Protein AF-0000000084724630 (afdb_homodimer)

Sequence (460 aa):
MTDRTDAGADRYVVLGDVVDSREIADRDGFRETFTEARETVAARYESSFVAGPSVLKGIDELGAVLSSLDSLYDVAITLQNVLYPHAIRLAVASGEISVGETDAVAHMDGEAFHRATELLEAVERDGLRFGLDTDTHPLDTAVADEVNLLLSLRESWTDRQREVVTRYERAPTQRAVADDLGISQQAVSNTLQSASWPLIETIEGRLRETLSAGWPADAADSRDEEVQSAMTDRTDAGADRYVVLGDVVDSREIADRDGFRETFTEARETVAARYESSFVAGPSVLKGIDELGAVLSSLDSLYDVAITLQNVLYPHAIRLAVASGEISVGETDAVAHMDGEAFHRATELLEAVERDGLRFGLDTDTHPLDTAVADEVNLLLSLRESWTDRQREVVTRYERAPTQRAVADDLGISQQAVSNTLQSASWPLIETIEGRLRETLSAGWPADAADSRDEEVQSA

InterPro domains:
  IPR013324 RNA polymerase sigma factor, region 3/4-like [SSF88659] (148-203)
  IPR032580 SatD family [PF16264] (14-196)

Organism: NCBI:txid1227490

Structure (mmCIF, N/CA/C/O backbone):
data_AF-0000000084724630-model_v1
#
loop_
_entity.id
_entity.type
_entity.pdbx_description
1 polymer 'SatD family (SatD)'
#
loop_
_atom_site.group_PDB
_atom_site.id
_atom_site.type_symbol
_atom_site.label_atom_id
_atom_site.label_alt_id
_atom_site.label_comp_id
_atom_site.label_asym_id
_atom_site.label_entity_id
_atom_site.label_seq_id
_atom_site.pdbx_PDB_ins_code
_atom_site.Cartn_x
_atom_site.Cartn_y
_atom_site.Cartn_z
_atom_site.occupancy
_atom_site.B_iso_or_equiv
_atom_site.auth_seq_id
_atom_site.auth_comp_id
_atom_site.auth_asym_id
_atom_site.auth_atom_id
_atom_site.pdbx_PDB_model_num
ATOM 1 N N . MET A 1 1 ? -31.25 30.141 19.641 1 26.23 1 MET A N 1
ATOM 2 C CA . MET A 1 1 ? -30.125 29.797 18.781 1 26.23 1 MET A CA 1
ATOM 3 C C . MET A 1 1 ? -29.828 28.297 18.828 1 26.23 1 MET A C 1
ATOM 5 O O . MET A 1 1 ? -29.484 27.766 19.891 1 26.23 1 MET A O 1
ATOM 9 N N . THR A 1 2 ? -30.625 27.547 18.156 1 29.19 2 THR A N 1
ATOM 10 C CA . THR A 1 2 ? -30.719 26.094 18.094 1 29.19 2 THR A CA 1
ATOM 11 C C . THR A 1 2 ? -29.359 25.484 17.797 1 29.19 2 THR A C 1
ATOM 13 O O . THR A 1 2 ? -28.672 25.906 16.875 1 29.19 2 THR A O 1
ATOM 16 N N . ASP A 1 3 ? -28.578 25.281 18.812 1 31.25 3 ASP A N 1
ATOM 17 C CA . ASP A 1 3 ? -27.344 24.5 18.734 1 31.25 3 ASP A CA 1
ATOM 18 C C . ASP A 1 3 ? -27.484 23.359 17.734 1 31.25 3 ASP A C 1
ATOM 20 O O . ASP A 1 3 ? -28.266 22.438 17.938 1 31.25 3 ASP A O 1
ATOM 24 N N . ARG A 1 4 ? -27.734 23.641 16.453 1 34.38 4 ARG A N 1
ATOM 25 C CA . ARG A 1 4 ? -27.781 22.594 15.445 1 34.38 4 ARG A CA 1
ATOM 26 C C . ARG A 1 4 ? -26.703 21.547 15.695 1 34.38 4 ARG A C 1
ATOM 28 O O . ARG A 1 4 ? -25.5 21.844 15.586 1 34.38 4 ARG A O 1
ATOM 35 N N . THR A 1 5 ? -26.703 20.812 16.797 1 38.12 5 THR A N 1
ATOM 36 C CA . THR A 1 5 ? -26 19.531 16.797 1 38.12 5 THR A CA 1
ATOM 37 C C . THR A 1 5 ? -25.953 18.938 15.398 1 38.12 5 THR A C 1
ATOM 39 O O . THR A 1 5 ? -26.984 18.516 14.859 1 38.12 5 THR A O 1
ATOM 42 N N . ASP A 1 6 ? -25.531 19.547 14.555 1 40.44 6 ASP A N 1
ATOM 43 C CA . ASP A 1 6 ? -25.344 18.969 13.227 1 40.44 6 ASP A CA 1
ATOM 44 C C . ASP A 1 6 ? -24.938 17.5 13.32 1 40.44 6 ASP A C 1
ATOM 46 O O . ASP A 1 6 ? -23.75 17.172 13.18 1 40.44 6 ASP A O 1
ATOM 50 N N . ALA A 1 7 ? -25.406 16.766 14.242 1 44.69 7 ALA A N 1
ATOM 51 C CA . ALA A 1 7 ? -25.438 15.398 14.75 1 44.69 7 ALA A CA 1
ATOM 52 C C . ALA A 1 7 ? -25.438 14.391 13.609 1 44.69 7 ALA A C 1
ATOM 54 O O . ALA A 1 7 ? -25.109 13.219 13.812 1 44.69 7 ALA A O 1
ATOM 55 N N . GLY A 1 8 ? -25.891 14.797 12.445 1 53.12 8 GLY A N 1
ATOM 56 C CA . GLY A 1 8 ? -26.203 13.773 11.453 1 53.12 8 GLY A CA 1
ATOM 57 C C . GLY A 1 8 ? -25.062 13.531 10.477 1 53.12 8 GLY A C 1
ATOM 58 O O . GLY A 1 8 ? -25.078 12.531 9.75 1 53.12 8 GLY A O 1
ATOM 59 N N . ALA A 1 9 ? -24.203 14.633 10.227 1 59.62 9 ALA A N 1
ATOM 60 C CA . ALA A 1 9 ? -23.219 14.422 9.172 1 59.62 9 ALA A CA 1
ATOM 61 C C . ALA A 1 9 ? -21.953 13.773 9.719 1 59.62 9 ALA A C 1
ATOM 63 O O . ALA A 1 9 ? -21.562 14.031 10.867 1 59.62 9 ALA A O 1
ATOM 64 N N . ASP A 1 10 ? -21.438 12.852 9.047 1 76.25 10 ASP A N 1
ATOM 65 C CA . ASP A 1 10 ? -20.219 12.172 9.477 1 76.25 10 ASP A CA 1
ATOM 66 C C . ASP A 1 10 ? -19.047 13.148 9.609 1 76.25 10 ASP A C 1
ATOM 68 O O . ASP A 1 10 ? -18.891 14.039 8.773 1 76.25 10 ASP A O 1
ATOM 72 N N . ARG A 1 11 ? -18.484 13.367 10.781 1 89.81 11 ARG A N 1
ATOM 73 C CA . ARG A 1 11 ? -17.25 14.109 11.039 1 89.81 11 ARG A CA 1
ATOM 74 C C . ARG A 1 11 ? -16.078 13.164 11.258 1 89.81 11 ARG A C 1
ATOM 76 O O . ARG A 1 11 ? -16.25 12.047 11.758 1 89.81 11 ARG A O 1
ATOM 83 N N . TYR A 1 12 ? -14.922 13.664 10.82 1 94.81 12 TYR A N 1
ATOM 84 C CA . TYR A 1 12 ? -13.703 12.867 10.93 1 94.81 12 TYR A CA 1
ATOM 85 C C . TYR A 1 12 ? -12.641 13.609 11.734 1 94.81 12 TYR A C 1
ATOM 87 O O . TYR A 1 12 ? -12.125 14.641 11.297 1 94.81 12 TYR A O 1
ATOM 95 N N . VAL A 1 13 ? -12.344 13.086 12.852 1 96 13 VAL A N 1
ATOM 96 C CA . VAL A 1 13 ? -11.289 13.648 13.688 1 96 13 VAL A CA 1
ATOM 97 C C . VAL A 1 13 ? -9.93 13.172 13.203 1 96 13 VAL A C 1
ATOM 99 O O . VAL A 1 13 ? -9.742 11.984 12.93 1 96 13 VAL A O 1
ATOM 102 N N . VAL A 1 14 ? -9 14.07 13.031 1 97.81 14 VAL A N 1
ATOM 103 C CA . VAL A 1 14 ? -7.617 13.773 12.688 1 97.81 14 VAL A CA 1
ATOM 104 C C . VAL A 1 14 ? -6.703 14.148 13.852 1 97.81 14 VAL A C 1
ATOM 106 O O . VAL A 1 14 ? -6.633 15.32 14.234 1 97.81 14 VAL A O 1
ATOM 109 N N . LEU A 1 15 ? -6.027 13.203 14.383 1 97.75 15 LEU A N 1
ATOM 110 C CA . LEU A 1 15 ? -5.004 13.461 15.391 1 97.75 15 LEU A CA 1
ATOM 111 C C . LEU A 1 15 ? -3.615 13.133 14.844 1 97.75 15 LEU A C 1
ATOM 113 O O . LEU A 1 15 ? -3.445 12.141 14.133 1 97.75 15 LEU A O 1
ATOM 117 N N . GLY A 1 16 ? -2.672 13.93 15.156 1 98 16 GLY A N 1
ATOM 118 C CA . GLY A 1 16 ? -1.295 13.727 14.727 1 98 16 GLY A CA 1
ATOM 119 C C . GLY A 1 16 ? -0.294 13.883 15.859 1 98 16 GLY A C 1
ATOM 120 O O . GLY A 1 16 ? -0.501 14.68 16.781 1 98 16 GLY A O 1
ATOM 121 N N . ASP A 1 17 ? 0.75 13.188 15.766 1 97.56 17 ASP A N 1
ATOM 122 C CA . ASP A 1 17 ? 1.854 13.227 16.719 1 97.56 17 ASP A CA 1
ATOM 123 C C . ASP A 1 17 ? 3.197 13.062 16.016 1 97.56 17 ASP A C 1
ATOM 125 O O . ASP A 1 17 ? 3.438 12.047 15.352 1 97.56 17 ASP A O 1
ATOM 129 N N . VAL A 1 18 ? 4.055 14.086 16.172 1 97.38 18 VAL A N 1
ATOM 130 C 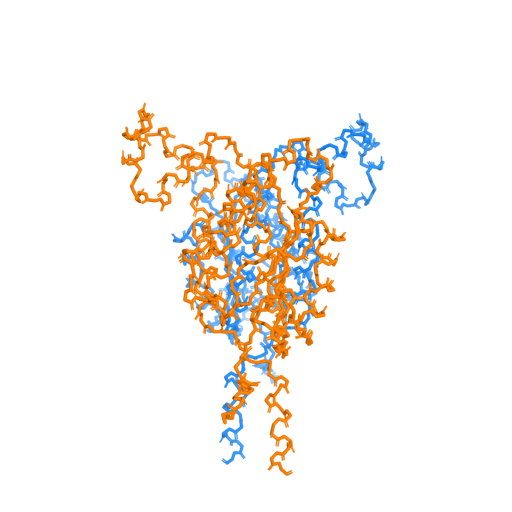CA . VAL A 1 18 ? 5.363 14.047 15.531 1 97.38 18 VAL A CA 1
ATOM 131 C C . VAL A 1 18 ? 6.23 12.969 16.188 1 97.38 18 VAL A C 1
ATOM 133 O O . VAL A 1 18 ? 6.27 12.859 17.406 1 97.38 18 VAL A O 1
ATOM 136 N N . VAL A 1 19 ? 6.871 12.156 15.367 1 96.62 19 VAL A N 1
ATOM 137 C CA . VAL A 1 19 ? 7.664 11.023 15.828 1 96.62 19 VAL A CA 1
ATOM 138 C C . VAL A 1 19 ? 8.961 11.531 16.469 1 96.62 19 VAL A C 1
ATOM 140 O O . VAL A 1 19 ? 9.648 12.383 15.891 1 96.62 19 VAL A O 1
ATOM 143 N N . ASP A 1 20 ? 9.344 11.07 17.641 1 93.25 20 ASP A N 1
ATOM 144 C CA . ASP A 1 20 ? 10.586 11.328 18.359 1 93.25 20 ASP A CA 1
ATOM 145 C C . ASP A 1 20 ? 10.82 12.828 18.547 1 93.25 20 ASP A C 1
ATOM 147 O O . ASP A 1 20 ? 11.938 13.312 18.359 1 93.25 20 ASP A O 1
ATOM 151 N N . SER A 1 21 ? 9.75 13.484 18.781 1 91.19 21 SER A N 1
ATOM 152 C CA . SER A 1 21 ? 9.828 14.938 18.891 1 91.19 21 SER A CA 1
ATOM 153 C C . SER A 1 21 ? 10.75 15.359 20.016 1 91.19 21 SER A C 1
ATOM 155 O O . SER A 1 21 ? 11.359 16.422 19.969 1 91.19 21 SER A O 1
ATOM 157 N N . ARG A 1 22 ? 10.922 14.594 21.094 1 87.94 22 ARG A N 1
ATOM 158 C CA . ARG A 1 22 ? 11.781 14.914 22.234 1 87.94 22 ARG A CA 1
ATOM 159 C C .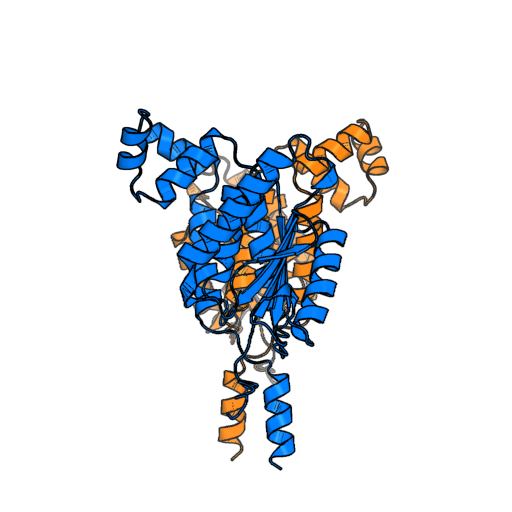 ARG A 1 22 ? 13.25 14.93 21.828 1 87.94 22 ARG A C 1
ATOM 161 O O . ARG A 1 22 ? 14.086 15.523 22.516 1 87.94 22 ARG A O 1
ATOM 168 N N . GLU A 1 23 ? 13.562 14.289 20.75 1 91.12 23 GLU A N 1
ATOM 169 C CA . GLU A 1 23 ? 14.945 14.18 20.297 1 91.12 23 GLU A CA 1
ATOM 170 C C . GLU A 1 23 ? 15.32 15.328 19.359 1 91.12 23 GLU A C 1
ATOM 172 O O . GLU A 1 23 ? 16.484 15.453 18.953 1 91.12 23 GLU A O 1
ATOM 177 N N . ILE A 1 24 ? 14.352 16.156 19.125 1 90.75 24 ILE A N 1
ATOM 178 C CA . ILE A 1 24 ? 14.609 17.281 18.219 1 90.75 24 ILE A CA 1
ATOM 179 C C . ILE A 1 24 ? 15.422 18.344 18.938 1 90.75 24 ILE A C 1
ATOM 181 O O . ILE A 1 24 ? 14.969 18.906 19.938 1 90.75 24 ILE A O 1
ATOM 185 N N . ALA A 1 25 ? 16.594 18.625 18.484 1 90.19 25 ALA A N 1
ATOM 186 C CA . ALA A 1 25 ? 17.531 19.531 19.125 1 90.19 25 ALA A CA 1
ATOM 187 C C . ALA A 1 25 ? 17.094 20.984 18.984 1 90.19 25 ALA A C 1
ATOM 189 O O . ALA A 1 25 ? 17 21.719 19.969 1 90.19 25 ALA A O 1
ATOM 190 N N . ASP A 1 26 ? 16.812 21.406 17.781 1 91.94 26 ASP A N 1
ATOM 191 C CA . ASP A 1 26 ? 16.375 22.781 17.5 1 91.94 26 ASP A CA 1
ATOM 192 C C . ASP A 1 26 ? 14.867 22.922 17.688 1 91.94 26 ASP A C 1
ATOM 194 O O . ASP A 1 26 ? 14.117 23.016 16.719 1 91.94 26 ASP A O 1
ATOM 198 N N . ARG A 1 27 ? 14.469 23.078 18.891 1 89.81 27 ARG A N 1
ATOM 199 C CA . ARG A 1 27 ? 13.055 23.109 19.266 1 89.81 27 ARG A CA 1
ATOM 200 C C . ARG A 1 27 ? 12.359 24.328 18.688 1 89.81 27 ARG A C 1
ATOM 202 O O . ARG A 1 27 ? 11.203 24.266 18.266 1 89.81 27 ARG A O 1
ATOM 209 N N . ASP A 1 28 ? 13.047 25.422 18.719 1 91.38 28 ASP A N 1
ATOM 210 C CA . ASP A 1 28 ? 12.461 26.641 18.188 1 91.38 28 ASP A CA 1
ATOM 211 C C . ASP A 1 28 ? 12.242 26.547 16.688 1 91.38 28 ASP A C 1
ATOM 213 O O . ASP A 1 28 ? 11.172 26.906 16.188 1 91.38 28 ASP A O 1
ATOM 217 N N . GLY A 1 29 ? 13.297 26.109 16.031 1 94.19 29 GLY A N 1
ATOM 218 C CA . GLY A 1 29 ? 13.148 25.891 14.602 1 94.19 29 GLY A CA 1
ATOM 219 C C . GLY A 1 29 ? 12.047 24.906 14.258 1 94.19 29 GLY A C 1
ATOM 220 O O . GLY A 1 29 ? 11.297 25.125 13.297 1 94.19 29 GLY A O 1
ATOM 221 N N . PHE A 1 30 ? 11.938 23.891 15.062 1 94.69 30 PHE A N 1
ATOM 222 C CA . PHE A 1 30 ? 10.898 22.891 14.82 1 94.69 30 PHE A CA 1
ATOM 223 C C . PHE A 1 30 ? 9.516 23.5 15.055 1 94.69 30 PHE A C 1
ATOM 225 O O . PHE A 1 30 ? 8.57 23.203 14.312 1 94.69 30 PHE A O 1
ATOM 232 N N . ARG A 1 31 ? 9.367 24.281 16.062 1 93.94 31 ARG A N 1
ATOM 233 C CA . ARG A 1 31 ? 8.094 24.938 16.328 1 93.94 31 ARG A CA 1
ATOM 234 C C . ARG A 1 31 ? 7.641 25.766 15.125 1 93.94 31 ARG A C 1
ATOM 236 O O . ARG A 1 31 ? 6.457 25.75 14.773 1 93.94 31 ARG A O 1
ATOM 243 N N . GLU A 1 32 ? 8.555 26.438 14.508 1 95.56 32 GLU A N 1
ATOM 244 C CA . GLU A 1 32 ? 8.234 27.219 13.32 1 95.56 32 GLU A CA 1
ATOM 245 C C . GLU A 1 32 ? 7.793 26.328 12.172 1 95.56 32 GLU A C 1
ATOM 247 O O . GLU A 1 32 ? 6.816 26.625 11.477 1 95.56 32 GLU A O 1
ATOM 252 N N . THR A 1 33 ? 8.516 25.234 11.992 1 95.88 33 THR A N 1
ATOM 253 C CA . THR A 1 33 ? 8.188 24.281 10.945 1 95.88 33 THR A CA 1
ATOM 254 C C . THR A 1 33 ? 6.812 23.656 11.188 1 95.88 33 THR A C 1
ATOM 256 O O . THR A 1 33 ? 6.027 23.484 10.258 1 95.88 33 THR A O 1
ATOM 259 N N . PHE A 1 34 ? 6.57 23.312 12.438 1 96.44 34 PHE A N 1
ATOM 260 C CA . PHE A 1 34 ? 5.293 22.719 12.812 1 96.44 34 PHE A CA 1
ATOM 261 C C . PHE A 1 34 ? 4.152 23.703 12.57 1 96.44 34 PHE A C 1
ATOM 263 O O . PHE A 1 34 ? 3.094 23.312 12.07 1 96.44 34 PHE A O 1
ATOM 270 N N . THR A 1 35 ? 4.363 24.953 12.852 1 95.69 35 THR A N 1
ATOM 271 C CA . THR A 1 35 ? 3.393 26 12.562 1 95.69 35 THR A CA 1
ATOM 272 C C . THR A 1 35 ? 3.16 26.125 11.062 1 95.69 35 THR A C 1
ATOM 274 O O . THR A 1 35 ? 2.016 26.203 10.609 1 95.69 35 THR A O 1
ATOM 277 N N . GLU A 1 36 ? 4.211 26.141 10.352 1 97.31 36 GLU A N 1
ATOM 278 C CA . GLU A 1 36 ? 4.117 26.234 8.898 1 97.31 36 GLU A CA 1
ATOM 279 C C . GLU A 1 36 ? 3.305 25.078 8.32 1 97.31 36 GLU A C 1
ATOM 281 O O . GLU A 1 36 ? 2.494 25.281 7.414 1 97.31 36 GLU A O 1
ATOM 286 N N . ALA A 1 37 ? 3.561 23.875 8.82 1 97.31 37 ALA A N 1
ATOM 287 C CA . ALA A 1 37 ? 2.836 22.688 8.359 1 97.31 37 ALA A CA 1
ATOM 288 C C . ALA A 1 37 ? 1.334 22.844 8.586 1 97.31 37 ALA A C 1
ATOM 290 O O . ALA A 1 37 ? 0.536 22.594 7.676 1 97.31 37 ALA A O 1
ATOM 291 N N . ARG A 1 38 ? 0.967 23.266 9.734 1 96.25 38 ARG A N 1
ATOM 292 C CA . ARG A 1 38 ? -0.441 23.453 10.07 1 96.25 38 ARG A CA 1
ATOM 293 C C . ARG A 1 38 ? -1.079 24.516 9.195 1 96.25 38 ARG A C 1
ATOM 295 O O . ARG A 1 38 ? -2.18 24.328 8.68 1 96.25 38 ARG A O 1
ATOM 302 N N . GLU A 1 39 ? -0.412 25.625 9.055 1 97 39 GLU A N 1
ATOM 303 C CA . GLU A 1 39 ? -0.94 26.75 8.281 1 97 39 GLU A CA 1
ATOM 304 C C . GLU A 1 39 ? -1.064 26.391 6.805 1 97 39 GLU A C 1
ATOM 306 O O . GLU A 1 39 ? -2.02 26.797 6.141 1 97 39 GLU A O 1
ATOM 311 N N . THR A 1 40 ? -0.098 25.672 6.289 1 97.62 40 THR A N 1
ATOM 312 C CA . THR A 1 40 ? -0.138 25.234 4.898 1 97.62 40 THR A CA 1
ATOM 313 C C . THR A 1 40 ? -1.344 24.328 4.645 1 97.62 40 THR A C 1
ATOM 315 O O . THR A 1 40 ? -2.088 24.547 3.684 1 97.62 40 THR A O 1
ATOM 318 N N . VAL A 1 41 ? -1.542 23.375 5.488 1 97.25 41 VAL A N 1
ATOM 319 C CA . VAL A 1 41 ? -2.668 22.453 5.375 1 97.25 41 VAL A CA 1
ATOM 320 C C . VAL A 1 41 ? -3.98 23.219 5.512 1 97.25 41 VAL A C 1
ATOM 322 O O . VAL A 1 41 ? -4.91 23.016 4.73 1 97.25 41 VAL A O 1
ATOM 325 N N . ALA A 1 42 ? -4.059 24.125 6.492 1 96.25 42 ALA A N 1
ATOM 326 C CA . ALA A 1 42 ? -5.262 24.922 6.727 1 96.25 42 ALA A CA 1
ATOM 327 C C . ALA A 1 42 ? -5.617 25.75 5.492 1 96.25 42 ALA A C 1
ATOM 329 O O . ALA A 1 42 ? -6.789 25.828 5.105 1 96.25 42 ALA A O 1
ATOM 330 N N . ALA A 1 43 ? -4.629 26.344 4.957 1 96.94 43 ALA A N 1
ATOM 331 C CA . ALA A 1 43 ? -4.848 27.234 3.814 1 96.94 43 ALA A CA 1
ATOM 332 C C . ALA A 1 43 ? -5.223 26.438 2.568 1 96.94 43 ALA A C 1
ATOM 334 O O . ALA A 1 43 ? -6.156 26.797 1.848 1 96.94 43 ALA A O 1
ATOM 335 N N . ARG A 1 44 ? -4.594 25.328 2.318 1 96.06 44 ARG A N 1
ATOM 336 C CA . ARG A 1 44 ? -4.75 24.578 1.082 1 96.06 44 ARG A CA 1
ATOM 337 C C . ARG A 1 44 ? -6.066 23.797 1.078 1 96.06 44 ARG A C 1
ATOM 339 O O . ARG A 1 44 ? -6.66 23.594 0.021 1 96.06 44 ARG A O 1
ATOM 346 N N . TYR A 1 45 ? -6.438 23.375 2.244 1 96.75 45 TYR A N 1
ATOM 347 C CA . TYR A 1 45 ? -7.609 22.516 2.309 1 96.75 45 TYR A CA 1
ATOM 348 C C . TYR A 1 45 ? -8.688 23.109 3.195 1 96.75 45 TYR A C 1
ATOM 350 O O . TYR A 1 45 ? -9.414 22.391 3.885 1 96.75 45 TYR A O 1
ATOM 358 N N . GLU A 1 46 ? -8.82 24.391 3.242 1 94.19 46 GLU A N 1
ATOM 359 C CA . GLU A 1 46 ? -9.688 25.156 4.125 1 94.19 46 GLU A CA 1
ATOM 360 C C . GLU A 1 46 ? -11.133 24.656 4.062 1 94.19 46 GLU A C 1
ATOM 362 O O . GLU A 1 46 ? -11.766 24.453 5.094 1 94.19 46 GLU A O 1
ATOM 367 N N . SER A 1 47 ? -11.641 24.359 2.922 1 93.81 47 SER A N 1
ATOM 368 C CA . SER A 1 47 ? -13.039 24 2.729 1 93.81 47 SER A CA 1
ATOM 369 C C . SER A 1 47 ? -13.328 22.594 3.25 1 93.81 47 SER A C 1
ATOM 371 O O . SER A 1 47 ? -14.492 22.219 3.426 1 93.81 47 SER A O 1
ATOM 373 N N . SER A 1 48 ? -12.305 21.859 3.471 1 93.88 48 SER A N 1
ATOM 374 C CA . SER A 1 48 ? -12.477 20.469 3.916 1 93.88 48 SER A CA 1
ATOM 375 C C . SER A 1 48 ? -12.57 20.391 5.438 1 93.88 48 SER A C 1
ATOM 377 O O . SER A 1 48 ? -12.969 19.359 5.984 1 93.88 48 SER A O 1
ATOM 379 N N . PHE A 1 49 ? -12.242 21.469 6.145 1 92.81 49 PHE A N 1
ATOM 380 C CA . PHE A 1 49 ? -12.133 21.406 7.598 1 92.81 49 PHE A CA 1
ATOM 381 C C . PHE A 1 49 ? -13.375 22 8.258 1 92.81 49 PHE A C 1
ATOM 383 O O . PHE A 1 49 ? -13.836 23.078 7.859 1 92.81 49 PHE A O 1
ATOM 390 N N . VAL A 1 50 ? -13.938 21.281 9.18 1 90.06 50 VAL A N 1
ATOM 391 C CA . VAL A 1 50 ? -14.875 21.844 10.141 1 90.06 50 VAL A CA 1
ATOM 392 C C . VAL A 1 50 ? -14.125 22.641 11.203 1 90.06 50 VAL A C 1
ATOM 394 O O . VAL A 1 50 ? -14.539 23.734 11.578 1 90.06 50 VAL A O 1
ATOM 397 N N . ALA A 1 51 ? -13.094 22.062 11.664 1 91.38 51 ALA A N 1
ATOM 398 C CA . ALA A 1 51 ? -12.102 22.703 12.523 1 91.38 51 ALA A CA 1
ATOM 399 C C . ALA A 1 51 ? -10.68 22.438 12.023 1 91.38 51 ALA A C 1
ATOM 401 O O . ALA A 1 51 ? -10.266 21.281 11.922 1 91.38 51 ALA A O 1
ATOM 402 N N . GLY A 1 52 ? -9.969 23.5 11.664 1 92.44 52 GLY A N 1
ATOM 403 C CA . GLY A 1 52 ? -8.648 23.359 11.086 1 92.44 52 GLY A CA 1
ATOM 404 C C . GLY A 1 52 ? -7.613 22.828 12.062 1 92.44 52 GLY A C 1
ATOM 405 O O . GLY A 1 52 ? -7.887 22.719 13.258 1 92.44 52 GLY A O 1
ATOM 406 N N . PRO A 1 53 ? -6.422 22.5 11.492 1 94.56 53 PRO A N 1
ATOM 407 C CA . PRO A 1 53 ? -5.371 21.938 12.344 1 94.56 53 PRO A CA 1
ATOM 408 C C . PRO A 1 53 ? -4.926 22.906 13.438 1 94.56 53 PRO A C 1
ATOM 410 O O . PRO A 1 53 ? -4.621 24.078 13.156 1 94.56 53 PRO A O 1
ATOM 413 N N . SER A 1 54 ? -4.906 22.469 14.594 1 92.25 54 SER A N 1
ATOM 414 C CA . SER A 1 54 ? -4.465 23.25 15.75 1 92.25 54 SER A CA 1
ATOM 415 C C . SER A 1 54 ? -3.59 22.406 16.672 1 92.25 54 SER A C 1
ATOM 417 O O . SER A 1 54 ? -3.65 21.172 16.656 1 92.25 54 SER A O 1
ATOM 419 N N . VAL A 1 55 ? -2.838 23.094 17.469 1 90.31 55 VAL A N 1
ATOM 420 C CA . VAL A 1 55 ? -1.983 22.422 18.438 1 90.31 55 VAL A CA 1
ATOM 421 C C . VAL A 1 55 ? -2.834 21.891 19.578 1 90.31 55 VAL A C 1
ATOM 423 O O . VAL A 1 55 ? -3.707 22.578 20.094 1 90.31 55 VAL A O 1
ATOM 426 N N . LEU A 1 56 ? -2.623 20.594 19.891 1 87.06 56 LEU A N 1
ATOM 427 C CA . LEU A 1 56 ? -3.316 20.016 21.031 1 87.06 56 LEU A CA 1
ATOM 428 C C . LEU A 1 56 ? -2.443 20.062 22.281 1 87.06 56 LEU A C 1
ATOM 430 O O . LEU A 1 56 ? -2.906 20.453 23.359 1 87.06 56 LEU A O 1
ATOM 434 N N . LYS A 1 57 ? -1.266 19.531 22.078 1 81.25 57 LYS A N 1
ATOM 435 C CA . LYS A 1 57 ? -0.313 19.5 23.188 1 81.25 57 LYS A CA 1
ATOM 436 C C . LYS A 1 57 ? 1.112 19.734 22.688 1 81.25 57 LYS A C 1
ATOM 438 O O . LYS A 1 57 ? 1.533 19.125 21.703 1 81.25 57 LYS A O 1
ATOM 443 N N . GLY A 1 58 ? 1.78 20.672 23.469 1 80.88 58 GLY A N 1
ATOM 444 C CA . GLY A 1 58 ? 3.176 20.906 23.125 1 80.88 58 GLY A CA 1
ATOM 445 C C . GLY A 1 58 ? 3.371 21.422 21.719 1 80.88 58 GLY A C 1
ATOM 446 O O . GLY A 1 58 ? 2.664 22.328 21.281 1 80.88 58 GLY A O 1
ATOM 447 N N . ILE A 1 59 ? 4.457 21.047 21.172 1 79.12 59 ILE A N 1
ATOM 448 C CA . ILE A 1 59 ? 4.781 21.516 19.828 1 79.12 59 ILE A CA 1
ATOM 449 C C . ILE A 1 59 ? 4.793 20.328 18.859 1 79.12 59 ILE A C 1
ATOM 451 O O . ILE A 1 59 ? 5.469 20.375 17.828 1 79.12 59 ILE A O 1
ATOM 455 N N . ASP A 1 60 ? 4.07 19.188 19.281 1 91.56 60 ASP A N 1
ATOM 456 C CA . ASP A 1 60 ? 4.25 18.031 18.422 1 91.56 60 ASP A CA 1
ATOM 457 C C . ASP A 1 60 ? 2.92 17.328 18.156 1 91.56 60 ASP A C 1
ATOM 459 O O . ASP A 1 60 ? 2.855 16.375 17.375 1 91.56 60 ASP A O 1
ATOM 463 N N . GLU A 1 61 ? 1.917 17.734 18.875 1 95.06 61 GLU A N 1
ATOM 464 C CA . GLU A 1 61 ? 0.615 17.109 18.672 1 95.06 61 GLU A CA 1
ATOM 465 C C . GLU A 1 61 ? -0.368 18.062 18.016 1 95.06 61 GLU A C 1
ATOM 467 O O . GLU A 1 61 ? -0.45 19.234 18.375 1 95.06 61 GLU A O 1
ATOM 472 N N . LEU A 1 62 ? -1.14 17.578 17.047 1 95.56 62 LEU A N 1
ATOM 473 C CA . LEU A 1 62 ? -2.139 18.422 16.406 1 95.56 62 LEU A CA 1
ATOM 474 C C . LEU A 1 62 ? -3.469 17.688 16.281 1 95.56 62 LEU A C 1
ATOM 476 O O . LEU A 1 62 ? -3.521 16.453 16.406 1 95.56 62 LEU A O 1
ATOM 480 N N . GLY A 1 63 ? -4.484 18.422 16.156 1 96 63 GLY A N 1
ATOM 481 C CA . GLY A 1 63 ? -5.832 17.922 15.914 1 96 63 GLY A CA 1
ATOM 482 C C . GLY A 1 63 ? -6.586 18.75 14.883 1 96 63 GLY A C 1
ATOM 483 O O . GLY A 1 63 ? -6.328 19.938 14.719 1 96 63 GLY A O 1
ATOM 484 N N . ALA A 1 64 ? -7.449 18.125 14.18 1 95.69 64 ALA A N 1
ATOM 485 C CA . ALA A 1 64 ? -8.344 18.766 13.211 1 95.69 64 ALA A CA 1
ATOM 486 C C . ALA A 1 64 ? -9.609 17.938 13.016 1 95.69 64 ALA A C 1
ATOM 488 O O . ALA A 1 64 ? -9.688 16.797 13.461 1 95.69 64 ALA A O 1
ATOM 489 N N . VAL A 1 65 ? -10.594 18.547 12.438 1 94.62 65 VAL A N 1
ATOM 490 C CA . VAL A 1 65 ? -11.836 17.859 12.094 1 94.62 65 VAL A CA 1
ATOM 491 C C . VAL A 1 65 ? -12.164 18.094 10.617 1 94.62 65 VAL A C 1
ATOM 493 O O . VAL A 1 65 ? -12.266 19.234 10.172 1 94.62 65 VAL A O 1
ATOM 496 N N . LEU A 1 66 ? -12.289 17 9.922 1 94.62 66 LEU A N 1
ATOM 497 C CA . LEU A 1 66 ? -12.664 17.062 8.516 1 94.62 66 LEU A CA 1
ATOM 498 C C . LEU A 1 66 ? -14.148 16.781 8.336 1 94.62 66 LEU A C 1
ATOM 500 O O . LEU A 1 66 ? -14.742 16.031 9.102 1 94.62 66 LEU A O 1
ATOM 504 N N . SER A 1 67 ? -14.75 17.328 7.254 1 91.75 67 SER A N 1
ATOM 505 C CA . SER A 1 67 ? -16.156 17.109 6.922 1 91.75 67 SER A CA 1
ATOM 506 C C . SER A 1 67 ? -16.312 15.922 5.969 1 91.75 67 SER A C 1
ATOM 508 O O . SER A 1 67 ? -17.422 15.414 5.781 1 91.75 67 SER A O 1
ATOM 510 N N . SER A 1 68 ? -15.234 15.523 5.363 1 92.31 68 SER A N 1
ATOM 511 C CA . SER A 1 68 ? -15.18 14.375 4.469 1 92.31 68 SER A CA 1
ATOM 512 C C . SER A 1 68 ? -13.766 13.812 4.375 1 92.31 68 SER A C 1
ATOM 514 O O . SER A 1 68 ? -12.82 14.406 4.895 1 92.31 68 SER A O 1
ATOM 516 N N . LEU A 1 69 ? -13.625 12.758 3.729 1 95.38 69 LEU A N 1
ATOM 517 C CA . LEU A 1 69 ? -12.32 12.125 3.598 1 95.38 69 LEU A CA 1
ATOM 518 C C . LEU A 1 69 ? -11.641 12.531 2.297 1 95.38 69 LEU A C 1
ATOM 520 O O . LEU A 1 69 ? -10.508 12.125 2.029 1 95.38 69 LEU A O 1
ATOM 524 N N . ASP A 1 70 ? -12.18 13.398 1.534 1 94.81 70 ASP A N 1
ATOM 525 C CA . ASP A 1 70 ? -11.734 13.719 0.181 1 94.81 70 ASP A CA 1
ATOM 526 C C . ASP A 1 70 ? -10.289 14.195 0.174 1 94.81 70 ASP A C 1
ATOM 528 O O . ASP A 1 70 ? -9.508 13.812 -0.701 1 94.81 70 ASP A O 1
ATOM 532 N N . SER A 1 71 ? -9.961 15 1.155 1 96.5 71 SER A N 1
ATOM 533 C CA . SER A 1 71 ? -8.648 15.633 1.155 1 96.5 71 SER A CA 1
ATOM 534 C C . SER A 1 71 ? -7.695 14.922 2.111 1 96.5 71 SER A C 1
ATOM 536 O O . SER A 1 71 ? -6.578 15.391 2.34 1 96.5 71 SER A O 1
ATOM 538 N N . LEU A 1 72 ? -8.094 13.852 2.668 1 97.44 72 LEU A N 1
ATOM 539 C CA . LEU A 1 72 ? -7.375 13.219 3.77 1 97.44 72 LEU A CA 1
ATOM 540 C C . LEU A 1 72 ? -5.953 12.859 3.359 1 97.44 72 LEU A C 1
ATOM 542 O O . LEU A 1 72 ? -4.996 13.195 4.062 1 97.44 72 LEU A O 1
ATOM 546 N N . TYR A 1 73 ? -5.812 12.18 2.236 1 98.38 73 TYR A N 1
ATOM 547 C CA . TYR A 1 73 ? -4.488 11.742 1.808 1 98.38 73 TYR A CA 1
ATOM 548 C C . TYR A 1 73 ? -3.596 12.938 1.492 1 98.38 73 TYR A C 1
ATOM 550 O O . TYR A 1 73 ? -2.408 12.938 1.823 1 98.38 73 TYR A O 1
ATOM 558 N N . ASP A 1 74 ? -4.168 13.945 0.851 1 97.56 74 ASP A N 1
ATOM 559 C CA . ASP A 1 74 ? -3.41 15.148 0.512 1 97.56 74 ASP A CA 1
ATOM 560 C C . ASP A 1 74 ? -2.947 15.883 1.771 1 97.56 74 ASP A C 1
ATOM 562 O O . ASP A 1 74 ? -1.839 16.422 1.811 1 97.56 74 ASP A O 1
ATOM 566 N N . VAL A 1 75 ? -3.789 15.914 2.771 1 98.19 75 VAL A N 1
ATOM 567 C CA . VAL A 1 75 ? -3.412 16.469 4.062 1 98.19 75 VAL A CA 1
ATOM 568 C C . VAL A 1 75 ? -2.217 15.711 4.633 1 98.19 75 VAL A C 1
ATOM 570 O O . VAL A 1 75 ? -1.233 16.312 5.066 1 98.19 75 VAL A O 1
ATOM 573 N N . ALA A 1 76 ? -2.244 14.391 4.586 1 98.56 76 ALA A N 1
ATOM 574 C CA . ALA A 1 76 ? -1.177 13.547 5.121 1 98.56 76 ALA A CA 1
ATOM 575 C C . ALA A 1 76 ? 0.142 13.812 4.398 1 98.56 76 ALA A C 1
ATOM 577 O O . ALA A 1 76 ? 1.182 13.984 5.039 1 98.56 76 ALA A O 1
ATOM 578 N N . ILE A 1 77 ? 0.117 13.867 3.047 1 97.56 77 ILE A N 1
ATOM 579 C CA . ILE A 1 77 ? 1.346 14.023 2.277 1 97.56 77 ILE A CA 1
ATOM 580 C C . ILE A 1 77 ? 1.899 15.43 2.465 1 97.56 77 ILE A C 1
ATOM 582 O O . ILE A 1 77 ? 3.117 15.633 2.488 1 97.56 77 ILE A O 1
ATOM 586 N N . THR A 1 78 ? 0.998 16.453 2.594 1 97.19 78 THR A N 1
ATOM 587 C CA . THR A 1 78 ? 1.456 17.812 2.844 1 97.19 78 THR A CA 1
ATOM 588 C C . THR A 1 78 ? 2.189 17.906 4.18 1 97.19 78 THR A C 1
ATOM 590 O O . THR A 1 78 ? 3.277 18.469 4.258 1 97.19 78 THR A O 1
ATOM 593 N N . LEU A 1 79 ? 1.597 17.297 5.223 1 98 79 LEU A N 1
ATOM 594 C CA . LEU A 1 79 ? 2.252 17.281 6.523 1 98 79 LEU A CA 1
ATOM 595 C C . LEU A 1 79 ? 3.6 16.562 6.445 1 98 79 LEU A C 1
ATOM 597 O O . LEU A 1 79 ? 4.602 17.062 6.965 1 98 79 LEU A O 1
ATOM 601 N N . GLN A 1 80 ? 3.637 15.43 5.781 1 97.12 80 GLN A N 1
ATOM 602 C CA . GLN A 1 80 ? 4.879 14.68 5.637 1 97.12 80 GLN A CA 1
ATOM 603 C C . GLN A 1 80 ? 5.945 15.516 4.934 1 97.12 80 GLN A C 1
ATOM 605 O O . GLN A 1 80 ? 7.102 15.539 5.363 1 97.12 80 GLN A O 1
ATOM 610 N N . ASN A 1 81 ? 5.527 16.203 3.877 1 95.88 81 ASN A N 1
ATOM 611 C CA . ASN A 1 81 ? 6.477 16.984 3.086 1 95.88 81 ASN A CA 1
ATOM 612 C C . ASN A 1 81 ? 7.051 18.156 3.883 1 95.88 81 ASN A C 1
ATOM 614 O O . ASN A 1 81 ? 8.266 18.375 3.891 1 95.88 81 ASN A O 1
ATOM 618 N N . VAL A 1 82 ? 6.227 18.906 4.535 1 96.25 82 VAL A N 1
ATOM 619 C CA . VAL A 1 82 ? 6.66 20.125 5.219 1 96.25 82 VAL A CA 1
ATOM 620 C C . VAL A 1 82 ? 7.473 19.75 6.457 1 96.25 82 VAL A C 1
ATOM 622 O O . VAL A 1 82 ? 8.461 20.422 6.777 1 96.25 82 VAL A O 1
ATOM 625 N N . LEU A 1 83 ? 7.176 18.656 7.137 1 96.44 83 LEU A N 1
ATOM 626 C CA . LEU A 1 83 ? 7.809 18.312 8.398 1 96.44 83 LEU A CA 1
ATOM 627 C C . LEU A 1 83 ? 9.102 17.531 8.156 1 96.44 83 LEU A C 1
ATOM 629 O O . LEU A 1 83 ? 9.898 17.344 9.086 1 96.44 83 LEU A O 1
ATOM 633 N N . TYR A 1 84 ? 9.242 17.109 6.93 1 94.56 84 TYR A N 1
ATOM 634 C CA . TYR A 1 84 ? 10.469 16.359 6.633 1 94.56 84 TYR A CA 1
ATOM 635 C C . TYR A 1 84 ? 11.695 17.125 7.102 1 94.56 84 TYR A C 1
ATOM 637 O O . TYR A 1 84 ? 11.812 18.344 6.863 1 94.56 84 TYR A O 1
ATOM 645 N N . PRO A 1 85 ? 12.711 16.453 7.777 1 94.12 85 PRO A N 1
ATOM 646 C CA . PRO A 1 85 ? 12.922 15.008 7.875 1 94.12 85 PRO A CA 1
ATOM 647 C C . PRO A 1 85 ? 12.203 14.383 9.07 1 94.12 85 PRO A C 1
ATOM 649 O O . PRO A 1 85 ? 12.297 13.172 9.289 1 94.12 85 PRO A O 1
ATOM 652 N N . HIS A 1 86 ? 11.461 15.18 9.789 1 95.31 86 HIS A N 1
ATOM 653 C CA . HIS A 1 86 ? 10.68 14.609 10.883 1 95.31 86 HIS A CA 1
ATOM 654 C C . HIS A 1 86 ? 9.414 13.938 10.359 1 95.31 86 HIS A C 1
ATOM 656 O O . HIS A 1 86 ? 8.836 14.375 9.367 1 95.31 86 HIS A O 1
ATOM 662 N N . ALA A 1 87 ? 9.039 12.867 11.039 1 96.5 87 ALA A N 1
ATOM 663 C CA . ALA A 1 87 ? 7.836 12.133 10.648 1 96.5 87 ALA A CA 1
ATOM 664 C C . ALA A 1 87 ? 6.676 12.445 11.586 1 96.5 87 ALA A C 1
ATOM 666 O O . ALA A 1 87 ? 6.887 12.891 12.719 1 96.5 87 ALA A O 1
ATOM 667 N N . ILE A 1 88 ? 5.5 12.234 11.109 1 98 88 ILE A N 1
ATOM 668 C CA . ILE A 1 88 ? 4.305 12.414 11.922 1 98 88 ILE A CA 1
ATOM 669 C C . ILE A 1 88 ? 3.406 11.188 11.805 1 98 88 ILE A C 1
ATOM 671 O O . ILE A 1 88 ? 3.293 10.594 10.734 1 98 88 ILE A O 1
ATOM 675 N N . ARG A 1 89 ? 2.832 10.711 12.891 1 98.75 89 ARG A N 1
ATOM 676 C CA . ARG A 1 89 ? 1.775 9.703 12.914 1 98.75 89 ARG A CA 1
ATOM 677 C C . ARG A 1 89 ? 0.397 10.359 12.883 1 98.75 89 ARG A C 1
ATOM 679 O O . ARG A 1 89 ? 0.174 11.383 13.531 1 98.75 89 ARG A O 1
ATOM 686 N N . LEU A 1 90 ? -0.505 9.812 12.102 1 98.88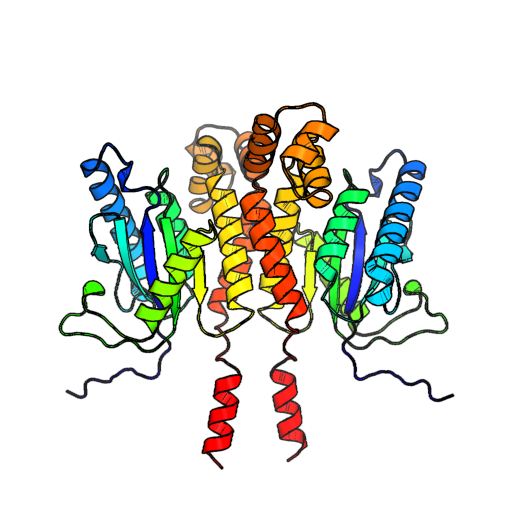 90 LEU A N 1
ATOM 687 C CA . LEU A 1 90 ? -1.864 10.328 12 1 98.88 90 LEU A CA 1
ATOM 688 C C . LEU A 1 90 ? -2.889 9.234 12.289 1 98.88 90 LEU A C 1
ATOM 690 O O . LEU A 1 90 ? -2.723 8.094 11.852 1 98.88 90 LEU A O 1
ATOM 694 N N . ALA A 1 91 ? -3.887 9.516 13.016 1 98.81 91 ALA A N 1
ATOM 695 C CA . ALA A 1 91 ? -5.059 8.68 13.242 1 98.81 91 ALA A CA 1
ATOM 696 C C . ALA A 1 91 ? -6.344 9.43 12.898 1 98.81 91 ALA A C 1
ATOM 698 O O . ALA A 1 91 ? -6.535 10.57 13.312 1 98.81 91 ALA A O 1
ATOM 699 N N . VAL A 1 92 ? -7.199 8.812 12.148 1 98.31 92 VAL A N 1
ATOM 700 C CA . VAL A 1 92 ? -8.453 9.422 11.719 1 98.31 92 VAL A CA 1
ATOM 701 C C . VAL A 1 92 ? -9.625 8.539 12.133 1 98.31 92 VAL A C 1
ATOM 703 O O . VAL A 1 92 ? -9.641 7.344 11.844 1 98.31 92 VAL A O 1
ATOM 706 N N . ALA A 1 93 ? -10.539 9.055 12.797 1 96.75 93 ALA A N 1
ATOM 707 C CA . ALA A 1 93 ? -11.727 8.328 13.234 1 96.75 93 ALA A CA 1
ATOM 708 C C . ALA A 1 93 ? -12.992 9.141 12.984 1 96.75 93 ALA A C 1
ATOM 710 O O . ALA A 1 93 ? -12.992 10.367 13.133 1 96.75 93 ALA A O 1
ATOM 711 N N . SER A 1 94 ? -14.047 8.461 12.602 1 94.25 94 SER A N 1
ATOM 712 C CA . SER A 1 94 ? -15.352 9.102 12.484 1 94.25 94 SER A CA 1
ATOM 713 C C . SER A 1 94 ? -16.172 8.945 13.766 1 94.25 94 SER A C 1
ATOM 715 O O . SER A 1 94 ? -15.875 8.078 14.594 1 94.25 94 SER A O 1
ATOM 717 N N . GLY A 1 95 ? -17.156 9.711 13.906 1 88.69 95 GLY A N 1
ATOM 718 C CA . GLY A 1 95 ? -18.062 9.617 15.039 1 88.69 95 GLY A CA 1
ATOM 719 C C . GLY A 1 95 ? -18.672 10.945 15.438 1 88.69 95 GLY A C 1
ATOM 720 O O . GLY A 1 95 ? -18.484 11.953 14.742 1 88.69 95 GLY A O 1
ATOM 721 N N . GLU A 1 96 ? -19.422 10.891 16.516 1 85.81 96 GLU A N 1
ATOM 722 C CA . GLU A 1 96 ? -20.047 12.094 17.062 1 85.81 96 GLU A CA 1
ATOM 723 C C . GLU A 1 96 ? -19 12.992 17.719 1 85.81 96 GLU A C 1
ATOM 725 O O . GLU A 1 96 ? -18.078 12.508 18.375 1 85.81 96 GLU A O 1
ATOM 730 N N . ILE A 1 97 ? -19.109 14.266 17.406 1 85.75 97 ILE A N 1
ATOM 731 C CA . ILE A 1 97 ? -18.234 15.25 18.016 1 85.75 97 ILE A CA 1
ATOM 732 C C . ILE A 1 97 ? -19.062 16.266 18.812 1 85.75 97 ILE A C 1
ATOM 734 O O . ILE A 1 97 ? -20.125 16.703 18.344 1 85.75 97 ILE A O 1
ATOM 738 N N . SER A 1 98 ? -18.703 16.484 19.984 1 79.5 98 SER A N 1
ATOM 739 C CA . SER A 1 98 ? -19.297 17.547 20.797 1 79.5 98 SER A CA 1
ATOM 740 C C . SER A 1 98 ? -18.406 18.797 20.797 1 79.5 98 SER A C 1
ATOM 742 O O . SER A 1 98 ? -17.188 18.703 20.969 1 79.5 98 SER A O 1
ATOM 744 N N . VAL A 1 99 ? -19 19.828 20.234 1 68.06 99 VAL A N 1
ATOM 745 C CA . VAL A 1 99 ? -18.25 21.078 20.141 1 68.06 99 VAL A CA 1
ATOM 746 C C . VAL A 1 99 ? -18.359 21.844 21.469 1 68.06 99 VAL A C 1
ATOM 748 O O . VAL A 1 99 ? -19.453 21.953 22.031 1 68.06 99 VAL A O 1
ATOM 751 N N . GLY A 1 100 ? -17.188 22 22.094 1 60.72 100 GLY A N 1
ATOM 752 C CA . GLY A 1 100 ? -17.188 22.781 23.312 1 60.72 100 GLY A CA 1
ATOM 753 C C . GLY A 1 100 ? -17.5 24.25 23.078 1 60.72 100 GLY A C 1
ATOM 754 O O . GLY A 1 100 ? -18.156 24.594 22.094 1 60.72 100 GLY A O 1
ATOM 755 N N . GLU A 1 101 ? -17.078 25.031 24.094 1 53.56 101 GLU A N 1
ATOM 756 C CA . GLU A 1 101 ? -17.344 26.469 24.172 1 53.56 101 GLU A CA 1
ATOM 757 C C . GLU A 1 101 ? -16.672 27.219 23.016 1 53.56 101 GLU A C 1
ATOM 759 O O . GLU A 1 101 ? -17.172 28.266 22.594 1 53.56 101 GLU A O 1
ATOM 764 N N . THR A 1 102 ? -15.484 26.688 22.641 1 54.53 102 THR A N 1
ATOM 765 C CA . THR A 1 102 ? -14.766 27.297 21.531 1 54.53 102 THR A CA 1
ATOM 766 C C . THR A 1 102 ? -14.688 26.344 20.344 1 54.53 102 THR A C 1
ATOM 768 O O . THR A 1 102 ? -14.914 25.141 20.484 1 54.53 102 THR A O 1
ATOM 771 N N . ASP A 1 103 ? -14.523 26.875 19.188 1 63.38 103 ASP A N 1
ATOM 772 C CA . ASP A 1 103 ? -14.438 26.094 17.953 1 63.38 103 ASP A CA 1
ATOM 773 C C . ASP A 1 103 ? -13.047 25.5 17.781 1 63.38 103 ASP A C 1
ATOM 775 O O . ASP A 1 103 ? -12.742 24.906 16.75 1 63.38 103 ASP A O 1
ATOM 779 N N . ALA A 1 104 ? -12.289 25.656 18.875 1 71.5 104 ALA A N 1
ATOM 780 C CA . ALA A 1 104 ? -10.938 25.109 18.812 1 71.5 104 ALA A CA 1
ATOM 781 C C . ALA A 1 104 ? -10.961 23.594 19.047 1 71.5 104 ALA A C 1
ATOM 783 O O . ALA A 1 104 ? -11.648 23.109 19.953 1 71.5 104 ALA A O 1
ATOM 784 N N . VAL A 1 105 ? -10.25 22.875 18.25 1 77.62 105 VAL A N 1
ATOM 785 C CA . VAL A 1 105 ? -10.203 21.422 18.312 1 77.62 105 VAL A CA 1
ATOM 786 C C . VAL A 1 105 ? -9.805 20.969 19.719 1 77.62 105 VAL A C 1
ATOM 788 O O . VAL A 1 105 ? -10.336 19.984 20.234 1 77.62 105 VAL A O 1
ATOM 791 N N . ALA A 1 106 ? -8.969 21.734 20.406 1 73.25 106 ALA A N 1
ATOM 792 C CA . ALA A 1 106 ? -8.461 21.391 21.734 1 73.25 106 ALA A CA 1
ATOM 793 C C . ALA A 1 106 ? -9.586 21.344 22.766 1 73.25 106 ALA A C 1
ATOM 795 O O . ALA A 1 106 ? -9.445 20.734 23.828 1 73.25 106 ALA A O 1
ATOM 796 N N . HIS A 1 107 ? -10.711 21.922 22.391 1 73.19 107 HIS A N 1
ATOM 797 C CA . HIS A 1 107 ? -11.82 22 23.344 1 73.19 107 HIS A CA 1
ATOM 798 C C . HIS A 1 107 ? -12.969 21.078 22.922 1 73.19 107 HIS A C 1
ATOM 800 O O . HIS A 1 107 ? -14.023 21.062 23.547 1 73.19 107 HIS A O 1
ATOM 806 N N . MET A 1 108 ? -12.695 20.359 21.906 1 74.62 108 MET A N 1
ATOM 807 C CA . MET A 1 108 ? -13.711 19.422 21.406 1 74.62 108 MET A CA 1
ATOM 808 C C . MET A 1 108 ? -13.547 18.062 22.062 1 74.62 108 MET A C 1
ATOM 810 O O . MET A 1 108 ? -12.469 17.719 22.547 1 74.62 108 MET A O 1
ATOM 814 N N . ASP A 1 109 ? -14.641 17.422 22.172 1 78.5 109 ASP A N 1
ATOM 815 C CA . ASP A 1 109 ? -14.672 16.078 22.734 1 78.5 109 ASP A CA 1
ATOM 816 C C . ASP A 1 109 ? -15.68 15.195 22 1 78.5 109 ASP A C 1
ATOM 818 O O . ASP A 1 109 ? -16.219 15.594 20.969 1 78.5 109 ASP A O 1
ATOM 822 N N . GLY A 1 110 ? -15.812 13.945 22.453 1 84.5 110 GLY A N 1
ATOM 823 C CA . GLY A 1 110 ? -16.766 13.016 21.859 1 84.5 110 GLY A CA 1
ATOM 824 C C . GLY A 1 110 ? -16.156 11.688 21.484 1 84.5 110 GLY A C 1
ATOM 825 O O . GLY A 1 110 ? -14.945 11.477 21.656 1 84.5 110 GLY A O 1
ATOM 826 N N . GLU A 1 111 ? -17.016 10.844 21.031 1 86 111 GLU A N 1
ATOM 827 C CA . GLU A 1 111 ? -16.656 9.469 20.688 1 86 111 GLU A CA 1
ATOM 828 C C . GLU A 1 111 ? -15.562 9.43 19.625 1 86 111 GLU A C 1
ATOM 830 O O . GLU A 1 111 ? -14.641 8.609 19.703 1 86 111 GLU A O 1
ATOM 835 N N . ALA A 1 112 ? -15.602 10.266 18.672 1 90.94 112 ALA A N 1
ATOM 836 C CA . ALA A 1 112 ? -14.641 10.297 17.578 1 90.94 112 ALA A CA 1
ATOM 837 C C . ALA A 1 112 ? -13.234 10.609 18.094 1 90.94 112 ALA A C 1
ATOM 839 O O . ALA A 1 112 ? -12.258 10.023 17.625 1 90.94 112 ALA A O 1
ATOM 840 N N . PHE A 1 113 ? -13.133 11.539 19.062 1 92.31 113 PHE A N 1
ATOM 841 C CA . PHE A 1 113 ? -11.836 11.898 19.625 1 92.31 113 PHE A CA 1
ATOM 842 C C . PHE A 1 113 ? -11.242 10.734 20.422 1 92.31 113 PHE A C 1
ATOM 844 O O . PHE A 1 113 ? -10.047 10.453 20.312 1 92.31 113 PHE A O 1
ATOM 851 N N . HIS A 1 114 ? -12.078 10.102 21.156 1 93.25 114 HIS A N 1
ATOM 852 C CA . HIS A 1 114 ? -11.617 8.953 21.922 1 93.25 114 HIS A CA 1
ATOM 853 C C . HIS A 1 114 ? -11.125 7.84 21.016 1 93.25 114 HIS A C 1
ATOM 855 O O . HIS A 1 114 ? -10.031 7.297 21.219 1 93.25 114 HIS A O 1
ATOM 861 N N . ARG A 1 115 ? -11.82 7.555 19.984 1 95.19 115 ARG A N 1
ATOM 862 C CA . ARG A 1 115 ? -11.445 6.527 19.016 1 95.19 115 ARG A CA 1
ATOM 863 C C . ARG A 1 115 ? -10.148 6.902 18.297 1 95.19 115 ARG A C 1
ATOM 865 O O . ARG A 1 115 ? -9.273 6.051 18.109 1 95.19 115 ARG A O 1
ATOM 872 N N . ALA A 1 116 ? -10.047 8.133 17.938 1 97.19 116 ALA A N 1
ATOM 873 C CA . ALA A 1 116 ? -8.836 8.602 17.266 1 97.19 116 ALA A CA 1
ATOM 874 C C . ALA A 1 116 ? -7.621 8.484 18.172 1 97.19 116 ALA A C 1
ATOM 876 O O . ALA A 1 116 ? -6.531 8.125 17.719 1 97.19 116 ALA A O 1
ATOM 877 N N . THR A 1 117 ? -7.797 8.828 19.469 1 96.56 117 THR A N 1
ATOM 878 C CA . THR A 1 117 ? -6.711 8.727 20.438 1 96.56 117 THR A CA 1
ATOM 879 C C . THR A 1 117 ? -6.246 7.277 20.578 1 96.56 117 THR A C 1
ATOM 881 O O . THR A 1 117 ? -5.047 6.992 20.516 1 96.56 117 THR A O 1
ATOM 884 N N . GLU A 1 118 ? -7.176 6.406 20.734 1 97.5 118 GLU A N 1
ATOM 885 C CA . GLU A 1 118 ? -6.855 4.988 20.828 1 97.5 118 GLU A CA 1
ATOM 886 C C . GLU A 1 118 ? -6.176 4.484 19.562 1 97.5 118 GLU A C 1
ATOM 888 O O . GLU A 1 118 ? -5.223 3.705 19.625 1 97.5 118 GLU A O 1
ATOM 893 N N . LEU A 1 119 ? -6.684 4.914 18.438 1 98.56 119 LEU A N 1
ATOM 894 C CA . LEU A 1 119 ? -6.125 4.523 17.156 1 98.56 119 LEU A CA 1
ATOM 895 C C . LEU A 1 119 ? -4.695 5.027 17 1 98.56 119 LEU A C 1
ATOM 897 O O . LEU A 1 119 ? -3.826 4.305 16.5 1 98.56 119 LEU A O 1
ATOM 901 N N . LEU A 1 120 ? -4.41 6.258 17.438 1 98.5 120 LEU A N 1
ATOM 902 C CA . LEU A 1 120 ? -3.068 6.82 17.344 1 98.5 120 LEU A CA 1
ATOM 903 C C . LEU A 1 120 ? -2.082 6.008 18.172 1 98.5 120 LEU A C 1
ATOM 905 O O . LEU A 1 120 ? -0.949 5.773 17.75 1 98.5 120 LEU A O 1
ATOM 909 N N . GLU A 1 121 ? -2.533 5.57 19.328 1 98.25 121 GLU A N 1
ATOM 910 C CA . GLU A 1 121 ? -1.701 4.711 20.156 1 98.25 121 GLU A CA 1
ATOM 911 C C . GLU A 1 121 ? -1.397 3.389 19.469 1 98.25 121 GLU A C 1
ATOM 913 O O . GLU A 1 121 ? -0.272 2.889 19.531 1 98.25 121 GLU A O 1
ATOM 918 N N . ALA A 1 122 ? -2.367 2.814 18.859 1 98.44 122 ALA A N 1
ATOM 919 C CA . ALA A 1 122 ? -2.176 1.565 18.125 1 98.44 122 ALA A CA 1
ATOM 920 C C . ALA A 1 122 ? -1.21 1.754 16.969 1 98.44 122 ALA A C 1
ATOM 922 O O . ALA A 1 122 ? -0.359 0.898 16.703 1 98.44 122 ALA A O 1
ATOM 923 N N . VAL A 1 123 ? -1.378 2.844 16.234 1 98.62 123 VAL A N 1
ATOM 924 C CA . VAL A 1 123 ? -0.493 3.182 15.125 1 98.62 123 VAL A CA 1
ATOM 925 C C . VAL A 1 123 ? 0.955 3.209 15.609 1 98.62 123 VAL A C 1
ATOM 927 O O . VAL A 1 123 ? 1.84 2.631 14.977 1 98.62 123 VAL A O 1
ATOM 930 N N . GLU A 1 124 ? 1.155 3.908 16.734 1 97.88 124 GLU A N 1
ATOM 931 C CA . GLU A 1 124 ? 2.49 3.986 17.312 1 97.88 124 GLU A CA 1
ATOM 932 C C . GLU A 1 124 ? 3.002 2.605 17.719 1 97.88 124 GLU A C 1
ATOM 934 O O . GLU A 1 124 ? 4.129 2.236 17.391 1 97.88 124 GLU A O 1
ATOM 939 N N . ARG A 1 125 ? 2.207 1.886 18.391 1 97.69 125 ARG A N 1
ATOM 940 C CA . ARG A 1 125 ? 2.576 0.56 18.875 1 97.69 125 ARG A CA 1
ATOM 941 C C . ARG A 1 125 ? 2.965 -0.36 17.719 1 97.69 125 ARG A C 1
ATOM 943 O O . ARG A 1 125 ? 3.91 -1.142 17.828 1 97.69 125 ARG A O 1
ATOM 950 N N . ASP A 1 126 ? 2.299 -0.248 16.641 1 97.5 126 ASP A N 1
ATOM 951 C CA . ASP A 1 126 ? 2.486 -1.162 15.516 1 97.5 126 ASP A CA 1
ATOM 952 C C . ASP A 1 126 ? 3.566 -0.651 14.57 1 97.5 126 ASP A C 1
ATOM 954 O O . ASP A 1 126 ? 3.846 -1.275 13.539 1 97.5 126 ASP A O 1
ATOM 958 N N . GLY A 1 127 ? 4.129 0.446 14.875 1 96.94 127 GLY A N 1
ATOM 959 C CA . GLY A 1 127 ? 5.203 0.996 14.062 1 96.94 127 GLY A CA 1
ATOM 960 C C . GLY A 1 127 ? 4.719 1.581 12.75 1 96.94 127 GLY A C 1
ATOM 961 O O . GLY A 1 127 ? 5.449 1.582 11.758 1 96.94 127 GLY A O 1
ATOM 962 N N . LEU A 1 128 ? 3.479 1.994 12.688 1 98.56 128 LEU A N 1
ATOM 963 C CA . LEU A 1 128 ? 2.875 2.553 11.484 1 98.56 128 LEU A CA 1
ATOM 964 C C . LEU A 1 128 ? 2.848 4.074 11.547 1 98.56 128 LEU A C 1
ATOM 966 O O . LEU A 1 128 ? 3.24 4.668 12.555 1 98.56 128 LEU A O 1
ATOM 970 N N . ARG A 1 129 ? 2.438 4.711 10.43 1 98.69 129 ARG A N 1
ATOM 971 C CA . ARG A 1 129 ? 2.355 6.164 10.359 1 98.69 129 ARG A CA 1
ATOM 972 C C . ARG A 1 129 ? 0.904 6.629 10.297 1 98.69 129 ARG A C 1
ATOM 974 O O . ARG A 1 129 ? 0.61 7.801 10.547 1 98.69 129 ARG A O 1
ATOM 981 N N . PHE A 1 130 ? 0.009 5.734 9.984 1 98.88 130 PHE A N 1
ATOM 982 C CA . PHE A 1 130 ? -1.35 6.172 9.688 1 98.88 130 PHE A CA 1
ATOM 983 C C . PHE A 1 130 ? -2.363 5.113 10.109 1 98.88 130 PHE A C 1
ATOM 985 O O . PHE A 1 130 ? -2.141 3.918 9.906 1 98.88 130 PHE A O 1
ATOM 992 N N . GLY A 1 131 ? -3.439 5.543 10.641 1 98.81 131 GLY A N 1
ATOM 993 C CA . GLY A 1 131 ? -4.59 4.707 10.938 1 98.81 131 GLY A CA 1
ATOM 994 C C . GLY A 1 131 ? -5.91 5.348 10.555 1 98.81 131 GLY A C 1
ATOM 995 O O . GLY A 1 131 ? -6.039 6.574 10.578 1 98.81 131 GLY A O 1
ATOM 996 N N . LEU A 1 132 ? -6.918 4.594 10.203 1 98.38 132 LEU A N 1
ATOM 997 C CA . LEU A 1 132 ? -8.258 5.023 9.836 1 98.38 132 LEU A CA 1
ATOM 998 C C . LEU A 1 132 ? -9.312 4.141 10.492 1 98.38 132 LEU A C 1
ATOM 1000 O O . LEU A 1 132 ? -9.242 2.912 10.406 1 98.38 132 LEU A O 1
ATOM 1004 N N . ASP A 1 133 ? -10.203 4.723 11.203 1 96.81 133 ASP A N 1
ATOM 1005 C CA . ASP A 1 133 ? -11.305 4 11.844 1 96.81 133 ASP A CA 1
ATOM 1006 C C . ASP A 1 133 ? -12.625 4.738 11.672 1 96.81 133 ASP A C 1
ATOM 1008 O O . ASP A 1 133 ? -12.984 5.586 1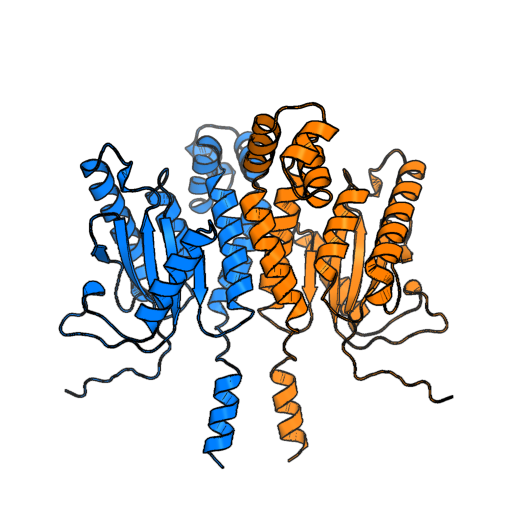2.492 1 96.81 133 ASP A O 1
ATOM 1012 N N . THR A 1 134 ? -13.406 4.395 10.633 1 94.12 134 THR A N 1
ATOM 1013 C CA . THR A 1 134 ? -14.719 4.973 10.375 1 94.12 134 THR A CA 1
ATOM 1014 C C . THR A 1 134 ? -15.812 3.926 10.562 1 94.12 134 THR A C 1
ATOM 1016 O O . THR A 1 134 ? -16.906 4.07 10.016 1 94.12 134 THR A O 1
ATOM 1019 N N . ASP A 1 135 ? -15.453 2.816 11.141 1 89.94 135 ASP A N 1
ATOM 1020 C CA . ASP A 1 135 ? -16.344 1.684 11.375 1 89.94 135 ASP A CA 1
ATOM 1021 C C . ASP A 1 135 ? -16.734 1.019 10.055 1 89.94 135 ASP A C 1
ATOM 1023 O O . ASP A 1 135 ? -17.844 0.486 9.93 1 89.94 135 ASP A O 1
ATOM 1027 N N . THR A 1 136 ? -15.961 1.166 9.031 1 89.81 136 THR A N 1
ATOM 1028 C CA . THR A 1 136 ? -16.156 0.51 7.742 1 89.81 136 THR A CA 1
ATOM 1029 C C . THR A 1 136 ? -15.062 -0.523 7.492 1 89.81 136 THR A C 1
ATOM 1031 O O . THR A 1 136 ? -14.25 -0.366 6.574 1 89.81 136 THR A O 1
ATOM 1034 N N . HIS A 1 137 ? -15.094 -1.572 8.266 1 89.19 137 HIS A N 1
ATOM 1035 C CA . HIS A 1 137 ? -14.125 -2.65 8.102 1 89.19 137 HIS A CA 1
ATOM 1036 C C . HIS A 1 137 ? -14.602 -3.67 7.07 1 89.19 137 HIS A C 1
ATOM 1038 O O . HIS A 1 137 ? -15.789 -4.008 7.031 1 89.19 137 HIS A O 1
ATOM 1044 N N . PRO A 1 138 ? -13.734 -4.141 6.23 1 93 138 PRO A N 1
ATOM 1045 C CA . PRO A 1 138 ? -12.273 -4.027 6.277 1 93 138 PRO A CA 1
ATOM 1046 C C . PRO A 1 138 ? -11.742 -2.898 5.395 1 93 138 PRO A C 1
ATOM 1048 O O . PRO A 1 138 ? -10.523 -2.783 5.199 1 93 138 PRO A O 1
ATOM 1051 N N . LEU A 1 139 ? -12.57 -2.084 4.898 1 93.94 139 LEU A N 1
ATOM 1052 C CA . LEU A 1 139 ? -12.156 -1.011 4.004 1 93.94 139 LEU A CA 1
ATOM 1053 C C . LEU A 1 139 ? -11.203 -0.051 4.711 1 93.94 139 LEU A C 1
ATOM 1055 O O . LEU A 1 139 ? -10.172 0.333 4.156 1 93.94 139 LEU A O 1
ATOM 1059 N N . ASP A 1 140 ? -11.469 0.292 5.945 1 96.19 140 ASP A N 1
ATOM 1060 C CA . ASP A 1 140 ? -10.602 1.171 6.727 1 96.19 140 ASP A CA 1
ATOM 1061 C C . ASP A 1 140 ? -9.18 0.618 6.797 1 96.19 140 ASP A C 1
ATOM 1063 O O . ASP A 1 140 ? -8.211 1.354 6.602 1 96.19 140 ASP A O 1
ATOM 1067 N N . THR A 1 141 ? -9.094 -0.658 7.055 1 96.69 141 THR A N 1
ATOM 1068 C CA . THR A 1 141 ? -7.797 -1.303 7.203 1 96.69 141 THR A CA 1
ATOM 1069 C C . THR A 1 141 ? -7.023 -1.277 5.891 1 96.69 141 THR A C 1
ATOM 1071 O O . THR A 1 141 ? -5.844 -0.925 5.863 1 96.69 141 THR A O 1
ATOM 1074 N N . ALA A 1 142 ? -7.711 -1.621 4.844 1 96.88 142 ALA A N 1
ATOM 1075 C CA . ALA A 1 142 ? -7.059 -1.668 3.537 1 96.88 142 ALA A CA 1
ATOM 1076 C C . ALA A 1 142 ? -6.551 -0.289 3.129 1 96.88 142 ALA A C 1
ATOM 1078 O O . ALA A 1 142 ? -5.418 -0.153 2.662 1 96.88 142 ALA A O 1
ATOM 1079 N N . VAL A 1 143 ? -7.316 0.703 3.336 1 97.88 143 VAL A N 1
ATOM 1080 C CA . VAL A 1 143 ? -6.945 2.068 2.977 1 97.88 143 VAL A CA 1
ATOM 1081 C C . VAL A 1 143 ? -5.797 2.539 3.865 1 97.88 143 VAL A C 1
ATOM 1083 O O . VAL A 1 143 ? -4.836 3.145 3.381 1 97.88 143 VAL A O 1
ATOM 1086 N N . ALA A 1 144 ? -5.895 2.258 5.137 1 98.69 144 ALA A N 1
ATOM 1087 C CA . ALA A 1 144 ? -4.816 2.641 6.043 1 98.69 144 ALA A CA 1
ATOM 1088 C C . ALA A 1 144 ? -3.498 1.981 5.641 1 98.69 144 ALA A C 1
ATOM 1090 O O . ALA A 1 144 ? -2.447 2.627 5.645 1 98.69 144 ALA A O 1
ATOM 1091 N N . ASP A 1 145 ? -3.562 0.723 5.34 1 98.75 145 ASP A N 1
ATOM 1092 C CA . ASP A 1 145 ? -2.363 -0.004 4.934 1 98.75 145 ASP A CA 1
ATOM 1093 C C . ASP A 1 145 ? -1.79 0.565 3.637 1 98.75 145 ASP A C 1
ATOM 1095 O O . ASP A 1 145 ? -0.574 0.714 3.502 1 98.75 145 ASP A O 1
ATOM 1099 N N . GLU A 1 146 ? -2.68 0.849 2.707 1 98.75 146 GLU A N 1
ATOM 1100 C CA . GLU A 1 146 ? -2.283 1.499 1.462 1 98.75 146 GLU A CA 1
ATOM 1101 C C . GLU A 1 146 ? -1.564 2.816 1.73 1 98.75 146 GLU A C 1
ATOM 1103 O O . GLU A 1 146 ? -0.496 3.072 1.171 1 98.75 146 GLU A O 1
ATOM 1108 N N . VAL A 1 147 ? -2.07 3.633 2.592 1 98.88 147 VAL A N 1
ATOM 1109 C CA . VAL A 1 147 ? -1.489 4.926 2.939 1 98.88 147 VAL A CA 1
ATOM 1110 C C . VAL A 1 147 ? -0.136 4.719 3.617 1 98.88 147 VAL A C 1
ATOM 1112 O O . VAL A 1 147 ? 0.834 5.41 3.305 1 98.88 147 VAL A O 1
ATOM 1115 N N . ASN A 1 148 ? -0.065 3.754 4.535 1 98.88 148 ASN A N 1
ATOM 1116 C CA . ASN A 1 148 ? 1.199 3.471 5.207 1 98.88 148 ASN A CA 1
ATOM 1117 C C . ASN A 1 148 ? 2.295 3.104 4.207 1 98.88 148 ASN A C 1
ATOM 1119 O O . ASN A 1 148 ? 3.432 3.561 4.332 1 98.88 148 ASN A O 1
ATOM 1123 N N . LEU A 1 149 ? 1.948 2.299 3.27 1 98.88 149 LEU A N 1
ATOM 1124 C CA . LEU A 1 149 ? 2.922 1.869 2.273 1 98.88 149 LEU A CA 1
ATOM 1125 C C . LEU A 1 149 ? 3.354 3.039 1.395 1 98.88 149 LEU A C 1
ATOM 1127 O O . LEU A 1 149 ? 4.539 3.186 1.089 1 98.88 149 LEU A O 1
ATOM 1131 N N . LEU A 1 150 ? 2.42 3.873 0.998 1 98.81 150 LEU A N 1
ATOM 1132 C CA . LEU A 1 150 ? 2.734 5.047 0.193 1 98.81 150 LEU A CA 1
ATOM 1133 C C . LEU A 1 150 ? 3.637 6.008 0.962 1 98.81 150 LEU A C 1
ATOM 1135 O O . LEU A 1 150 ? 4.629 6.5 0.421 1 98.81 150 LEU A O 1
ATOM 1139 N N . LEU A 1 151 ? 3.262 6.254 2.219 1 98.38 151 LEU A N 1
ATOM 1140 C CA . LEU A 1 151 ? 4.074 7.148 3.037 1 98.38 151 LEU A CA 1
ATOM 1141 C C . LEU A 1 151 ? 5.484 6.598 3.207 1 98.38 151 LEU A C 1
ATOM 1143 O O . LEU A 1 151 ? 6.457 7.359 3.205 1 98.38 151 LEU A O 1
ATOM 1147 N N . SER A 1 152 ? 5.578 5.305 3.35 1 97.94 152 SER A N 1
ATOM 1148 C CA . SER A 1 152 ? 6.887 4.68 3.518 1 97.94 152 SER A CA 1
ATOM 1149 C C . SER A 1 152 ? 7.742 4.848 2.266 1 97.94 152 SER A C 1
ATOM 1151 O O . SER A 1 152 ? 8.938 5.148 2.355 1 97.94 152 SER A O 1
ATOM 1153 N N . LEU A 1 153 ? 7.164 4.645 1.104 1 97.88 153 LEU A N 1
ATOM 1154 C CA . LEU A 1 153 ? 7.883 4.82 -0.151 1 97.88 153 LEU A CA 1
ATOM 1155 C C . LEU A 1 153 ? 8.359 6.262 -0.306 1 97.88 153 LEU A C 1
ATOM 1157 O O . LEU A 1 153 ? 9.508 6.504 -0.685 1 97.88 153 LEU A O 1
ATOM 1161 N N . ARG A 1 154 ? 7.535 7.199 0.045 1 97.56 154 ARG A N 1
ATOM 1162 C CA . ARG A 1 154 ? 7.906 8.609 -0.049 1 97.56 154 ARG A CA 1
ATOM 1163 C C . ARG A 1 154 ? 9.016 8.945 0.938 1 97.56 154 ARG A C 1
ATOM 1165 O O . ARG A 1 154 ? 9.898 9.758 0.635 1 97.56 154 ARG A O 1
ATOM 1172 N N . GLU A 1 155 ? 8.922 8.375 2.102 1 96.19 155 GLU A N 1
ATOM 1173 C CA . GLU A 1 155 ? 9.922 8.625 3.135 1 96.19 155 GLU A CA 1
ATOM 1174 C C . GLU A 1 155 ? 11.297 8.102 2.715 1 96.19 155 GLU A C 1
ATOM 1176 O O . GLU A 1 155 ? 12.32 8.586 3.191 1 96.19 155 GLU A O 1
ATOM 1181 N N . SER A 1 156 ? 11.344 7.148 1.84 1 95.88 156 SER A N 1
ATOM 1182 C CA . SER A 1 156 ? 12.578 6.477 1.458 1 95.88 156 SER A CA 1
ATOM 1183 C C . SER A 1 156 ? 13.328 7.262 0.384 1 95.88 156 SER A C 1
ATOM 1185 O O . SER A 1 156 ? 14.469 6.934 0.049 1 95.88 156 SER A O 1
ATOM 1187 N N . TRP A 1 157 ? 12.742 8.328 -0.108 1 97.31 157 TRP A N 1
ATOM 1188 C CA . TRP A 1 157 ? 13.359 9.094 -1.192 1 97.31 157 TRP A CA 1
ATOM 1189 C C . TRP A 1 157 ? 14.648 9.758 -0.729 1 97.31 157 TRP A C 1
ATOM 1191 O O . TRP A 1 157 ? 14.734 10.258 0.394 1 97.31 157 TRP A O 1
ATOM 1201 N N . THR A 1 158 ? 15.609 9.734 -1.646 1 96.94 158 THR A N 1
ATOM 1202 C CA . THR A 1 158 ? 16.75 10.617 -1.46 1 96.94 158 THR A CA 1
ATOM 1203 C C . THR A 1 158 ? 16.344 12.078 -1.604 1 96.94 158 THR A C 1
ATOM 1205 O O . THR A 1 158 ? 15.242 12.375 -2.09 1 96.94 158 THR A O 1
ATOM 1208 N N . ASP A 1 159 ? 17.266 12.969 -1.177 1 96.31 159 ASP A N 1
ATOM 1209 C CA . ASP A 1 159 ? 17 14.398 -1.324 1 96.31 159 ASP A CA 1
ATOM 1210 C C . ASP A 1 159 ? 16.75 14.766 -2.785 1 96.31 159 ASP A C 1
ATOM 1212 O O . ASP A 1 159 ? 15.859 15.562 -3.086 1 96.31 159 ASP A O 1
ATOM 1216 N N . ARG A 1 160 ? 17.516 14.148 -3.662 1 96.94 160 ARG A N 1
ATOM 1217 C CA . ARG A 1 160 ? 17.375 14.422 -5.09 1 96.94 160 ARG A CA 1
ATOM 1218 C C . ARG A 1 160 ? 16.031 13.922 -5.602 1 96.94 160 ARG A C 1
ATOM 1220 O O . ARG A 1 160 ? 15.344 14.625 -6.352 1 96.94 160 ARG A O 1
ATOM 1227 N N . GLN A 1 161 ? 15.648 12.742 -5.234 1 97.81 161 GLN A N 1
ATOM 1228 C CA . GLN A 1 161 ? 14.352 12.188 -5.629 1 97.81 161 GLN A CA 1
ATOM 1229 C C . GLN A 1 161 ? 13.203 13.062 -5.125 1 97.81 161 GLN A C 1
ATOM 1231 O O . GLN A 1 161 ? 12.281 13.375 -5.879 1 97.81 161 GLN A O 1
ATOM 1236 N N . ARG A 1 162 ? 13.281 13.461 -3.896 1 97.12 162 ARG A N 1
ATOM 1237 C CA . ARG A 1 162 ? 12.258 14.312 -3.293 1 97.12 162 ARG A CA 1
ATOM 1238 C C . ARG A 1 162 ? 12.133 15.633 -4.039 1 97.12 162 ARG A C 1
ATOM 1240 O O . ARG A 1 162 ? 11.023 16.094 -4.324 1 97.12 162 ARG A O 1
ATOM 1247 N N . GLU A 1 163 ? 13.281 16.203 -4.32 1 95.69 163 GLU A N 1
ATOM 1248 C CA . GLU A 1 163 ? 13.289 17.484 -5.039 1 95.69 163 GLU A CA 1
ATOM 1249 C C . GLU A 1 163 ? 12.633 17.344 -6.41 1 95.69 163 GLU A C 1
ATOM 1251 O O . GLU A 1 163 ? 11.766 18.141 -6.77 1 95.69 163 GLU A O 1
ATOM 1256 N N . VAL A 1 164 ? 12.953 16.328 -7.141 1 96.94 164 VAL A N 1
ATOM 1257 C CA . VAL A 1 164 ? 12.461 16.125 -8.492 1 96.94 164 VAL A CA 1
ATOM 1258 C C . VAL A 1 164 ? 10.969 15.812 -8.461 1 96.94 164 VAL A C 1
ATOM 1260 O O . VAL A 1 164 ? 10.18 16.391 -9.211 1 96.94 164 VAL A O 1
ATOM 1263 N N . VAL A 1 165 ? 10.555 14.93 -7.543 1 96.81 165 VAL A N 1
ATOM 1264 C CA . VAL A 1 165 ? 9.164 14.508 -7.473 1 96.81 165 VAL A CA 1
ATOM 1265 C C . VAL A 1 165 ? 8.289 15.688 -7.047 1 96.81 165 VAL A C 1
ATOM 1267 O O . VAL A 1 165 ? 7.223 15.922 -7.621 1 96.81 165 VAL A O 1
ATOM 1270 N N . THR A 1 166 ? 8.742 16.469 -6.066 1 93.56 166 THR A N 1
ATOM 1271 C CA . THR A 1 166 ? 7.965 17.594 -5.566 1 93.56 166 THR A CA 1
ATOM 1272 C C . THR A 1 166 ? 7.766 18.641 -6.656 1 93.56 166 THR A C 1
ATOM 1274 O O . THR A 1 166 ? 6.676 19.203 -6.793 1 93.56 166 THR A O 1
ATOM 1277 N N . ARG A 1 167 ? 8.773 18.906 -7.414 1 94.19 167 ARG A N 1
ATOM 1278 C CA . ARG A 1 167 ? 8.656 19.844 -8.523 1 94.19 167 ARG A CA 1
ATOM 1279 C C . ARG A 1 167 ? 7.75 19.297 -9.617 1 94.19 167 ARG A C 1
ATOM 1281 O O . ARG A 1 167 ? 6.949 20.031 -10.203 1 94.19 167 ARG A O 1
ATOM 1288 N N . TYR A 1 168 ? 7.914 18 -9.859 1 95.06 168 TYR A N 1
ATOM 1289 C CA . TYR A 1 168 ? 7.117 17.344 -10.898 1 95.06 168 TYR A CA 1
ATOM 1290 C C . TYR A 1 168 ? 5.637 17.359 -10.531 1 95.06 168 TYR A C 1
ATOM 1292 O O . TYR A 1 168 ? 4.777 17.516 -11.406 1 95.06 168 TYR A O 1
ATOM 1300 N N . GLU A 1 169 ? 5.344 17.219 -9.273 1 92.5 169 GLU A N 1
ATOM 1301 C CA . GLU A 1 169 ? 3.963 17.234 -8.805 1 92.5 169 GLU A CA 1
ATOM 1302 C C . GLU A 1 169 ? 3.303 18.594 -9.086 1 92.5 169 GLU A C 1
ATOM 1304 O O . GLU A 1 169 ? 2.086 18.656 -9.273 1 92.5 169 GLU A O 1
ATOM 1309 N N . ARG A 1 170 ? 4.031 19.719 -9.117 1 84.19 170 ARG A N 1
ATOM 1310 C CA . ARG A 1 170 ? 3.527 21.062 -9.344 1 84.19 170 ARG A CA 1
ATOM 1311 C C . ARG A 1 170 ? 3.498 21.391 -10.828 1 84.19 170 ARG A C 1
ATOM 1313 O O . ARG A 1 170 ? 2.709 22.234 -11.266 1 84.19 170 ARG A O 1
ATOM 1320 N N . ALA A 1 171 ? 4.5 21.031 -11.641 1 72.38 171 ALA A N 1
ATOM 1321 C CA . ALA A 1 171 ? 4.645 21.25 -13.078 1 72.38 171 ALA A CA 1
ATOM 1322 C C . ALA A 1 171 ? 4.562 19.938 -13.852 1 72.38 171 ALA A C 1
ATOM 1324 O O . ALA A 1 171 ? 5.531 19.188 -13.898 1 72.38 171 ALA A O 1
ATOM 1325 N N . PRO A 1 172 ? 3.547 19.734 -14.516 1 69.44 172 PRO A N 1
ATOM 1326 C CA . PRO A 1 172 ? 3.303 18.312 -14.727 1 69.44 172 PRO A CA 1
ATOM 1327 C C . PRO A 1 172 ? 4.055 17.75 -15.93 1 69.44 172 PRO A C 1
ATOM 1329 O O . PRO A 1 172 ? 3.707 16.688 -16.438 1 69.44 172 PRO A O 1
ATOM 1332 N N . THR A 1 173 ? 5.203 18.688 -16.406 1 92.25 173 THR A N 1
ATOM 1333 C CA . THR A 1 173 ? 5.934 17.953 -17.438 1 92.25 173 THR A CA 1
ATOM 1334 C C . THR A 1 173 ? 7.383 17.734 -17.016 1 92.25 173 THR A C 1
ATOM 1336 O O . THR A 1 173 ? 7.938 18.516 -16.25 1 92.25 173 THR A O 1
ATOM 1339 N N . GLN A 1 174 ? 7.926 16.703 -17.516 1 94.75 174 GLN A N 1
ATOM 1340 C CA . GLN A 1 174 ? 9.32 16.375 -17.234 1 94.75 174 GLN A CA 1
ATOM 1341 C C . GLN A 1 174 ? 10.258 17.453 -17.781 1 94.75 174 GLN A C 1
ATOM 1343 O O . GLN A 1 174 ? 11.266 17.781 -17.141 1 94.75 174 GLN A O 1
ATOM 1348 N N . ARG A 1 175 ? 9.906 18.031 -18.891 1 94.81 175 ARG A N 1
ATOM 1349 C CA . ARG A 1 175 ? 10.711 19.078 -19.516 1 94.81 175 ARG A CA 1
ATOM 1350 C C . ARG A 1 175 ? 10.75 20.328 -18.641 1 94.81 175 ARG A C 1
ATOM 1352 O O . ARG A 1 175 ? 11.812 20.938 -18.453 1 94.81 175 ARG A O 1
ATOM 1359 N N . ALA A 1 176 ? 9.672 20.703 -18.156 1 95 176 ALA A N 1
ATOM 1360 C CA . ALA A 1 176 ? 9.609 21.891 -17.281 1 95 176 ALA A CA 1
ATOM 1361 C C . ALA A 1 176 ? 10.461 21.688 -16.031 1 95 176 ALA A C 1
ATOM 1363 O O . ALA A 1 176 ? 11.156 22.609 -15.594 1 95 176 ALA A O 1
ATOM 1364 N N . VAL A 1 177 ? 10.391 20.5 -15.461 1 96.44 177 VAL A N 1
ATOM 1365 C CA . VAL A 1 177 ? 11.188 20.188 -14.281 1 96.44 177 VAL A CA 1
ATOM 1366 C C . VAL A 1 177 ? 12.672 20.234 -14.633 1 96.44 177 VAL A C 1
ATOM 1368 O O . VAL A 1 177 ? 13.484 20.766 -13.875 1 96.44 177 VAL A O 1
ATOM 1371 N N . ALA A 1 178 ? 13 19.672 -15.742 1 96.88 178 ALA A N 1
ATOM 1372 C CA . ALA A 1 178 ? 14.375 19.672 -16.219 1 96.88 178 ALA A CA 1
ATOM 1373 C C . ALA A 1 178 ? 14.914 21.094 -16.344 1 96.88 178 ALA A C 1
ATOM 1375 O O . ALA A 1 178 ? 16.016 21.391 -15.867 1 96.88 178 ALA A O 1
ATOM 1376 N N . ASP A 1 179 ? 14.18 21.953 -16.969 1 95.56 179 ASP A N 1
ATOM 1377 C CA . ASP A 1 179 ? 14.562 23.344 -17.156 1 95.56 179 ASP A CA 1
ATOM 1378 C C . ASP A 1 179 ? 14.742 24.047 -15.812 1 95.56 179 ASP A C 1
ATOM 1380 O O . ASP A 1 179 ? 15.719 24.766 -15.609 1 95.56 179 ASP A O 1
ATOM 1384 N N . ASP A 1 180 ? 13.852 23.828 -14.961 1 94.62 180 ASP A N 1
ATOM 1385 C CA . ASP A 1 180 ? 13.859 24.469 -13.648 1 94.62 180 ASP A CA 1
ATOM 1386 C C . ASP A 1 180 ? 15.094 24.062 -12.844 1 94.62 180 ASP A C 1
ATOM 1388 O O . ASP A 1 180 ? 15.68 24.875 -12.141 1 94.62 180 ASP A O 1
ATOM 1392 N N . LEU A 1 181 ? 15.508 22.797 -12.961 1 95.88 181 LEU A N 1
ATOM 1393 C CA . LEU A 1 181 ? 16.594 22.266 -12.141 1 95.88 181 LEU A CA 1
ATOM 1394 C C . LEU A 1 181 ? 17.922 22.312 -12.891 1 95.88 181 LEU A C 1
ATOM 1396 O O . LEU A 1 181 ? 18.969 22.047 -12.312 1 95.88 181 LEU A O 1
ATOM 1400 N N . GLY A 1 182 ? 17.844 22.625 -14.188 1 97.12 182 GLY A N 1
ATOM 1401 C CA . GLY A 1 182 ? 19.047 22.672 -14.992 1 97.12 182 GLY A CA 1
ATOM 1402 C C . GLY A 1 182 ? 19.656 21.312 -15.25 1 97.12 182 GLY A C 1
ATOM 1403 O O . GLY A 1 182 ? 20.875 21.156 -15.203 1 97.12 182 GLY A O 1
ATOM 1404 N N . ILE A 1 183 ? 18.859 20.312 -15.344 1 97.38 183 ILE A N 1
ATOM 1405 C CA . ILE A 1 183 ? 19.312 18.969 -15.656 1 97.38 183 ILE A CA 1
ATOM 1406 C C . ILE A 1 183 ? 18.578 18.469 -16.906 1 97.38 183 ILE A C 1
ATOM 1408 O O . ILE A 1 183 ? 17.703 19.141 -17.453 1 97.38 183 ILE A O 1
ATOM 1412 N N . SER A 1 184 ? 18.984 17.344 -17.438 1 97.62 184 SER A N 1
ATOM 1413 C CA . SER A 1 184 ? 18.375 16.781 -18.641 1 97.62 184 SER A CA 1
ATOM 1414 C C . SER A 1 184 ? 17.016 16.141 -18.328 1 97.62 184 SER A C 1
ATOM 1416 O O . SER A 1 184 ? 16.766 15.727 -17.203 1 97.62 184 SER A O 1
ATOM 1418 N N . GLN A 1 185 ? 16.234 16.172 -19.391 1 97.06 185 GLN A N 1
ATOM 1419 C CA . GLN A 1 185 ? 14.961 15.477 -19.25 1 97.06 185 GLN A CA 1
ATOM 1420 C C . GLN A 1 185 ? 15.172 14 -18.922 1 97.06 185 GLN A C 1
ATOM 1422 O O . GLN A 1 185 ? 14.391 13.406 -18.188 1 97.06 185 GLN A O 1
ATOM 1427 N N . GLN A 1 186 ? 16.219 13.461 -19.469 1 97.81 186 GLN A N 1
ATOM 1428 C CA . GLN A 1 186 ? 16.531 12.062 -19.188 1 97.81 186 GLN A CA 1
ATOM 1429 C C . GLN A 1 186 ? 16.859 11.859 -17.719 1 97.81 186 GLN A C 1
ATOM 1431 O O . GLN A 1 186 ? 16.453 10.859 -17.109 1 97.81 186 GLN A O 1
ATOM 1436 N N . ALA A 1 187 ? 17.562 12.773 -17.156 1 97.81 187 ALA A N 1
ATOM 1437 C CA . ALA A 1 187 ? 17.906 12.703 -15.742 1 97.81 187 ALA A CA 1
ATOM 1438 C C . ALA A 1 187 ? 16.656 12.789 -14.867 1 97.81 187 ALA A C 1
ATOM 1440 O O . ALA A 1 187 ? 16.547 12.086 -13.859 1 97.81 187 ALA A O 1
ATOM 1441 N N . VAL A 1 188 ? 15.719 13.664 -15.266 1 97.88 188 VAL A N 1
ATOM 1442 C CA . VAL A 1 188 ? 14.445 13.773 -14.57 1 97.88 188 VAL A CA 1
ATOM 1443 C C . VAL A 1 188 ? 13.695 12.445 -14.648 1 97.88 188 VAL A C 1
ATOM 1445 O O . VAL A 1 188 ? 13.234 11.922 -13.633 1 97.88 188 VAL A O 1
ATOM 1448 N N . SER A 1 189 ? 13.625 11.867 -15.82 1 97.38 189 SER A N 1
ATOM 1449 C CA . SER A 1 189 ? 12.93 10.609 -16.031 1 97.38 189 SER A CA 1
ATOM 1450 C C . SER A 1 189 ? 13.547 9.484 -15.203 1 97.38 189 SER A C 1
ATOM 1452 O O . SER A 1 189 ? 12.828 8.711 -14.57 1 97.38 189 SER A O 1
ATOM 1454 N N . ASN A 1 190 ? 14.859 9.445 -15.227 1 98 190 ASN A N 1
ATOM 1455 C CA . ASN A 1 190 ? 15.562 8.422 -14.461 1 98 190 ASN A CA 1
ATOM 1456 C C . ASN A 1 190 ? 15.289 8.555 -12.961 1 98 190 ASN A C 1
ATOM 1458 O O . ASN A 1 190 ? 15.117 7.551 -12.266 1 98 190 ASN A O 1
ATOM 1462 N N . THR A 1 191 ? 15.258 9.781 -12.508 1 98.06 191 THR A N 1
ATOM 1463 C CA . THR A 1 191 ? 15.023 10.031 -11.094 1 98.06 191 THR A CA 1
ATOM 1464 C C . THR A 1 191 ? 13.594 9.641 -10.703 1 98.06 191 THR A C 1
ATOM 1466 O O . THR A 1 191 ? 13.383 9.031 -9.656 1 98.06 191 THR A O 1
ATOM 1469 N N . LEU A 1 192 ? 12.656 9.969 -11.562 1 97.69 192 LEU A N 1
ATOM 1470 C CA . LEU A 1 192 ? 11.273 9.594 -11.297 1 97.69 192 LEU A CA 1
ATOM 1471 C C . LEU A 1 192 ? 11.117 8.078 -11.25 1 97.69 192 LEU A C 1
ATOM 1473 O O . LEU A 1 192 ? 10.422 7.547 -10.383 1 97.69 192 LEU A O 1
ATOM 1477 N N . GLN A 1 193 ? 11.805 7.41 -12.109 1 97.44 193 GLN A N 1
ATOM 1478 C CA . GLN A 1 193 ? 11.758 5.953 -12.148 1 97.44 193 GLN A CA 1
ATOM 1479 C C . GLN A 1 193 ? 12.375 5.352 -10.891 1 97.44 193 GLN A C 1
ATOM 1481 O O . GLN A 1 193 ? 11.789 4.449 -10.281 1 97.44 193 GLN A O 1
ATOM 1486 N N . SER A 1 194 ? 13.508 5.898 -10.5 1 97.25 194 SER A N 1
ATOM 1487 C CA . SER A 1 194 ? 14.203 5.359 -9.336 1 97.25 194 SER A CA 1
ATOM 1488 C C . SER A 1 194 ? 13.453 5.68 -8.047 1 97.25 194 SER A C 1
ATOM 1490 O O . SER A 1 194 ? 13.664 5.023 -7.02 1 97.25 194 SER A O 1
ATOM 1492 N N . ALA A 1 195 ? 12.539 6.668 -8.125 1 97.81 195 ALA A N 1
ATOM 1493 C CA . ALA A 1 195 ? 11.711 7.031 -6.984 1 97.81 195 ALA A CA 1
ATOM 1494 C C . ALA A 1 195 ? 10.414 6.227 -6.973 1 97.81 195 ALA A C 1
ATOM 1496 O O . ALA A 1 195 ? 9.547 6.441 -6.121 1 97.81 195 ALA A O 1
ATOM 1497 N N . SER A 1 196 ? 10.258 5.289 -7.887 1 97.81 196 SER A N 1
ATOM 1498 C CA . SER A 1 196 ? 9.031 4.512 -8.062 1 97.81 196 SER A CA 1
ATOM 1499 C C . SER A 1 196 ? 7.832 5.422 -8.289 1 97.81 196 SER A C 1
ATOM 1501 O O . SER A 1 196 ? 6.703 5.062 -7.945 1 97.81 196 SER A O 1
ATOM 1503 N N . TRP A 1 197 ? 8.039 6.582 -8.883 1 97.19 197 TRP A N 1
ATOM 1504 C CA . TRP A 1 197 ? 7.004 7.609 -8.992 1 97.19 197 TRP A CA 1
ATOM 1505 C C . TRP A 1 197 ? 5.855 7.129 -9.875 1 97.19 197 TRP A C 1
ATOM 1507 O O . TRP A 1 197 ? 4.684 7.359 -9.555 1 97.19 197 TRP A O 1
ATOM 1517 N N . PRO A 1 198 ? 6.137 6.406 -11.023 1 96.88 198 PRO A N 1
ATOM 1518 C CA . PRO A 1 198 ? 5 5.984 -11.836 1 96.88 198 PRO A CA 1
ATOM 1519 C C . PRO A 1 198 ? 3.996 5.133 -11.062 1 96.88 198 PRO A C 1
ATOM 1521 O O . PRO A 1 198 ? 2.785 5.332 -11.188 1 96.88 198 PRO A O 1
ATOM 1524 N N . LEU A 1 199 ? 4.5 4.203 -10.242 1 98.19 199 LEU A N 1
ATOM 1525 C CA . LEU A 1 199 ? 3.629 3.379 -9.406 1 98.19 199 LEU A CA 1
ATOM 1526 C C . LEU A 1 199 ? 2.922 4.227 -8.359 1 98.19 199 LEU A C 1
ATOM 1528 O O . LEU A 1 199 ? 1.702 4.133 -8.195 1 98.19 199 LEU A O 1
ATOM 1532 N N . ILE A 1 200 ? 3.709 5.062 -7.66 1 98.44 200 ILE A N 1
ATOM 1533 C CA . ILE A 1 200 ? 3.178 5.898 -6.59 1 98.44 200 ILE A CA 1
ATOM 1534 C C . ILE A 1 200 ? 2.078 6.805 -7.137 1 98.44 200 ILE A C 1
ATOM 1536 O O . ILE A 1 200 ? 0.992 6.891 -6.562 1 98.44 200 ILE A O 1
ATOM 1540 N N . GLU A 1 201 ? 2.357 7.434 -8.25 1 97.31 201 GLU A N 1
ATOM 1541 C CA . GLU A 1 201 ? 1.4 8.352 -8.859 1 97.31 201 GLU A CA 1
ATOM 1542 C C . GLU A 1 201 ? 0.102 7.633 -9.219 1 97.31 201 GLU A C 1
ATOM 1544 O O . GLU A 1 201 ? -0.989 8.141 -8.953 1 97.31 201 GLU A O 1
ATOM 1549 N N . THR A 1 202 ? 0.198 6.453 -9.82 1 98.25 202 THR A N 1
ATOM 1550 C CA . THR A 1 202 ? -0.97 5.664 -10.195 1 98.25 202 THR A CA 1
ATOM 1551 C C . THR A 1 202 ? -1.801 5.305 -8.969 1 98.25 202 THR A C 1
ATOM 1553 O O . THR A 1 202 ? -3.012 5.535 -8.945 1 98.25 202 THR A O 1
ATOM 1556 N N . ILE A 1 203 ? -1.186 4.789 -7.934 1 98.69 203 ILE A N 1
ATOM 1557 C CA . ILE A 1 203 ? -1.881 4.309 -6.742 1 98.69 203 ILE A CA 1
ATOM 1558 C C . ILE A 1 203 ? -2.455 5.496 -5.969 1 98.69 203 ILE A C 1
ATOM 1560 O O . ILE A 1 203 ? -3.564 5.418 -5.438 1 98.69 203 ILE A O 1
ATOM 1564 N N . GLU A 1 204 ? -1.709 6.629 -5.918 1 98.44 204 GLU A N 1
ATOM 1565 C CA . GLU A 1 204 ? -2.227 7.816 -5.246 1 98.44 204 GLU A CA 1
ATOM 1566 C C . GLU A 1 204 ? -3.48 8.344 -5.938 1 98.44 204 GLU A C 1
ATOM 1568 O O . GLU A 1 204 ? -4.418 8.789 -5.277 1 98.44 204 GLU A O 1
ATOM 1573 N N . GLY A 1 205 ? -3.475 8.352 -7.281 1 97.75 205 GLY A N 1
ATOM 1574 C CA . GLY A 1 205 ? -4.676 8.734 -8.008 1 97.75 205 GLY A CA 1
ATOM 1575 C C . GLY A 1 205 ? -5.875 7.871 -7.676 1 97.75 205 GLY A C 1
ATOM 1576 O O . GLY A 1 205 ? -6.969 8.383 -7.43 1 97.75 205 GLY A O 1
ATOM 1577 N N . ARG A 1 206 ? -5.691 6.57 -7.629 1 97.75 206 ARG A N 1
ATOM 1578 C CA . ARG A 1 206 ? -6.75 5.621 -7.297 1 97.75 206 ARG A CA 1
ATOM 1579 C C . ARG A 1 206 ? -7.223 5.805 -5.859 1 97.75 206 ARG A C 1
ATOM 1581 O O . ARG A 1 206 ? -8.422 5.715 -5.578 1 97.75 206 ARG A O 1
ATOM 1588 N N . LEU A 1 207 ? -6.312 6.039 -4.961 1 98.19 207 LEU A N 1
ATOM 1589 C CA . LEU A 1 207 ? -6.645 6.273 -3.562 1 98.19 207 LEU A CA 1
ATOM 1590 C C . LEU A 1 207 ? -7.52 7.516 -3.412 1 98.19 207 LEU A C 1
ATOM 1592 O O . LEU A 1 207 ? -8.508 7.496 -2.674 1 98.19 207 LEU A O 1
ATOM 1596 N N . ARG A 1 208 ? -7.137 8.594 -4.125 1 97.44 208 ARG A N 1
ATOM 1597 C CA . ARG A 1 208 ? -7.934 9.82 -4.078 1 97.44 208 ARG A CA 1
ATOM 1598 C C . ARG A 1 208 ? -9.352 9.57 -4.578 1 97.44 208 ARG A C 1
ATOM 1600 O O . ARG A 1 208 ? -10.312 10.094 -4.012 1 97.44 208 ARG A O 1
ATOM 1607 N N . GLU A 1 209 ? -9.461 8.773 -5.598 1 96.25 209 GLU A N 1
ATOM 1608 C CA . GLU A 1 209 ? -10.781 8.406 -6.098 1 96.25 209 GLU A CA 1
ATOM 1609 C C . GLU A 1 209 ? -11.562 7.609 -5.055 1 96.25 209 GLU A C 1
ATOM 1611 O O . GLU A 1 209 ? -12.758 7.848 -4.852 1 96.25 209 GLU A O 1
ATOM 1616 N N . THR A 1 210 ? -10.922 6.664 -4.426 1 95.75 210 THR A N 1
ATOM 1617 C CA . THR A 1 210 ? -11.539 5.855 -3.381 1 95.75 210 THR A CA 1
ATOM 1618 C C . THR A 1 210 ? -12.047 6.738 -2.246 1 95.75 210 THR A C 1
ATOM 1620 O O . THR A 1 210 ? -13.188 6.578 -1.796 1 95.75 210 THR A O 1
ATOM 1623 N N . LEU A 1 211 ? -11.266 7.695 -1.86 1 96.06 211 LEU A N 1
ATOM 1624 C CA . LEU A 1 211 ? -11.609 8.562 -0.739 1 96.06 211 LEU A CA 1
ATOM 1625 C C . LEU A 1 211 ? -12.719 9.539 -1.122 1 96.06 211 LEU A C 1
ATOM 1627 O O . LEU A 1 211 ? -13.492 9.969 -0.266 1 96.06 211 LEU A O 1
ATOM 1631 N N . SER A 1 212 ? -12.844 9.812 -2.412 1 91.88 212 SER A N 1
ATOM 1632 C CA . SER A 1 212 ? -13.836 10.773 -2.883 1 91.88 212 SER A CA 1
ATOM 1633 C C . SER A 1 212 ? -15.164 10.086 -3.182 1 91.88 212 SER A C 1
ATOM 1635 O O . SER A 1 212 ? -16.203 10.75 -3.312 1 91.88 212 SER A O 1
ATOM 1637 N N . ALA A 1 213 ? -15.156 8.719 -3.521 1 81.5 213 ALA A N 1
ATOM 1638 C CA . ALA A 1 213 ? -16.344 7.961 -3.92 1 81.5 213 ALA A CA 1
ATOM 1639 C C . ALA A 1 213 ? -17.344 7.867 -2.773 1 81.5 213 ALA A C 1
ATOM 1641 O O . ALA A 1 213 ? -18.516 7.531 -2.984 1 81.5 213 ALA A O 1
ATOM 1642 N N . GLY A 1 214 ? -17.078 8.414 -1.701 1 71.31 214 GLY A N 1
ATOM 1643 C CA . GLY A 1 214 ? -17.953 8.273 -0.553 1 71.31 214 GLY A CA 1
ATOM 1644 C C . GLY A 1 214 ? -17.719 6.992 0.223 1 71.31 214 GLY A C 1
ATOM 1645 O O . GLY A 1 214 ? -17.375 5.965 -0.358 1 71.31 214 GLY A O 1
ATOM 1646 N N . TRP A 1 215 ? -17.641 7.012 1.434 1 73.56 215 TRP A N 1
ATOM 1647 C CA . TRP A 1 215 ? -17.406 5.906 2.355 1 73.56 215 TRP A CA 1
ATOM 1648 C C . TRP A 1 215 ? -18.703 5.242 2.773 1 73.56 215 TRP A C 1
ATOM 1650 O O . TRP A 1 215 ? -19.688 5.922 3.094 1 73.56 215 TRP A O 1
ATOM 1660 N N . PRO A 1 216 ? -18.875 3.977 2.344 1 62.88 216 PRO A N 1
ATOM 1661 C CA . PRO A 1 216 ? -20.172 3.35 2.645 1 62.88 216 PRO A CA 1
ATOM 1662 C C . PRO A 1 216 ? -20.531 3.428 4.125 1 62.88 216 PRO A C 1
ATOM 1664 O O . PRO A 1 216 ? -19.656 3.422 4.984 1 62.88 216 PRO A O 1
ATOM 1667 N N . ALA A 1 217 ? -21.703 3.955 4.352 1 55.22 217 ALA A N 1
ATOM 1668 C CA . ALA A 1 217 ? -22.188 3.918 5.727 1 55.22 217 ALA A CA 1
ATOM 1669 C C . ALA A 1 217 ? -22.25 2.484 6.246 1 55.22 217 ALA A C 1
ATOM 1671 O O . ALA A 1 217 ? -22.422 1.544 5.465 1 55.22 217 ALA A O 1
ATOM 1672 N N . ASP A 1 218 ? -21.703 2.154 7.391 1 51.97 218 ASP A N 1
ATOM 1673 C CA . ASP A 1 218 ? -21.703 0.821 7.984 1 51.97 218 ASP A CA 1
ATOM 1674 C C . ASP A 1 218 ? -23 0.071 7.633 1 51.97 218 ASP A C 1
ATOM 1676 O O . ASP A 1 218 ? -24.094 0.611 7.777 1 51.97 218 ASP A O 1
ATOM 1680 N N . ALA A 1 219 ? -22.906 -0.953 6.898 1 44.09 219 ALA A N 1
ATOM 1681 C CA . ALA A 1 219 ? -24.062 -1.826 6.715 1 44.09 219 ALA A CA 1
ATOM 1682 C C . ALA A 1 219 ? -24.781 -2.072 8.039 1 44.09 219 ALA A C 1
ATOM 1684 O O . ALA A 1 219 ? -25.953 -2.461 8.055 1 44.09 219 ALA A O 1
ATOM 1685 N N . ALA A 1 220 ? -24.078 -2.217 9.125 1 40.25 220 ALA A N 1
ATOM 1686 C CA . ALA A 1 220 ? -24.75 -2.51 10.391 1 40.25 220 ALA A CA 1
ATOM 1687 C C . ALA A 1 220 ? -25.781 -1.435 10.727 1 40.25 220 ALA A C 1
ATOM 1689 O O . ALA A 1 220 ? -26.781 -1.711 11.398 1 40.25 220 ALA A O 1
ATOM 1690 N N . ASP A 1 221 ? -25.5 -0.303 10.391 1 39.12 221 ASP A N 1
ATOM 1691 C CA . ASP A 1 221 ? -26.453 0.763 10.68 1 39.12 221 ASP A CA 1
ATOM 1692 C C . ASP A 1 221 ? -27.703 0.63 9.805 1 39.12 221 ASP A C 1
ATOM 1694 O O . ASP A 1 221 ? -28.812 0.969 10.234 1 39.12 221 ASP A O 1
ATOM 1698 N N . SER A 1 222 ? -27.594 0.17 8.727 1 38.03 222 SER A N 1
ATOM 1699 C CA . SER A 1 222 ? -28.781 0.003 7.898 1 38.03 222 SER A CA 1
ATOM 1700 C C . SER A 1 222 ? -29.688 -1.104 8.438 1 38.03 222 SER A C 1
ATOM 1702 O O . SER A 1 222 ? -30.906 -1.044 8.289 1 38.03 222 SER A O 1
ATOM 1704 N N . ARG A 1 223 ? -29.125 -2.066 9.023 1 38.5 223 ARG A N 1
ATOM 1705 C CA . ARG A 1 223 ? -29.969 -3.105 9.602 1 38.5 223 ARG A CA 1
ATOM 1706 C C . ARG A 1 223 ? -30.719 -2.588 10.828 1 38.5 223 ARG A C 1
ATOM 1708 O O . ARG A 1 223 ? -31.844 -3.021 11.102 1 38.5 223 ARG A O 1
ATOM 1715 N N . ASP A 1 224 ? -30.016 -1.868 11.547 1 38.59 224 ASP A N 1
ATOM 1716 C CA . ASP A 1 224 ? -30.672 -1.343 12.742 1 38.59 224 ASP A CA 1
ATOM 1717 C C . ASP A 1 224 ? -31.812 -0.394 12.375 1 38.59 224 ASP A C 1
ATOM 1719 O O . ASP A 1 224 ? -32.812 -0.293 13.102 1 38.59 224 ASP A O 1
ATOM 1723 N N . GLU A 1 225 ? -31.656 0.29 11.359 1 41.88 225 GLU A N 1
ATOM 1724 C CA . GLU A 1 225 ? -32.75 1.175 10.977 1 41.88 225 GLU A CA 1
ATOM 1725 C C . GLU A 1 225 ? -33.938 0.38 10.469 1 41.88 225 GLU A C 1
ATOM 1727 O O . GLU A 1 225 ? -35.094 0.801 10.641 1 41.88 225 GLU A O 1
ATOM 1732 N N . GLU A 1 226 ? -33.688 -0.705 9.844 1 43.44 226 GLU A N 1
ATOM 1733 C CA . GLU A 1 226 ? -34.781 -1.52 9.336 1 43.44 226 GLU A CA 1
ATOM 1734 C C . GLU A 1 226 ? -35.531 -2.207 10.469 1 43.44 226 GLU A C 1
ATOM 1736 O O . GLU A 1 226 ? -36.75 -2.414 10.391 1 43.44 226 GLU A O 1
ATOM 1741 N N . VAL A 1 227 ? -34.781 -2.553 11.516 1 45.28 227 VAL A N 1
ATOM 1742 C CA . VAL A 1 227 ? -35.438 -3.211 12.641 1 45.28 227 VAL A CA 1
ATOM 1743 C C . VAL A 1 227 ? -36.219 -2.188 13.445 1 45.28 227 VAL A C 1
ATOM 1745 O O . VAL A 1 227 ? -37.156 -2.547 14.156 1 45.28 227 VAL A O 1
ATOM 1748 N N . GLN A 1 228 ? -35.781 -1.04 13.445 1 41.5 228 GLN A N 1
ATOM 1749 C CA . GLN A 1 228 ? -36.5 -0.059 14.258 1 41.5 228 GLN A CA 1
ATOM 1750 C C . GLN A 1 228 ? -37.75 0.439 13.547 1 41.5 228 GLN A C 1
ATOM 1752 O O . GLN A 1 228 ? -38.625 1.037 14.172 1 41.5 228 GLN A O 1
ATOM 1757 N N . SER A 1 229 ? -37.75 0.378 12.258 1 44.88 229 SER A N 1
ATOM 1758 C CA . SER A 1 229 ? -38.938 0.85 11.562 1 44.88 229 SER A CA 1
ATOM 1759 C C . SER A 1 229 ? -40 -0.238 11.492 1 44.88 229 SER A C 1
ATOM 1761 O O . SER A 1 229 ? -41.094 -0.009 10.969 1 44.88 229 SER A O 1
ATOM 1763 N N . ALA A 1 230 ? -39.688 -1.363 12.109 1 38.81 230 ALA A N 1
ATOM 1764 C CA . ALA A 1 230 ? -40.75 -2.359 12.203 1 38.81 230 ALA A CA 1
ATOM 1765 C C . ALA A 1 230 ? -41.406 -2.322 13.57 1 38.81 230 ALA A C 1
ATOM 1767 O O . ALA A 1 230 ? -40.75 -2.117 14.586 1 38.81 230 ALA A O 1
ATOM 1768 N N . MET B 1 1 ? -27.266 -37.875 -11.711 1 25.92 1 MET B N 1
ATOM 1769 C CA . MET B 1 1 ? -26.094 -37.219 -11.141 1 25.92 1 MET B CA 1
ATOM 1770 C C . MET B 1 1 ? -26.188 -35.719 -11.297 1 25.92 1 MET B C 1
ATOM 1772 O O . MET B 1 1 ? -26.219 -35.219 -12.422 1 25.92 1 MET B O 1
ATOM 1776 N N . THR B 1 2 ? -26.984 -35.125 -10.477 1 28.61 2 THR B N 1
ATOM 1777 C CA . THR B 1 2 ? -27.359 -33.719 -10.445 1 28.61 2 THR B CA 1
ATOM 1778 C C . THR B 1 2 ? -26.141 -32.812 -10.477 1 28.61 2 THR B C 1
ATOM 1780 O O . THR B 1 2 ? -25.203 -33 -9.695 1 28.61 2 THR B O 1
ATOM 1783 N N . ASP B 1 3 ? -25.641 -32.562 -11.633 1 30.7 3 ASP B N 1
ATOM 1784 C CA . ASP B 1 3 ? -24.609 -31.547 -11.852 1 30.7 3 ASP B CA 1
ATOM 1785 C C . ASP B 1 3 ? -24.797 -30.375 -10.906 1 30.7 3 ASP B C 1
ATOM 1787 O O . ASP B 1 3 ? -25.797 -29.656 -10.984 1 30.7 3 ASP B O 1
ATOM 1791 N N . ARG B 1 4 ? -24.703 -30.562 -9.594 1 33.56 4 ARG B N 1
ATOM 1792 C CA . ARG B 1 4 ? -24.734 -29.438 -8.656 1 33.56 4 ARG B CA 1
ATOM 1793 C C . ARG B 1 4 ? -24.016 -28.234 -9.227 1 33.56 4 ARG B C 1
ATOM 1795 O O . ARG B 1 4 ? -22.797 -28.266 -9.422 1 33.56 4 ARG B O 1
ATOM 1802 N N . THR B 1 5 ? -24.438 -27.625 -10.312 1 37.22 5 THR B N 1
ATOM 1803 C CA . THR B 1 5 ? -24.047 -26.234 -10.547 1 37.22 5 THR B CA 1
ATOM 1804 C C . THR B 1 5 ? -23.766 -25.531 -9.227 1 37.22 5 THR B C 1
ATOM 1806 O O . THR B 1 5 ? -24.672 -25.297 -8.438 1 37.22 5 THR B O 1
ATOM 1809 N N . ASP B 1 6 ? -23.031 -25.953 -8.492 1 39.97 6 ASP B N 1
ATOM 1810 C CA . ASP B 1 6 ? -22.641 -25.266 -7.262 1 39.97 6 ASP B CA 1
ATOM 1811 C C . ASP B 1 6 ? -22.625 -23.75 -7.461 1 39.97 6 ASP B C 1
ATOM 1813 O O . ASP B 1 6 ? -21.562 -23.156 -7.652 1 39.97 6 ASP B O 1
ATOM 1817 N N . ALA B 1 7 ? -23.453 -23.156 -8.211 1 44.72 7 ALA B N 1
ATOM 1818 C CA . ALA B 1 7 ? -23.922 -21.859 -8.695 1 44.72 7 ALA B CA 1
ATOM 1819 C C . ALA B 1 7 ? -23.875 -20.812 -7.59 1 44.72 7 ALA B C 1
ATOM 1821 O O . ALA B 1 7 ? -23.844 -19.609 -7.863 1 44.72 7 ALA B O 1
ATOM 1822 N N . GLY B 1 8 ? -23.953 -21.219 -6.348 1 52.59 8 GLY B N 1
ATOM 1823 C CA . GLY B 1 8 ? -24.234 -20.25 -5.297 1 52.59 8 GLY B CA 1
ATOM 1824 C C . GLY B 1 8 ? -22.984 -19.734 -4.621 1 52.59 8 GLY B C 1
ATOM 1825 O O . GLY B 1 8 ? -23.031 -18.734 -3.896 1 52.59 8 GLY B O 1
ATOM 1826 N N . ALA B 1 9 ? -21.844 -20.609 -4.633 1 59.5 9 ALA B N 1
ATOM 1827 C CA . ALA B 1 9 ? -20.703 -20.156 -3.842 1 59.5 9 ALA B CA 1
ATOM 1828 C C . ALA B 1 9 ? -19.797 -19.234 -4.668 1 59.5 9 ALA B C 1
ATOM 1830 O O . ALA B 1 9 ? -19.656 -19.422 -5.879 1 59.5 9 ALA B O 1
ATOM 1831 N N . ASP B 1 10 ? -19.344 -18.203 -4.121 1 76 10 ASP B N 1
ATOM 1832 C CA . ASP B 1 10 ? -18.469 -17.266 -4.809 1 76 10 ASP B CA 1
ATOM 1833 C C . ASP B 1 10 ? -17.172 -17.953 -5.25 1 76 10 ASP B C 1
ATOM 1835 O O . ASP B 1 10 ? -16.609 -18.75 -4.508 1 76 10 ASP B O 1
ATOM 1839 N N . ARG B 1 11 ? -16.891 -18.078 -6.539 1 89.62 11 ARG B N 1
ATOM 1840 C CA . ARG B 1 11 ? -15.617 -18.516 -7.113 1 89.62 11 ARG B CA 1
ATOM 1841 C C . ARG B 1 11 ? -14.789 -17.328 -7.582 1 89.62 11 ARG B C 1
ATOM 1843 O O . ARG B 1 11 ? -15.336 -16.312 -7.992 1 89.62 11 ARG B O 1
ATOM 1850 N N . TYR B 1 12 ? -13.469 -17.531 -7.461 1 94.75 12 TYR B N 1
ATOM 1851 C CA . TYR B 1 12 ? -12.531 -16.484 -7.84 1 94.75 12 TYR B CA 1
ATOM 1852 C C . TYR B 1 12 ? -11.555 -16.969 -8.906 1 94.75 12 TYR B C 1
ATOM 1854 O O . TYR B 1 12 ? -10.727 -17.844 -8.641 1 94.75 12 TYR B O 1
ATOM 1862 N N . VAL B 1 13 ? -11.68 -16.438 -10.055 1 95.94 13 VAL B N 1
ATOM 1863 C CA . VAL B 1 13 ? -10.766 -16.766 -11.141 1 95.94 13 VAL B CA 1
ATOM 1864 C C . VAL B 1 13 ? -9.477 -15.961 -10.984 1 95.94 13 VAL B C 1
ATOM 1866 O O . VAL B 1 13 ? -9.508 -14.758 -10.734 1 95.94 13 VAL B O 1
ATOM 1869 N N . VAL B 1 14 ? -8.344 -16.625 -11.078 1 97.81 14 VAL B N 1
ATOM 1870 C CA . VAL B 1 14 ? -7.027 -15.992 -11.07 1 97.81 14 VAL B CA 1
ATOM 1871 C C . VAL B 1 14 ? -6.363 -16.188 -12.43 1 97.81 14 VAL B C 1
ATOM 1873 O O . VAL B 1 14 ? -6.117 -17.312 -12.859 1 97.81 14 VAL B O 1
ATOM 1876 N N . LEU B 1 15 ? -6.086 -15.117 -13.094 1 97.81 15 LEU B N 1
ATOM 1877 C CA . LEU B 1 15 ? -5.309 -15.156 -14.328 1 97.81 15 LEU B CA 1
ATOM 1878 C C . LEU B 1 15 ? -3.949 -14.492 -14.133 1 97.81 15 LEU B C 1
ATOM 1880 O O . LEU B 1 15 ? -3.844 -13.469 -13.453 1 97.81 15 LEU B O 1
ATOM 1884 N N . GLY B 1 16 ? -2.943 -15.062 -14.688 1 98.06 16 GLY B N 1
ATOM 1885 C CA . GLY B 1 16 ? -1.592 -14.531 -14.609 1 98.06 16 GLY B CA 1
ATOM 1886 C C . GLY B 1 16 ? -0.895 -14.477 -15.953 1 98.06 16 GLY B C 1
ATOM 1887 O O . GLY B 1 16 ? -1.132 -15.328 -16.812 1 98.06 16 GLY B O 1
ATOM 1888 N N . ASP B 1 17 ? -0.061 -13.539 -16.094 1 97.62 17 ASP B N 1
ATOM 1889 C CA . ASP B 1 17 ? 0.753 -13.344 -17.297 1 97.62 17 ASP B CA 1
ATOM 1890 C C . ASP B 1 17 ? 2.15 -12.852 -16.922 1 97.62 17 ASP B C 1
ATOM 1892 O O . ASP B 1 17 ? 2.301 -11.789 -16.328 1 97.62 17 ASP B O 1
ATOM 1896 N N . VAL B 1 18 ? 3.152 -13.664 -17.328 1 97.44 18 VAL B N 1
ATOM 1897 C CA . VAL B 1 18 ? 4.527 -13.297 -17.031 1 97.44 18 VAL B CA 1
ATOM 1898 C C . VAL B 1 18 ? 4.934 -12.07 -17.844 1 97.44 18 VAL B C 1
ATOM 1900 O O . VAL B 1 18 ? 4.648 -11.992 -19.031 1 97.44 18 VAL B O 1
ATOM 1903 N N . VAL B 1 19 ? 5.551 -11.102 -17.172 1 96.62 19 VAL B N 1
ATOM 1904 C CA . VAL B 1 19 ? 5.922 -9.828 -17.781 1 96.62 19 VAL B CA 1
ATOM 1905 C C . VAL B 1 19 ? 7.098 -10.031 -18.734 1 96.62 19 VAL B C 1
ATOM 1907 O O . VAL B 1 19 ? 8.086 -10.68 -18.375 1 96.62 19 VAL B O 1
ATOM 1910 N N . ASP B 1 20 ? 7.051 -9.531 -19.953 1 93.38 20 ASP B N 1
ATOM 1911 C CA . ASP B 1 20 ? 8.109 -9.508 -20.969 1 93.38 20 ASP B CA 1
ATOM 1912 C C . ASP B 1 20 ? 8.633 -10.914 -21.234 1 93.38 20 ASP B C 1
ATOM 1914 O O . ASP B 1 20 ? 9.844 -11.117 -21.359 1 93.38 20 ASP B O 1
ATOM 1918 N N . SER B 1 21 ? 7.73 -11.805 -21.219 1 91.31 21 SER B N 1
ATOM 1919 C CA . SER B 1 21 ? 8.117 -13.203 -21.375 1 91.31 21 SER B CA 1
ATOM 1920 C C . SER B 1 21 ? 8.805 -13.43 -22.719 1 91.31 21 SER B C 1
ATOM 1922 O O . SER B 1 21 ? 9.641 -14.328 -22.844 1 91.31 21 SER B O 1
ATOM 1924 N N . ARG B 1 22 ? 8.523 -12.68 -23.781 1 87.88 22 ARG B N 1
ATOM 1925 C CA . ARG B 1 22 ? 9.125 -12.82 -25.109 1 87.88 22 ARG B CA 1
ATOM 1926 C C . ARG B 1 22 ? 10.609 -12.484 -25.078 1 87.88 22 ARG B C 1
ATOM 1928 O O . ARG B 1 22 ? 11.367 -12.875 -25.969 1 87.88 22 ARG B O 1
ATOM 1935 N N . GLU B 1 23 ? 11.023 -11.75 -24.078 1 91.12 23 GLU B N 1
ATOM 1936 C CA . GLU B 1 23 ? 12.406 -11.297 -23.969 1 91.12 23 GLU B CA 1
ATOM 1937 C C . GLU B 1 23 ? 13.258 -12.305 -23.188 1 91.12 23 GLU B C 1
ATOM 1939 O O . GLU B 1 23 ? 14.469 -12.133 -23.078 1 91.12 23 GLU B O 1
ATOM 1944 N N . ILE B 1 24 ? 12.602 -13.328 -22.75 1 90.75 24 ILE B N 1
ATOM 1945 C CA . ILE B 1 24 ? 13.328 -14.328 -21.969 1 90.75 24 ILE B CA 1
ATOM 1946 C C . ILE B 1 24 ? 14.172 -15.195 -22.906 1 90.75 24 ILE B C 1
ATOM 1948 O O . ILE B 1 24 ? 13.633 -15.867 -23.797 1 90.75 24 ILE B O 1
ATOM 1952 N N . ALA B 1 25 ? 15.453 -15.18 -22.75 1 90.25 25 ALA B N 1
ATOM 1953 C CA . ALA B 1 25 ? 16.391 -15.859 -23.641 1 90.25 25 ALA B CA 1
ATOM 1954 C C . ALA B 1 25 ? 16.359 -17.359 -23.422 1 90.25 25 ALA B C 1
ATOM 1956 O O . ALA B 1 25 ? 16.203 -18.125 -24.391 1 90.25 25 ALA B O 1
ATOM 1957 N N . ASP B 1 26 ? 16.484 -17.812 -22.219 1 91.94 26 ASP B N 1
ATOM 1958 C CA . ASP B 1 26 ? 16.469 -19.234 -21.875 1 91.94 26 ASP B CA 1
ATOM 1959 C C . ASP B 1 26 ? 15.031 -19.734 -21.703 1 91.94 26 ASP B C 1
ATOM 1961 O O . ASP B 1 26 ? 14.578 -19.984 -20.578 1 91.94 26 ASP B O 1
ATOM 1965 N N . ARG B 1 27 ? 14.406 -20.031 -22.781 1 89.88 27 ARG B N 1
ATOM 1966 C CA . ARG B 1 27 ? 12.992 -20.391 -22.781 1 89.88 27 ARG B CA 1
ATOM 1967 C C . ARG B 1 27 ? 12.766 -21.734 -22.094 1 89.88 27 ARG B C 1
ATOM 1969 O O . ARG B 1 27 ? 11.766 -21.922 -21.406 1 89.88 27 ARG B O 1
ATOM 1976 N N . ASP B 1 28 ? 13.648 -22.625 -22.328 1 91.5 28 ASP B N 1
ATOM 1977 C CA . ASP B 1 28 ? 13.516 -23.938 -21.719 1 91.5 28 ASP B CA 1
ATOM 1978 C C . ASP B 1 28 ? 13.648 -23.859 -20.203 1 91.5 28 ASP B C 1
ATOM 1980 O O . ASP B 1 28 ? 12.859 -24.453 -19.469 1 91.5 28 ASP B O 1
ATOM 1984 N N . GLY B 1 29 ? 14.711 -23.172 -19.812 1 94.25 29 GLY B N 1
ATOM 1985 C CA . GLY B 1 29 ? 14.867 -22.953 -18.375 1 94.25 29 GLY B CA 1
ATOM 1986 C C . GLY B 1 29 ? 13.68 -22.25 -17.75 1 94.25 29 GLY B C 1
ATOM 1987 O O . GLY B 1 29 ? 13.258 -22.609 -16.641 1 94.25 29 GLY B O 1
ATOM 1988 N N . PHE B 1 30 ? 13.141 -21.297 -18.484 1 94.75 30 PHE B N 1
ATOM 1989 C CA . PHE B 1 30 ? 11.992 -20.578 -17.953 1 94.75 30 PHE B CA 1
ATOM 1990 C C . PHE B 1 30 ? 10.773 -21.484 -17.859 1 94.75 30 PHE B C 1
ATOM 1992 O O . PHE B 1 30 ? 10 -21.406 -16.906 1 94.75 30 PHE B O 1
ATOM 1999 N N . ARG B 1 31 ? 10.578 -22.312 -18.812 1 94 31 ARG B N 1
ATOM 2000 C CA . ARG B 1 31 ? 9.469 -23.266 -18.781 1 94 31 ARG B CA 1
ATOM 2001 C C . ARG B 1 31 ? 9.523 -24.125 -17.531 1 94 31 ARG B C 1
ATOM 2003 O O . ARG B 1 31 ? 8.492 -24.391 -16.906 1 94 31 ARG B O 1
ATOM 2010 N N . GLU B 1 32 ? 10.695 -24.547 -17.172 1 95.56 32 GLU B N 1
ATOM 2011 C CA . GLU B 1 32 ? 10.867 -25.359 -15.969 1 95.56 32 GLU B CA 1
ATOM 2012 C C . GLU B 1 32 ? 10.523 -24.547 -14.719 1 95.56 32 GLU B C 1
ATOM 2014 O O . GLU B 1 32 ? 9.852 -25.047 -13.82 1 95.56 32 GLU B O 1
ATOM 2019 N N . THR B 1 33 ? 10.992 -23.328 -14.711 1 95.94 33 THR B N 1
ATOM 2020 C CA . THR B 1 33 ? 10.711 -22.438 -13.586 1 95.94 33 THR B CA 1
ATOM 2021 C C . THR B 1 33 ? 9.219 -22.172 -13.461 1 95.94 33 THR B C 1
ATOM 2023 O O . THR B 1 33 ? 8.664 -22.156 -12.359 1 95.94 33 THR B O 1
ATOM 2026 N N . PHE B 1 34 ? 8.609 -21.922 -14.594 1 96.56 34 PHE B N 1
ATOM 2027 C CA . PHE B 1 34 ? 7.176 -21.672 -14.633 1 96.56 34 PHE B CA 1
ATOM 2028 C C . PHE B 1 34 ? 6.395 -22.875 -14.141 1 96.56 34 PHE B C 1
ATOM 2030 O O . PHE B 1 34 ? 5.43 -22.75 -13.383 1 96.56 34 PHE B O 1
ATOM 2037 N N . THR B 1 35 ? 6.805 -24.047 -14.508 1 95.75 35 THR B N 1
ATOM 2038 C CA . THR B 1 35 ? 6.207 -25.281 -14.023 1 95.75 35 THR B CA 1
ATOM 2039 C C . THR B 1 35 ? 6.391 -25.422 -12.516 1 95.75 35 THR B C 1
ATOM 2041 O O . THR B 1 35 ? 5.441 -25.75 -11.797 1 95.75 35 THR B O 1
ATOM 2044 N N . GLU B 1 36 ? 7.559 -25.172 -12.078 1 97.38 36 GLU B N 1
ATOM 2045 C CA . GLU B 1 36 ? 7.852 -25.25 -10.648 1 97.38 36 GLU B CA 1
ATOM 2046 C C . GLU B 1 36 ? 6.957 -24.297 -9.859 1 97.38 36 GLU B C 1
ATOM 2048 O O . GLU B 1 36 ? 6.461 -24.641 -8.789 1 97.38 36 GLU B O 1
ATOM 2053 N N . ALA B 1 37 ? 6.781 -23.062 -10.375 1 97.38 37 ALA B N 1
ATOM 2054 C CA . ALA B 1 37 ? 5.938 -22.078 -9.711 1 97.38 37 ALA B CA 1
ATOM 2055 C C . ALA B 1 37 ? 4.508 -22.578 -9.562 1 97.38 37 ALA B C 1
ATOM 2057 O O . ALA B 1 37 ? 3.922 -22.516 -8.484 1 97.38 37 ALA B O 1
ATOM 2058 N N . ARG B 1 38 ? 3.986 -23.125 -10.602 1 96.31 38 ARG B N 1
ATOM 2059 C CA . ARG B 1 38 ? 2.623 -23.641 -10.586 1 96.31 38 ARG B CA 1
ATOM 2060 C C . ARG B 1 38 ? 2.49 -24.797 -9.617 1 96.31 38 ARG B C 1
ATOM 2062 O O . ARG B 1 38 ? 1.538 -24.859 -8.836 1 96.31 38 ARG B O 1
ATOM 2069 N N . GLU B 1 39 ? 3.408 -25.719 -9.672 1 97.06 39 GLU B N 1
ATOM 2070 C CA . GLU B 1 39 ? 3.365 -26.906 -8.828 1 97.06 39 GLU B CA 1
ATOM 2071 C C . GLU B 1 39 ? 3.525 -26.547 -7.355 1 97.06 39 GLU B C 1
ATOM 2073 O O . GLU B 1 39 ? 2.883 -27.141 -6.492 1 97.06 39 GLU B O 1
ATOM 2078 N N . THR B 1 40 ? 4.395 -25.594 -7.07 1 97.62 40 THR B N 1
ATOM 2079 C CA . THR B 1 40 ? 4.594 -25.141 -5.699 1 97.62 40 THR B CA 1
ATOM 2080 C C . THR B 1 40 ? 3.309 -24.547 -5.133 1 97.62 40 THR B C 1
ATOM 2082 O O . THR B 1 40 ? 2.891 -24.891 -4.027 1 97.62 40 THR B O 1
ATOM 2085 N N . VAL B 1 41 ? 2.689 -23.688 -5.879 1 97.31 41 VAL B N 1
ATOM 2086 C CA . VAL B 1 41 ? 1.44 -23.047 -5.469 1 97.31 41 VAL B CA 1
ATOM 2087 C C . VAL B 1 41 ? 0.353 -24.109 -5.301 1 97.31 41 VAL B C 1
ATOM 2089 O O . VAL B 1 41 ? -0.377 -24.109 -4.309 1 97.31 41 VAL B O 1
ATOM 2092 N N . ALA B 1 42 ? 0.26 -25.047 -6.25 1 96.31 42 ALA B N 1
ATOM 2093 C CA . ALA B 1 42 ? -0.74 -26.109 -6.203 1 96.31 42 ALA B CA 1
ATOM 2094 C C . ALA B 1 42 ? -0.581 -26.953 -4.945 1 96.31 42 ALA B C 1
ATOM 2096 O O . ALA B 1 42 ? -1.567 -27.297 -4.285 1 96.31 42 ALA B O 1
ATOM 2097 N N . ALA B 1 43 ? 0.618 -27.281 -4.684 1 96.94 43 ALA B N 1
ATOM 2098 C CA . ALA B 1 43 ? 0.899 -28.156 -3.551 1 96.94 43 ALA B CA 1
ATOM 2099 C C . ALA B 1 43 ? 0.666 -27.438 -2.227 1 96.94 43 ALA B C 1
ATOM 2101 O O . ALA B 1 43 ? 0.051 -27.984 -1.312 1 96.94 43 ALA B O 1
ATOM 2102 N N . ARG B 1 44 ? 1.072 -26.219 -2.111 1 96.12 44 ARG B N 1
ATOM 2103 C CA . ARG B 1 44 ? 1.05 -25.484 -0.853 1 96.12 44 ARG B CA 1
ATOM 2104 C C . ARG B 1 44 ? -0.366 -25.047 -0.504 1 96.12 44 ARG B C 1
ATOM 2106 O O . ARG B 1 44 ? -0.718 -24.938 0.673 1 96.12 44 ARG B O 1
ATOM 2113 N N . TYR B 1 45 ? -1.103 -24.75 -1.521 1 96.75 45 TYR B N 1
ATOM 2114 C CA . TYR B 1 45 ? -2.422 -24.188 -1.27 1 96.75 45 TYR B CA 1
ATOM 2115 C C . TYR B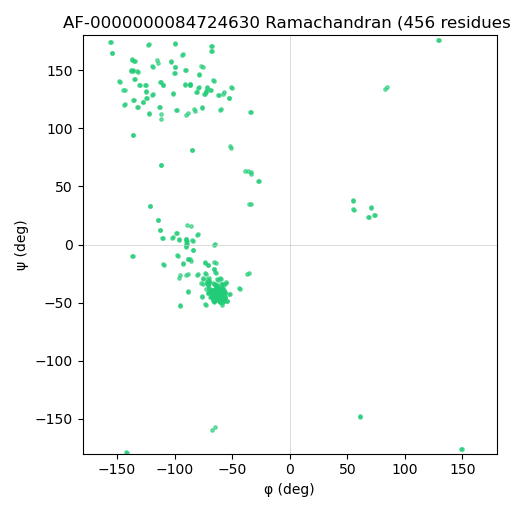 1 45 ? -3.516 -25.047 -1.88 1 96.75 45 TYR B C 1
ATOM 2117 O O . TYR B 1 45 ? -4.535 -24.531 -2.35 1 96.75 45 TYR B O 1
ATOM 2125 N N . GLU B 1 46 ? -3.365 -26.312 -1.937 1 94.19 46 GLU B N 1
ATOM 2126 C CA . GLU B 1 46 ? -4.219 -27.297 -2.602 1 94.19 46 GLU B CA 1
ATOM 2127 C C . GLU B 1 46 ? -5.676 -27.141 -2.168 1 94.19 46 GLU B C 1
ATOM 2129 O O . GLU B 1 46 ? -6.578 -27.125 -3.006 1 94.19 46 GLU B O 1
ATOM 2134 N N . SER B 1 47 ? -5.938 -26.938 -0.927 1 93.88 47 SER B N 1
ATOM 2135 C CA . SER B 1 47 ? -7.289 -26.906 -0.382 1 93.88 47 SER B CA 1
ATOM 2136 C C . SER B 1 47 ? -8.023 -25.625 -0.775 1 93.88 47 SER B C 1
ATOM 2138 O O . SER B 1 47 ? -9.242 -25.547 -0.648 1 93.88 47 SER B O 1
ATOM 2140 N N . SER B 1 48 ? -7.281 -24.688 -1.217 1 93.88 48 SER B N 1
ATOM 2141 C CA . SER B 1 48 ? -7.879 -23.391 -1.563 1 93.88 48 SER B CA 1
ATOM 2142 C C . SER B 1 48 ? -8.359 -23.375 -3.012 1 93.88 48 SER B C 1
ATOM 2144 O O . SER B 1 48 ? -9.117 -22.5 -3.412 1 93.88 48 SER B O 1
ATOM 2146 N N . PHE B 1 49 ? -7.973 -24.359 -3.816 1 92.69 49 PHE B N 1
ATOM 2147 C CA . PHE B 1 49 ? -8.25 -24.328 -5.246 1 92.69 49 PHE B CA 1
ATOM 2148 C C . PHE B 1 49 ? -9.43 -25.219 -5.598 1 92.69 49 PHE B C 1
ATOM 2150 O O . PHE B 1 49 ? -9.516 -26.359 -5.133 1 92.69 49 PHE B O 1
ATOM 2157 N N . VAL B 1 50 ? -10.359 -24.656 -6.332 1 89.94 50 VAL B N 1
ATOM 2158 C CA . VAL B 1 50 ? -11.352 -25.453 -7.051 1 89.94 50 VAL B CA 1
ATOM 2159 C C . VAL B 1 50 ? -10.719 -26.078 -8.289 1 89.94 50 VAL B C 1
ATOM 2161 O O . VAL B 1 50 ? -10.953 -27.25 -8.578 1 89.94 50 VAL B O 1
ATOM 2164 N N . ALA B 1 51 ? -9.992 -25.297 -8.969 1 91.38 51 ALA B N 1
ATOM 2165 C CA . ALA B 1 51 ? -9.125 -25.719 -10.07 1 91.38 51 ALA B CA 1
ATOM 2166 C C . ALA B 1 51 ? -7.734 -25.094 -9.93 1 91.38 51 ALA B C 1
ATOM 2168 O O . ALA B 1 51 ? -7.586 -23.875 -9.898 1 91.38 51 ALA B O 1
ATOM 2169 N N . GLY B 1 52 ? -6.727 -25.969 -9.789 1 92.5 52 GLY B N 1
ATOM 2170 C CA . GLY B 1 52 ? -5.367 -25.5 -9.547 1 92.5 52 GLY B CA 1
ATOM 2171 C C . GLY B 1 52 ? -4.762 -24.781 -10.734 1 92.5 52 GLY B C 1
ATOM 2172 O O . GLY B 1 52 ? -5.34 -24.766 -11.828 1 92.5 52 GLY B O 1
ATOM 2173 N N . PRO B 1 53 ? -3.576 -24.156 -10.477 1 94.69 53 PRO B N 1
ATOM 2174 C CA . PRO B 1 53 ? -2.928 -23.406 -11.547 1 94.69 53 PRO B CA 1
ATOM 2175 C C . PRO B 1 53 ? -2.559 -24.266 -12.75 1 94.69 53 PRO B C 1
ATOM 2177 O O . PRO B 1 53 ? -1.937 -25.328 -12.586 1 94.69 53 PRO B O 1
ATOM 2180 N N . SER B 1 54 ? -2.938 -23.859 -13.867 1 92.31 54 SER B N 1
ATOM 2181 C CA . SER B 1 54 ? -2.625 -24.547 -15.117 1 92.31 54 SER B CA 1
ATOM 2182 C C . SER B 1 54 ? -2.223 -23.562 -16.203 1 92.31 54 SER B C 1
ATOM 2184 O O . SER B 1 54 ? -2.561 -22.375 -16.125 1 92.31 54 SER B O 1
ATOM 2186 N N . VAL B 1 55 ? -1.535 -24.078 -17.172 1 90.44 55 VAL B N 1
ATOM 2187 C CA . VAL B 1 55 ? -1.127 -23.25 -18.297 1 90.44 55 VAL B CA 1
ATOM 2188 C C . VAL B 1 55 ? -2.334 -22.953 -19.188 1 90.44 55 VAL B C 1
ATOM 2190 O O . VAL B 1 55 ? -3.115 -23.859 -19.5 1 90.44 55 VAL B O 1
ATOM 2193 N N . LEU B 1 56 ? -2.521 -21.656 -19.5 1 87.19 56 LEU B N 1
ATOM 2194 C CA . LEU B 1 56 ? -3.59 -21.281 -20.422 1 87.19 56 LEU B CA 1
ATOM 2195 C C . LEU B 1 56 ? -3.059 -21.156 -21.844 1 87.19 56 LEU B C 1
ATOM 2197 O O . LEU B 1 56 ? -3.666 -21.672 -22.781 1 87.19 56 LEU B O 1
ATOM 2201 N N . LYS B 1 57 ? -2.014 -20.375 -21.906 1 81.25 57 LYS B N 1
ATOM 2202 C CA . LYS B 1 57 ? -1.392 -20.156 -23.219 1 81.25 57 LYS B CA 1
ATOM 2203 C C . LYS B 1 57 ? 0.123 -20.031 -23.078 1 81.25 57 LYS B C 1
ATOM 2205 O O . LYS B 1 57 ? 0.619 -19.312 -22.203 1 81.25 57 LYS B O 1
ATOM 2210 N N . GLY B 1 58 ? 0.796 -20.812 -24.031 1 81 58 GLY B N 1
ATOM 2211 C CA . GLY B 1 58 ? 2.246 -20.688 -24.047 1 81 58 GLY B CA 1
ATOM 2212 C C . GLY B 1 58 ? 2.896 -21.109 -22.734 1 81 58 GLY B C 1
ATOM 2213 O O . GLY B 1 58 ? 2.551 -22.141 -22.172 1 81 58 GLY B O 1
ATOM 2214 N N . ILE B 1 59 ? 3.955 -20.469 -22.469 1 79.31 59 ILE B N 1
ATOM 2215 C CA . ILE B 1 59 ? 4.699 -20.797 -21.266 1 79.31 59 ILE B CA 1
ATOM 2216 C C . ILE B 1 59 ? 4.668 -19.625 -20.297 1 79.31 59 ILE B C 1
ATOM 2218 O O . ILE B 1 59 ? 5.574 -19.453 -19.469 1 79.31 59 ILE B O 1
ATOM 2222 N N . ASP B 1 60 ? 3.613 -18.703 -20.484 1 91.81 60 ASP B N 1
ATOM 2223 C CA . ASP B 1 60 ? 3.715 -17.5 -19.656 1 91.81 60 ASP B CA 1
ATOM 2224 C C . ASP B 1 60 ? 2.359 -17.125 -19.062 1 91.81 60 ASP B C 1
ATOM 2226 O O . ASP B 1 60 ? 2.266 -16.203 -18.266 1 91.81 60 ASP B O 1
ATOM 2230 N N . GLU B 1 61 ? 1.339 -17.781 -19.531 1 95.12 61 GLU B N 1
ATOM 2231 C CA . GLU B 1 61 ? 0.012 -17.469 -19.016 1 95.12 61 GLU B CA 1
ATOM 2232 C C . GLU B 1 61 ? -0.523 -18.609 -18.156 1 95.12 61 GLU B C 1
ATOM 2234 O O . GLU B 1 61 ? -0.409 -19.781 -18.516 1 95.12 61 GLU B O 1
ATOM 2239 N N . LEU B 1 62 ? -1.143 -18.281 -17.016 1 95.69 62 LEU B N 1
ATOM 2240 C CA . LEU B 1 62 ? -1.725 -19.328 -16.156 1 95.69 62 LEU B CA 1
ATOM 2241 C C . LEU B 1 62 ? -3.117 -18.922 -15.695 1 95.69 62 LEU B C 1
ATOM 2243 O O . LEU B 1 62 ? -3.486 -17.75 -15.766 1 95.69 62 LEU B O 1
ATOM 2247 N N . GLY B 1 63 ? -3.859 -19.875 -15.344 1 96.06 63 GLY B N 1
ATOM 2248 C CA . GLY B 1 63 ? -5.18 -19.703 -14.758 1 96.06 63 GLY B CA 1
ATOM 2249 C C . GLY B 1 63 ? -5.445 -20.641 -13.602 1 96.06 63 GLY B C 1
ATOM 2250 O O . GLY B 1 63 ? -4.887 -21.75 -13.547 1 96.06 63 GLY B O 1
ATOM 2251 N N . ALA B 1 64 ? -6.234 -20.219 -12.688 1 95.69 64 ALA B N 1
ATOM 2252 C CA . ALA B 1 64 ? -6.691 -21.016 -11.555 1 95.69 64 ALA B CA 1
ATOM 2253 C C . ALA B 1 64 ? -8.031 -20.516 -11.023 1 95.69 64 ALA B C 1
ATOM 2255 O O . ALA B 1 64 ? -8.484 -19.438 -11.406 1 95.69 64 ALA B O 1
ATOM 2256 N N . VAL B 1 65 ? -8.656 -21.312 -10.242 1 94.56 65 VAL B N 1
ATOM 2257 C CA . VAL B 1 65 ? -9.898 -20.938 -9.578 1 94.56 65 VAL B CA 1
ATOM 2258 C C . VAL B 1 65 ? -9.789 -21.188 -8.078 1 94.56 65 VAL B C 1
ATOM 2260 O O . VAL B 1 65 ? -9.508 -22.312 -7.656 1 94.56 65 VAL B O 1
ATOM 2263 N N . LEU B 1 66 ? -10 -20.156 -7.328 1 94.62 66 LEU B N 1
ATOM 2264 C CA . LEU B 1 66 ? -9.992 -20.25 -5.871 1 94.62 66 LEU B CA 1
ATOM 2265 C C . LEU B 1 66 ? -11.414 -20.328 -5.324 1 94.62 66 LEU B C 1
ATOM 2267 O O . LEU B 1 66 ? -12.344 -19.75 -5.906 1 94.62 66 LEU B O 1
ATOM 2271 N N . SER B 1 67 ? -11.586 -20.953 -4.152 1 91.69 67 SER B N 1
ATOM 2272 C CA . SER B 1 67 ? -12.883 -21.047 -3.482 1 91.69 67 SER B CA 1
ATOM 2273 C C . SER B 1 67 ? -13.07 -19.906 -2.488 1 91.69 67 SER B C 1
ATOM 2275 O O . SER B 1 67 ? -14.188 -19.656 -2.023 1 91.69 67 SER B O 1
ATOM 2277 N N . SER B 1 68 ? -11.992 -19.266 -2.148 1 92.19 68 SER B N 1
ATOM 2278 C CA . SER B 1 68 ? -11.992 -18.109 -1.264 1 92.19 68 SER B CA 1
ATOM 2279 C C . SER B 1 68 ? -10.773 -17.219 -1.506 1 92.19 68 SER B C 1
ATOM 2281 O O . SER B 1 68 ? -9.867 -17.594 -2.258 1 92.19 68 SER B O 1
ATOM 2283 N N . LEU B 1 69 ? -10.727 -16.156 -0.884 1 95.38 69 LEU B N 1
ATOM 2284 C CA . LEU B 1 69 ? -9.609 -15.219 -1.059 1 95.38 69 LEU B CA 1
ATOM 2285 C C . LEU B 1 69 ? -8.555 -15.43 0.022 1 95.38 69 LEU B C 1
ATOM 2287 O O . LEU B 1 69 ? -7.52 -14.758 0.02 1 95.38 69 LEU B O 1
ATOM 2291 N N . ASP B 1 70 ? -8.672 -16.375 0.866 1 94.75 70 ASP B N 1
ATOM 2292 C CA . ASP B 1 70 ? -7.848 -16.547 2.061 1 94.75 70 ASP B CA 1
ATOM 2293 C C . ASP B 1 70 ? -6.371 -16.672 1.696 1 94.75 70 ASP B C 1
ATOM 2295 O O . ASP B 1 70 ? -5.512 -16.094 2.367 1 94.75 70 ASP B O 1
ATOM 2299 N N . SER B 1 71 ? -6.125 -17.391 0.635 1 96.5 71 SER B N 1
ATOM 2300 C CA . SER B 1 71 ? -4.742 -17.703 0.293 1 96.5 71 SER B CA 1
ATOM 2301 C C . SER B 1 71 ? -4.242 -16.812 -0.844 1 96.5 71 SER B C 1
ATOM 2303 O O . SER B 1 71 ? -3.141 -17.016 -1.358 1 96.5 71 SER B O 1
ATOM 2305 N N . LEU B 1 72 ? -5 -15.883 -1.252 1 97.44 72 LEU B N 1
ATOM 2306 C CA . LEU B 1 72 ? -4.746 -15.133 -2.477 1 97.44 72 LEU B CA 1
ATOM 2307 C C . LEU B 1 72 ? -3.387 -14.445 -2.416 1 97.44 72 LEU B C 1
ATOM 2309 O O . LEU B 1 72 ? -2.582 -14.562 -3.342 1 97.44 72 LEU B O 1
ATOM 2313 N N . TYR B 1 73 ? -3.141 -13.703 -1.343 1 98.38 73 TYR B N 1
ATOM 2314 C CA . TYR B 1 73 ? -1.89 -12.961 -1.241 1 98.38 73 TYR B CA 1
ATOM 2315 C C . TYR B 1 73 ? -0.695 -13.906 -1.191 1 98.38 73 TYR B C 1
ATOM 2317 O O . TYR B 1 73 ? 0.341 -13.641 -1.805 1 98.38 73 TYR B O 1
ATOM 2325 N N . ASP B 1 74 ? -0.836 -15.008 -0.453 1 97.56 74 ASP B N 1
ATOM 2326 C CA . ASP B 1 74 ? 0.241 -15.992 -0.351 1 97.56 74 ASP B CA 1
ATOM 2327 C C . ASP B 1 74 ? 0.533 -16.625 -1.708 1 97.56 74 ASP B C 1
ATOM 2329 O O . ASP B 1 74 ? 1.69 -16.891 -2.035 1 97.56 74 ASP B O 1
ATOM 2333 N N . VAL B 1 75 ? -0.498 -16.875 -2.475 1 98.19 75 VAL B N 1
ATOM 2334 C CA . VAL B 1 75 ? -0.331 -17.375 -3.836 1 98.19 75 VAL B CA 1
ATOM 2335 C C . VAL B 1 75 ? 0.476 -16.375 -4.656 1 98.19 75 VAL B C 1
ATOM 2337 O O . VAL B 1 75 ? 1.436 -16.75 -5.336 1 98.19 75 VAL B O 1
ATOM 2340 N N . ALA B 1 76 ? 0.156 -15.094 -4.566 1 98.56 76 ALA B N 1
ATOM 2341 C CA . ALA B 1 76 ? 0.832 -14.047 -5.32 1 98.56 76 ALA B CA 1
ATOM 2342 C C . ALA B 1 76 ? 2.311 -13.969 -4.953 1 98.56 76 ALA B C 1
ATOM 2344 O O . ALA B 1 76 ? 3.174 -13.922 -5.836 1 98.56 76 ALA B O 1
ATOM 2345 N N . ILE B 1 77 ? 2.631 -13.992 -3.633 1 97.62 77 ILE B N 1
ATOM 2346 C CA . ILE B 1 77 ? 4.012 -13.828 -3.193 1 97.62 77 ILE B CA 1
ATOM 2347 C C . ILE B 1 77 ? 4.816 -15.078 -3.549 1 97.62 77 ILE B C 1
ATOM 2349 O O . ILE B 1 77 ? 6 -14.992 -3.877 1 97.62 77 ILE B O 1
ATOM 2353 N N . THR B 1 78 ? 4.176 -16.281 -3.49 1 97.19 78 THR B N 1
ATOM 2354 C CA . THR B 1 78 ? 4.863 -17.5 -3.887 1 97.19 78 THR B CA 1
ATOM 2355 C C . THR B 1 78 ? 5.246 -17.453 -5.363 1 97.19 78 THR B C 1
ATOM 2357 O O . THR B 1 78 ? 6.387 -17.766 -5.723 1 97.19 78 THR B O 1
ATOM 2360 N N . LEU B 1 79 ? 4.289 -17.047 -6.215 1 98.06 79 LEU B N 1
ATOM 2361 C CA . LEU B 1 79 ? 4.582 -16.906 -7.641 1 98.06 79 LEU B CA 1
ATOM 2362 C C . LEU B 1 79 ? 5.707 -15.898 -7.867 1 98.06 79 LEU B C 1
ATOM 2364 O O . LEU B 1 79 ? 6.637 -16.172 -8.633 1 98.06 79 LEU B O 1
ATOM 2368 N N . GLN B 1 80 ? 5.645 -14.758 -7.195 1 97.19 80 GLN B N 1
ATOM 2369 C CA . GLN B 1 80 ? 6.676 -13.742 -7.336 1 97.19 80 GLN B CA 1
ATOM 2370 C C . GLN B 1 80 ? 8.047 -14.281 -6.941 1 97.19 80 GLN B C 1
ATOM 2372 O O . GLN B 1 80 ? 9.039 -14.047 -7.641 1 97.19 80 GLN B O 1
ATOM 2377 N N . ASN B 1 81 ? 8.07 -15.023 -5.836 1 95.88 81 ASN B N 1
ATOM 2378 C CA . ASN B 1 81 ? 9.336 -15.539 -5.328 1 95.88 81 ASN B CA 1
ATOM 2379 C C . ASN B 1 81 ? 9.953 -16.562 -6.277 1 95.88 81 ASN B C 1
ATOM 2381 O O . ASN B 1 81 ? 11.141 -16.484 -6.594 1 95.88 81 ASN B O 1
ATOM 2385 N N . VAL B 1 82 ? 9.195 -17.5 -6.727 1 96.25 82 VAL B N 1
ATOM 2386 C CA . VAL B 1 82 ? 9.719 -18.594 -7.531 1 96.25 82 VAL B CA 1
ATOM 2387 C C . VAL B 1 82 ? 10.094 -18.094 -8.922 1 96.25 82 VAL B C 1
ATOM 2389 O O . VAL B 1 82 ? 11.102 -18.516 -9.492 1 96.25 82 VAL B O 1
ATOM 2392 N N . LEU B 1 83 ? 9.391 -17.125 -9.477 1 96.5 83 LEU B N 1
ATOM 2393 C CA . LEU B 1 83 ? 9.594 -16.656 -10.844 1 96.5 83 LEU B CA 1
ATOM 2394 C C . LEU B 1 83 ? 10.688 -15.602 -10.906 1 96.5 83 LEU B C 1
ATOM 2396 O O . LEU B 1 83 ? 11.156 -15.25 -11.992 1 96.5 83 LEU B O 1
ATOM 2400 N N . TYR B 1 84 ? 11.031 -15.109 -9.734 1 94.56 84 TYR B N 1
ATOM 2401 C CA . TYR B 1 84 ? 12.078 -14.102 -9.719 1 94.56 84 TYR B CA 1
ATOM 2402 C C . TYR B 1 84 ? 13.297 -14.562 -10.508 1 94.56 84 TYR B C 1
ATOM 2404 O O . TYR B 1 84 ? 13.75 -15.703 -10.352 1 94.56 84 TYR B O 1
ATOM 2412 N N . PRO B 1 85 ? 13.914 -13.688 -11.391 1 94.12 85 PRO B N 1
ATOM 2413 C CA . PRO B 1 85 ? 13.75 -12.234 -11.492 1 94.12 85 PRO B CA 1
ATOM 2414 C C . PRO B 1 85 ? 12.633 -11.836 -12.445 1 94.12 85 PRO B C 1
ATOM 2416 O O . PRO B 1 85 ? 12.383 -10.641 -12.648 1 94.12 85 PRO B O 1
ATOM 2419 N N . HIS B 1 86 ? 11.945 -12.797 -12.992 1 95.38 86 HIS B N 1
ATOM 2420 C CA . HIS B 1 86 ? 10.812 -12.453 -13.836 1 95.38 86 HIS B CA 1
ATOM 2421 C C . HIS B 1 86 ? 9.594 -12.086 -13 1 95.38 86 HIS B C 1
ATOM 2423 O O . HIS B 1 86 ? 9.391 -12.625 -11.914 1 95.38 86 HIS B O 1
ATOM 2429 N N . ALA B 1 87 ? 8.828 -11.156 -13.539 1 96.5 87 ALA B N 1
ATOM 2430 C CA . ALA B 1 87 ? 7.617 -10.711 -12.844 1 96.5 87 ALA B CA 1
ATOM 2431 C C . ALA B 1 87 ? 6.371 -11.312 -13.484 1 96.5 87 ALA B C 1
ATOM 2433 O O . ALA B 1 87 ? 6.398 -11.727 -14.641 1 96.5 87 ALA B O 1
ATOM 2434 N N . ILE B 1 88 ? 5.328 -11.375 -12.727 1 98 88 ILE B N 1
ATOM 2435 C CA . ILE B 1 88 ? 4.043 -11.859 -13.227 1 98 88 ILE B CA 1
ATOM 2436 C C . ILE B 1 88 ? 2.941 -10.875 -12.852 1 98 88 ILE B C 1
ATOM 2438 O O . ILE B 1 88 ? 2.961 -10.289 -11.766 1 98 88 ILE B O 1
ATOM 2442 N N . ARG B 1 89 ? 2.025 -10.578 -13.75 1 98.75 89 ARG B N 1
ATOM 2443 C CA . ARG B 1 89 ? 0.79 -9.852 -13.477 1 98.75 89 ARG B CA 1
ATOM 2444 C C . ARG B 1 89 ? -0.346 -10.805 -13.125 1 98.75 89 ARG B C 1
ATOM 2446 O O . ARG B 1 89 ? -0.476 -11.875 -13.734 1 98.75 89 ARG B O 1
ATOM 2453 N N . LEU B 1 90 ? -1.133 -10.453 -12.133 1 98.88 90 LEU B N 1
ATOM 2454 C CA . LEU B 1 90 ? -2.266 -11.273 -11.719 1 98.88 90 LEU B CA 1
ATOM 2455 C C . LEU B 1 90 ? -3.555 -10.461 -11.711 1 98.88 90 LEU B C 1
ATOM 2457 O O . LEU B 1 90 ? -3.557 -9.305 -11.289 1 98.88 90 LEU B O 1
ATOM 2461 N N . ALA B 1 91 ? -4.598 -10.992 -12.188 1 98.81 91 ALA B N 1
ATOM 2462 C CA . ALA B 1 91 ? -5.953 -10.461 -12.094 1 98.81 91 ALA B CA 1
ATOM 2463 C C . ALA B 1 91 ? -6.906 -11.477 -11.469 1 98.81 91 ALA B C 1
ATOM 2465 O O . ALA B 1 91 ? -6.922 -12.641 -11.867 1 98.81 91 ALA B O 1
ATOM 2466 N N . VAL B 1 92 ? -7.68 -11.055 -10.516 1 98.31 92 VAL B N 1
ATOM 2467 C CA . VAL B 1 92 ? -8.609 -11.93 -9.805 1 98.31 92 VAL B CA 1
ATOM 2468 C C . VAL B 1 92 ? -10.023 -11.359 -9.891 1 98.31 92 VAL B C 1
ATOM 2470 O O . VAL B 1 92 ? -10.242 -10.188 -9.57 1 98.31 92 VAL B O 1
ATOM 2473 N N . ALA B 1 93 ? -10.914 -12.094 -10.32 1 96.75 93 ALA B N 1
ATOM 2474 C CA . ALA B 1 93 ? -12.305 -11.672 -10.43 1 96.75 93 ALA B CA 1
ATOM 2475 C C . ALA B 1 93 ? -13.25 -12.758 -9.906 1 96.75 93 ALA B C 1
ATOM 2477 O O . ALA B 1 93 ? -13 -13.945 -10.086 1 96.75 93 ALA B O 1
ATOM 2478 N N . SER B 1 94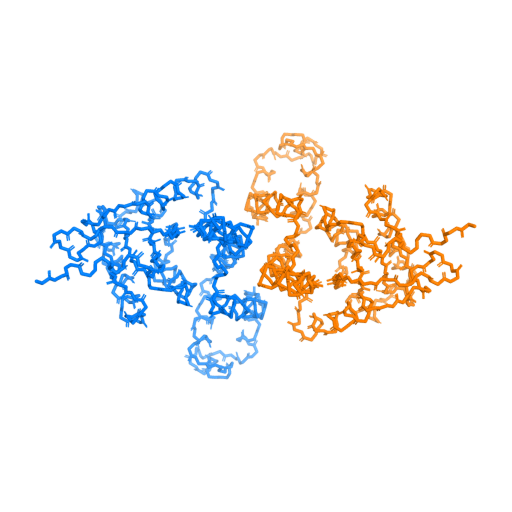 ? -14.305 -12.328 -9.242 1 94.19 94 SER B N 1
ATOM 2479 C CA . SER B 1 94 ? -15.352 -13.25 -8.828 1 94.19 94 SER B CA 1
ATOM 2480 C C . SER B 1 94 ? -16.469 -13.328 -9.867 1 94.19 94 SER B C 1
ATOM 2482 O O . SER B 1 94 ? -16.594 -12.438 -10.711 1 94.19 94 SER B O 1
ATOM 2484 N N . GLY B 1 95 ? -17.266 -14.297 -9.789 1 88.56 95 GLY B N 1
ATOM 2485 C CA . GLY B 1 95 ? -18.422 -14.453 -10.672 1 88.56 95 GLY B CA 1
ATOM 2486 C C . GLY B 1 95 ? -18.781 -15.898 -10.945 1 88.56 95 GLY B C 1
ATOM 2487 O O . GLY B 1 95 ? -18.203 -16.812 -10.352 1 88.56 95 GLY B O 1
ATOM 2488 N N . GLU B 1 96 ? -19.766 -16.047 -11.797 1 85.75 96 GLU B N 1
ATOM 2489 C CA . GLU B 1 96 ? -20.188 -17.391 -12.211 1 85.75 96 GLU B CA 1
ATOM 2490 C C . GLU B 1 96 ? -19.156 -18.031 -13.133 1 85.75 96 GLU B C 1
ATOM 2492 O O . GLU B 1 96 ? -18.562 -17.359 -13.969 1 85.75 96 GLU B O 1
ATOM 2497 N N . ILE B 1 97 ? -18.891 -19.281 -12.844 1 85.62 97 ILE B N 1
ATOM 2498 C CA . ILE B 1 97 ? -17.984 -20.062 -13.68 1 85.62 97 ILE B CA 1
ATOM 2499 C C . ILE B 1 97 ? -18.719 -21.266 -14.266 1 85.62 97 ILE B C 1
ATOM 2501 O O . ILE B 1 97 ? -19.516 -21.922 -13.578 1 85.62 97 ILE B O 1
ATOM 2505 N N . SER B 1 98 ? -18.625 -21.422 -15.508 1 79.38 98 SER B N 1
ATOM 2506 C CA . SER B 1 98 ? -19.125 -22.609 -16.172 1 79.38 98 SER B CA 1
ATOM 2507 C C . SER B 1 98 ? -18.016 -23.625 -16.438 1 79.38 98 SER B C 1
ATOM 2509 O O . SER B 1 98 ? -16.938 -23.25 -16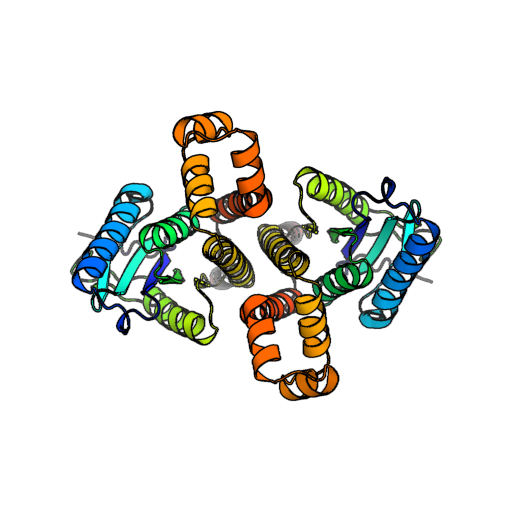.922 1 79.38 98 SER B O 1
ATOM 2511 N N . VAL B 1 99 ? -18.172 -24.75 -15.789 1 67.62 99 VAL B N 1
ATOM 2512 C CA . VAL B 1 99 ? -17.156 -25.781 -15.93 1 67.62 99 VAL B CA 1
ATOM 2513 C C . VAL B 1 99 ? -17.406 -26.578 -17.219 1 67.62 99 VAL B C 1
ATOM 2515 O O . VAL B 1 99 ? -18.547 -26.953 -17.5 1 67.62 99 VAL B O 1
ATOM 2518 N N . GLY B 1 100 ? -16.453 -26.453 -18.125 1 60.09 100 GLY B N 1
ATOM 2519 C CA . GLY B 1 100 ? -16.562 -27.234 -19.344 1 60.09 100 GLY B CA 1
ATOM 2520 C C . GLY B 1 100 ? -16.469 -28.734 -19.109 1 60.09 100 GLY B C 1
ATOM 2521 O O . GLY B 1 100 ? -16.781 -29.219 -18.016 1 60.09 100 GLY B O 1
ATOM 2522 N N . GLU B 1 101 ? -16.078 -29.391 -20.203 1 52.84 101 GLU B N 1
ATOM 2523 C CA . GLU B 1 101 ? -16.016 -30.859 -20.281 1 52.84 101 GLU B CA 1
ATOM 2524 C C . GLU B 1 101 ? -14.953 -31.406 -19.344 1 52.84 101 GLU B C 1
ATOM 2526 O O . GLU B 1 101 ? -15.062 -32.531 -18.875 1 52.84 101 GLU B O 1
ATOM 2531 N N . THR B 1 102 ? -13.859 -30.609 -19.203 1 54.28 102 THR B N 1
ATOM 2532 C CA . THR B 1 102 ? -12.781 -31.031 -18.312 1 54.28 102 THR B CA 1
ATOM 2533 C C . THR B 1 102 ? -12.641 -30.062 -17.141 1 54.28 102 THR B C 1
ATOM 2535 O O . THR B 1 102 ? -13.164 -28.938 -17.188 1 54.28 102 THR B O 1
ATOM 2538 N N . ASP B 1 103 ? -12.062 -30.516 -16.109 1 62.84 103 ASP B N 1
ATOM 2539 C CA . ASP B 1 103 ? -11.852 -29.719 -14.906 1 62.84 103 ASP B CA 1
ATOM 2540 C C . ASP B 1 103 ? -10.641 -28.797 -15.062 1 62.84 103 ASP B C 1
ATOM 2542 O O . ASP B 1 103 ? -10.242 -28.125 -14.117 1 62.84 103 ASP B O 1
ATOM 2546 N N . ALA B 1 104 ? -10.164 -28.812 -16.328 1 71.06 104 ALA B N 1
ATOM 2547 C CA . ALA B 1 104 ? -9.008 -27.953 -16.578 1 71.06 104 ALA B CA 1
ATOM 2548 C C . ALA B 1 104 ? -9.445 -26.5 -16.75 1 71.06 104 ALA B C 1
ATOM 2550 O O . ALA B 1 104 ? -10.422 -26.219 -17.438 1 71.06 104 ALA B O 1
ATOM 2551 N N . VAL B 1 105 ? -8.742 -25.609 -16.125 1 77.56 105 VAL B N 1
ATOM 2552 C CA . VAL B 1 105 ? -9.055 -24.188 -16.141 1 77.56 105 VAL B CA 1
ATOM 2553 C C . VAL B 1 105 ? -9.141 -23.688 -17.594 1 77.56 105 VAL B C 1
ATOM 2555 O O . VAL B 1 105 ? -10 -22.875 -17.922 1 77.56 105 VAL B O 1
ATOM 2558 N N . ALA B 1 106 ? -8.352 -24.266 -18.484 1 72.88 106 ALA B N 1
ATOM 2559 C CA . ALA B 1 106 ? -8.281 -23.844 -19.875 1 72.88 106 ALA B CA 1
ATOM 2560 C C . ALA B 1 106 ? -9.602 -24.094 -20.594 1 72.88 106 ALA B C 1
ATOM 2562 O O . ALA B 1 106 ? -9.875 -23.5 -21.641 1 72.88 106 ALA B O 1
ATOM 2563 N N . HIS B 1 107 ? -10.438 -24.906 -19.969 1 73.12 107 HIS B N 1
ATOM 2564 C CA . HIS B 1 107 ? -11.703 -25.266 -20.625 1 73.12 107 HIS B CA 1
ATOM 2565 C C . HIS B 1 107 ? -12.883 -24.625 -19.891 1 73.12 107 HIS B C 1
ATOM 2567 O O . HIS B 1 107 ? -14.039 -24.875 -20.25 1 73.12 107 HIS B O 1
ATOM 2573 N N . MET B 1 108 ? -12.547 -23.844 -18.953 1 74.62 108 MET B N 1
ATOM 2574 C CA . MET B 1 108 ? -13.594 -23.156 -18.203 1 74.62 108 MET B CA 1
ATOM 2575 C C . MET B 1 108 ? -13.93 -21.812 -18.828 1 74.62 108 MET B C 1
ATOM 2577 O O . MET B 1 108 ? -13.117 -21.25 -19.562 1 74.62 108 MET B O 1
ATOM 2581 N N . ASP B 1 109 ? -15.133 -21.453 -18.656 1 78.56 109 ASP B N 1
ATOM 2582 C CA . ASP B 1 109 ? -15.617 -20.172 -19.156 1 78.56 109 ASP B CA 1
ATOM 2583 C C . ASP B 1 109 ? -16.594 -19.531 -18.156 1 78.56 109 ASP B C 1
ATOM 2585 O O . ASP B 1 109 ? -16.75 -20.016 -17.031 1 78.56 109 ASP B O 1
ATOM 2589 N N . GLY B 1 110 ? -17.109 -18.359 -18.531 1 84.44 110 GLY B N 1
ATOM 2590 C CA . GLY B 1 110 ? -18.078 -17.672 -17.688 1 84.44 110 GLY B CA 1
ATOM 2591 C C . GLY B 1 110 ? -17.703 -16.219 -17.438 1 84.44 110 GLY B C 1
ATOM 2592 O O . GLY B 1 110 ? -16.672 -15.75 -17.891 1 84.44 110 GLY B O 1
ATOM 2593 N N . GLU B 1 111 ? -18.609 -15.586 -16.75 1 85.94 111 GLU B N 1
ATOM 2594 C CA . GLU B 1 111 ? -18.5 -14.156 -16.469 1 85.94 111 GLU B CA 1
ATOM 2595 C C . GLU B 1 111 ? -17.219 -13.828 -15.711 1 85.94 111 GLU B C 1
ATOM 2597 O O . GLU B 1 111 ? -16.562 -12.82 -15.992 1 85.94 111 GLU B O 1
ATOM 2602 N N . ALA B 1 112 ? -16.828 -14.625 -14.812 1 90.94 112 ALA B N 1
ATOM 2603 C CA . ALA B 1 112 ? -15.648 -14.398 -13.984 1 90.94 112 ALA B CA 1
ATOM 2604 C C . ALA B 1 112 ? -14.383 -14.391 -14.836 1 90.94 112 ALA B C 1
ATOM 2606 O O . ALA B 1 112 ? -13.484 -13.57 -14.609 1 90.94 112 ALA B O 1
ATOM 2607 N N . PHE B 1 113 ? -14.312 -15.289 -15.836 1 92.31 113 PHE B N 1
ATOM 2608 C CA . PHE B 1 113 ? -13.148 -15.359 -16.719 1 92.31 113 PHE B CA 1
ATOM 2609 C C . PHE B 1 113 ? -13.055 -14.109 -17.578 1 92.31 113 PHE B C 1
ATOM 2611 O O . PHE B 1 113 ? -11.969 -13.555 -17.766 1 92.31 113 PHE B O 1
ATOM 2618 N N . HIS B 1 114 ? -14.164 -13.711 -18.078 1 93.25 114 HIS B N 1
ATOM 2619 C CA . HIS B 1 114 ? -14.195 -12.508 -18.906 1 93.25 114 HIS B CA 1
ATOM 2620 C C . HIS B 1 114 ? -13.766 -11.289 -18.094 1 93.25 114 HIS B C 1
ATOM 2622 O O . HIS B 1 114 ? -12.914 -10.516 -18.547 1 93.25 114 HIS B O 1
ATOM 2628 N N . ARG B 1 115 ? -14.234 -11.148 -16.922 1 95.19 115 ARG B N 1
ATOM 2629 C CA . ARG B 1 115 ? -13.883 -10.031 -16.047 1 95.19 115 ARG B CA 1
ATOM 2630 C C . ARG B 1 115 ? -12.406 -10.07 -15.68 1 95.19 115 ARG B C 1
ATOM 2632 O O . ARG B 1 115 ? -11.734 -9.031 -15.68 1 95.19 115 ARG B O 1
ATOM 2639 N N . ALA B 1 116 ? -11.922 -11.234 -15.398 1 97.19 116 ALA B N 1
ATOM 2640 C CA . ALA B 1 116 ? -10.516 -11.383 -15.055 1 97.19 116 ALA B CA 1
ATOM 2641 C C . ALA B 1 116 ? -9.617 -11.008 -16.234 1 97.19 116 ALA B C 1
ATOM 2643 O O . ALA B 1 116 ? -8.562 -10.391 -16.047 1 97.19 116 ALA B O 1
ATOM 2644 N N . THR B 1 117 ? -10.023 -11.422 -17.453 1 96.56 117 THR B N 1
ATOM 2645 C CA . THR B 1 117 ? -9.266 -11.094 -18.656 1 96.56 117 THR B CA 1
ATOM 2646 C C . THR B 1 117 ? -9.203 -9.578 -18.859 1 96.56 117 THR B C 1
ATOM 2648 O O . THR B 1 117 ? -8.125 -9.023 -19.078 1 96.56 117 THR B O 1
ATOM 2651 N N . GLU B 1 118 ? -10.32 -8.953 -18.75 1 97.5 118 GLU B N 1
ATOM 2652 C CA . GLU B 1 118 ? -10.375 -7.5 -18.891 1 97.5 118 GLU B CA 1
ATOM 2653 C C . GLU B 1 118 ? -9.539 -6.816 -17.812 1 97.5 118 GLU B C 1
ATOM 2655 O O . GLU B 1 118 ? -8.836 -5.84 -18.078 1 97.5 118 GLU B O 1
ATOM 2660 N N . LEU B 1 119 ? -9.641 -7.328 -16.609 1 98.56 119 LEU B N 1
ATOM 2661 C CA . LEU B 1 119 ? -8.891 -6.777 -15.492 1 98.56 119 LEU B CA 1
ATOM 2662 C C . LEU B 1 119 ? -7.391 -6.93 -15.711 1 98.56 119 LEU B C 1
ATOM 2664 O O . LEU B 1 119 ? -6.621 -6.012 -15.422 1 98.56 119 LEU B O 1
ATOM 2668 N N . LEU B 1 120 ? -6.953 -8.07 -16.234 1 98.5 120 LEU B N 1
ATOM 2669 C CA . LEU B 1 120 ? -5.535 -8.305 -16.5 1 98.5 120 LEU B CA 1
ATOM 2670 C C . LEU B 1 120 ? -5 -7.305 -17.516 1 98.5 120 LEU B C 1
ATOM 2672 O O . LEU B 1 120 ? -3.883 -6.805 -17.375 1 98.5 120 LEU B O 1
ATOM 2676 N N . GLU B 1 121 ? -5.801 -7.02 -18.5 1 98.25 121 GLU B N 1
ATOM 2677 C CA . GLU B 1 121 ? -5.426 -6.016 -19.5 1 98.25 121 GLU B CA 1
ATOM 2678 C C . GLU B 1 121 ? -5.277 -4.637 -18.859 1 98.25 121 GLU B C 1
ATOM 2680 O O . GLU B 1 121 ? -4.352 -3.893 -19.188 1 98.25 121 GLU B O 1
ATOM 2685 N N . ALA B 1 122 ? -6.172 -4.281 -18.016 1 98.44 122 ALA B N 1
ATOM 2686 C CA . ALA B 1 122 ? -6.105 -3.002 -17.312 1 98.44 122 ALA B CA 1
ATOM 2687 C C . ALA B 1 122 ? -4.867 -2.926 -16.422 1 98.44 122 ALA B C 1
ATOM 2689 O O . ALA B 1 122 ? -4.203 -1.887 -16.359 1 98.44 122 ALA B O 1
ATOM 2690 N N . VAL B 1 123 ? -4.594 -4.012 -15.711 1 98.62 123 VAL B N 1
ATOM 2691 C CA . VAL B 1 123 ? -3.41 -4.102 -14.867 1 98.62 123 VAL B CA 1
ATOM 2692 C C . VAL B 1 123 ? -2.16 -3.803 -15.688 1 98.62 123 VAL B C 1
ATOM 2694 O O . VAL B 1 123 ? -1.311 -3.012 -15.273 1 98.62 123 VAL B O 1
ATOM 2697 N N . GLU B 1 124 ? -2.082 -4.465 -16.844 1 97.94 124 GLU B N 1
ATOM 2698 C CA . GLU B 1 124 ? -0.949 -4.246 -17.75 1 97.94 124 GLU B CA 1
ATOM 2699 C C . GLU B 1 124 ? -0.892 -2.797 -18.219 1 97.94 124 GLU B C 1
ATOM 2701 O O . GLU B 1 124 ? 0.163 -2.16 -18.156 1 97.94 124 GLU B O 1
ATOM 2706 N N . ARG B 1 125 ? -1.97 -2.303 -18.641 1 97.69 125 ARG B N 1
ATOM 2707 C CA . ARG B 1 125 ? -2.055 -0.943 -19.172 1 97.69 125 ARG B CA 1
ATOM 2708 C C . ARG B 1 125 ? -1.622 0.077 -18.109 1 97.69 125 ARG B C 1
ATOM 2710 O O . ARG B 1 125 ? -0.946 1.057 -18.438 1 97.69 125 ARG B O 1
ATOM 2717 N N . ASP B 1 126 ? -1.952 -0.156 -16.906 1 97.5 126 ASP B N 1
ATOM 2718 C CA . ASP B 1 126 ? -1.719 0.811 -15.836 1 97.5 126 ASP B CA 1
ATOM 2719 C C . ASP B 1 126 ? -0.351 0.598 -15.195 1 97.5 126 ASP B C 1
ATOM 2721 O O . ASP B 1 126 ? 0.012 1.301 -14.25 1 97.5 126 ASP B O 1
ATOM 2725 N N . GLY B 1 127 ? 0.365 -0.344 -15.672 1 97 127 GLY B N 1
ATOM 2726 C CA . GLY B 1 127 ? 1.701 -0.602 -15.164 1 97 127 GLY B CA 1
ATOM 2727 C C . GLY B 1 127 ? 1.697 -1.25 -13.789 1 97 127 GLY B C 1
ATOM 2728 O O . GLY B 1 127 ? 2.625 -1.051 -13 1 97 127 GLY B O 1
ATOM 2729 N N . LEU B 1 128 ? 0.639 -1.942 -13.438 1 98.56 128 LEU B N 1
ATOM 2730 C CA . LEU B 1 128 ? 0.496 -2.594 -12.141 1 98.56 128 LEU B CA 1
ATOM 2731 C C . LEU B 1 128 ? 0.807 -4.082 -12.25 1 98.56 128 LEU B C 1
ATOM 2733 O O . LEU B 1 128 ? 1.059 -4.594 -13.336 1 98.56 128 LEU B O 1
ATOM 2737 N N . ARG B 1 129 ? 0.855 -4.762 -11.086 1 98.69 129 ARG B N 1
ATOM 2738 C CA . ARG B 1 129 ? 1.132 -6.195 -11.047 1 98.69 129 ARG B CA 1
ATOM 2739 C C . ARG B 1 129 ? -0.112 -6.98 -10.656 1 98.69 129 ARG B C 1
ATOM 2741 O O . ARG B 1 129 ? -0.18 -8.195 -10.867 1 98.69 129 ARG B O 1
ATOM 2748 N N . PHE B 1 130 ? -1.086 -6.32 -10.086 1 98.88 130 PHE B N 1
ATOM 2749 C CA . PHE B 1 130 ? -2.189 -7.055 -9.484 1 98.88 130 PHE B CA 1
ATOM 2750 C C . PHE B 1 130 ? -3.492 -6.273 -9.602 1 98.88 130 PHE B C 1
ATOM 2752 O O . PHE B 1 130 ? -3.512 -5.055 -9.414 1 98.88 130 PHE B O 1
ATOM 2759 N N . GLY B 1 131 ? -4.531 -6.961 -9.875 1 98.88 131 GLY B N 1
ATOM 2760 C CA . GLY B 1 131 ? -5.883 -6.426 -9.859 1 98.88 131 GLY B CA 1
ATOM 2761 C C . GLY B 1 131 ? -6.879 -7.348 -9.188 1 98.88 131 GLY B C 1
ATOM 2762 O O . GLY B 1 131 ? -6.727 -8.57 -9.219 1 98.88 131 GLY B O 1
ATOM 2763 N N . LEU B 1 132 ? -7.914 -6.836 -8.562 1 98.38 132 LEU B N 1
ATOM 2764 C CA . LEU B 1 132 ? -8.984 -7.559 -7.883 1 98.38 132 LEU B CA 1
ATOM 2765 C C . LEU B 1 132 ? -10.344 -6.965 -8.234 1 98.38 132 LEU B C 1
ATOM 2767 O O . LEU B 1 132 ? -10.547 -5.754 -8.133 1 98.38 132 LEU B O 1
ATOM 2771 N N . ASP B 1 133 ? -11.227 -7.758 -8.727 1 96.81 133 ASP B N 1
ATOM 2772 C CA . ASP B 1 133 ? -12.578 -7.328 -9.055 1 96.81 133 ASP B CA 1
ATOM 2773 C C . ASP B 1 133 ? -13.609 -8.352 -8.578 1 96.81 133 ASP B C 1
ATOM 2775 O O . ASP B 1 133 ? -13.953 -9.281 -9.312 1 96.81 133 ASP B O 1
ATOM 2779 N N . THR B 1 134 ? -14.172 -8.172 -7.375 1 94.12 134 THR B N 1
ATOM 2780 C CA . THR B 1 134 ? -15.211 -9.031 -6.82 1 94.12 134 THR B CA 1
ATOM 2781 C C . THR B 1 134 ? -16.531 -8.273 -6.695 1 94.12 134 THR B C 1
ATOM 2783 O O . THR B 1 134 ? -17.406 -8.656 -5.91 1 94.12 134 THR B O 1
ATOM 2786 N N . ASP B 1 135 ? -16.594 -7.129 -7.316 1 89.94 135 ASP B N 1
ATOM 2787 C CA . ASP B 1 135 ? -17.75 -6.238 -7.289 1 89.94 135 ASP B CA 1
ATOM 2788 C C . ASP B 1 135 ? -17.953 -5.652 -5.898 1 89.94 135 ASP B C 1
ATOM 2790 O O . ASP B 1 135 ? -19.094 -5.391 -5.488 1 89.94 135 ASP B O 1
ATOM 2794 N N . THR B 1 136 ? -16.922 -5.582 -5.094 1 89.88 136 THR B N 1
ATOM 2795 C CA . THR B 1 136 ? -16.953 -4.949 -3.779 1 89.88 136 THR B CA 1
ATOM 2796 C C . THR B 1 136 ? -16.094 -3.682 -3.773 1 89.88 136 THR B C 1
ATOM 2798 O O . THR B 1 136 ? -15.086 -3.611 -3.076 1 89.88 136 THR B O 1
ATOM 2801 N N . HIS B 1 137 ? -16.562 -2.701 -4.496 1 89.06 137 HIS B N 1
ATOM 2802 C CA . HIS B 1 137 ? -15.867 -1.421 -4.543 1 89.06 137 HIS B CA 1
ATOM 2803 C C . HIS B 1 137 ? -16.312 -0.509 -3.404 1 89.06 137 HIS B C 1
ATOM 2805 O O . HIS B 1 137 ? -17.5 -0.45 -3.076 1 89.06 137 HIS B O 1
ATOM 2811 N N . PRO B 1 138 ? -15.391 0.168 -2.791 1 92.94 138 PRO B N 1
ATOM 2812 C CA . PRO B 1 138 ? -14 0.403 -3.189 1 92.94 138 PRO B CA 1
ATOM 2813 C C . PRO B 1 138 ? -13.023 -0.539 -2.494 1 92.94 138 PRO B C 1
ATOM 2815 O O . PRO B 1 138 ? -11.805 -0.358 -2.6 1 92.94 138 PRO B O 1
ATOM 2818 N N . LEU B 1 139 ? -13.492 -1.513 -1.837 1 93.94 139 LEU B N 1
ATOM 2819 C CA . LEU B 1 139 ? -12.633 -2.43 -1.101 1 93.94 139 LEU B CA 1
ATOM 2820 C C . LEU B 1 139 ? -11.68 -3.162 -2.047 1 93.94 139 LEU B C 1
ATOM 2822 O O . LEU B 1 139 ? -10.484 -3.273 -1.77 1 93.94 139 LEU B O 1
ATOM 2826 N N . ASP B 1 140 ? -12.148 -3.596 -3.193 1 96.12 140 ASP B N 1
ATOM 2827 C CA . ASP B 1 140 ? -11.32 -4.273 -4.184 1 96.12 140 ASP B CA 1
ATOM 2828 C C . ASP B 1 140 ? -10.125 -3.408 -4.586 1 96.12 140 ASP B C 1
ATOM 2830 O O . ASP B 1 140 ? -8.992 -3.893 -4.656 1 96.12 140 ASP B O 1
ATOM 2834 N N . THR B 1 141 ? -10.422 -2.154 -4.812 1 96.69 141 THR B N 1
ATOM 2835 C CA . THR B 1 141 ? -9.383 -1.229 -5.262 1 96.69 141 THR B CA 1
ATOM 2836 C C . THR B 1 141 ? -8.328 -1.032 -4.18 1 96.69 141 THR B C 1
ATOM 2838 O O . THR B 1 141 ? -7.129 -1.098 -4.457 1 96.69 141 THR B O 1
ATOM 2841 N N . ALA B 1 142 ? -8.797 -0.828 -2.99 1 96.94 142 ALA B N 1
ATOM 2842 C CA . ALA B 1 142 ? -7.871 -0.59 -1.885 1 96.94 142 ALA B CA 1
ATOM 2843 C C . ALA B 1 142 ? -6.969 -1.799 -1.653 1 96.94 142 ALA B C 1
ATOM 2845 O O . ALA B 1 142 ? -5.754 -1.652 -1.483 1 96.94 142 ALA B O 1
ATOM 2846 N N . VAL B 1 143 ? -7.512 -2.943 -1.691 1 97.88 143 VAL B N 1
ATOM 2847 C CA . VAL B 1 143 ? -6.754 -4.172 -1.475 1 97.88 143 VAL B CA 1
ATOM 2848 C C . VAL B 1 143 ? -5.781 -4.387 -2.631 1 97.88 143 VAL B C 1
ATOM 2850 O O . VAL B 1 143 ? -4.617 -4.738 -2.412 1 97.88 143 VAL B O 1
ATOM 2853 N N . ALA B 1 144 ? -6.254 -4.18 -3.832 1 98.69 144 ALA B N 1
ATOM 2854 C CA . ALA B 1 144 ? -5.371 -4.328 -4.988 1 98.69 144 ALA B CA 1
ATOM 2855 C C . ALA B 1 144 ? -4.188 -3.369 -4.902 1 98.69 144 ALA B C 1
ATOM 2857 O O . ALA B 1 144 ? -3.049 -3.75 -5.184 1 98.69 144 ALA B O 1
ATOM 2858 N N . ASP B 1 145 ? -4.473 -2.146 -4.551 1 98.75 145 ASP B N 1
ATOM 2859 C CA . ASP B 1 145 ? -3.414 -1.148 -4.43 1 98.75 145 ASP B CA 1
ATOM 2860 C C . ASP B 1 145 ? -2.422 -1.528 -3.334 1 98.75 145 ASP B C 1
ATOM 2862 O O . ASP B 1 145 ? -1.211 -1.385 -3.508 1 98.75 145 ASP B O 1
ATOM 2866 N N . GLU B 1 146 ? -2.963 -1.99 -2.227 1 98.75 146 GLU B N 1
ATOM 2867 C CA . GLU B 1 146 ? -2.133 -2.492 -1.136 1 98.75 146 GLU B CA 1
ATOM 2868 C C . GLU B 1 146 ? -1.214 -3.615 -1.612 1 98.75 146 GLU B C 1
ATOM 2870 O O . GLU B 1 146 ? -0.011 -3.598 -1.341 1 98.75 146 GLU B O 1
ATOM 2875 N N . VAL B 1 147 ? -1.707 -4.555 -2.346 1 98.88 147 VAL B N 1
ATOM 2876 C CA . VAL B 1 147 ? -0.944 -5.684 -2.865 1 98.88 147 VAL B CA 1
ATOM 2877 C C . VAL B 1 147 ? 0.114 -5.188 -3.848 1 98.88 147 VAL B C 1
ATOM 2879 O O . VAL B 1 147 ? 1.266 -5.625 -3.805 1 98.88 147 VAL B O 1
ATOM 2882 N N . ASN B 1 148 ? -0.265 -4.254 -4.73 1 98.88 148 ASN B N 1
ATOM 2883 C CA . ASN B 1 148 ? 0.693 -3.703 -5.684 1 98.88 148 ASN B CA 1
ATOM 2884 C C . ASN B 1 148 ? 1.883 -3.062 -4.973 1 98.88 148 ASN B C 1
ATOM 2886 O O . ASN B 1 148 ? 3.029 -3.246 -5.387 1 98.88 148 ASN B O 1
ATOM 2890 N N . LEU B 1 149 ? 1.596 -2.324 -3.949 1 98.88 149 LEU B N 1
ATOM 2891 C CA . LEU B 1 149 ? 2.656 -1.649 -3.211 1 98.88 149 LEU B CA 1
ATOM 2892 C C . LEU B 1 149 ? 3.553 -2.658 -2.5 1 98.88 149 LEU B C 1
ATOM 2894 O O . LEU B 1 149 ? 4.777 -2.516 -2.5 1 98.88 149 LEU B O 1
ATOM 2898 N N . LEU B 1 150 ? 2.967 -3.68 -1.92 1 98.81 150 LEU B N 1
ATOM 2899 C CA . LEU B 1 150 ? 3.736 -4.723 -1.251 1 98.81 150 LEU B CA 1
ATOM 2900 C C . LEU B 1 150 ? 4.617 -5.469 -2.246 1 98.81 150 LEU B C 1
ATOM 2902 O O . LEU B 1 150 ? 5.801 -5.699 -1.98 1 98.81 150 LEU B O 1
ATOM 2906 N N . LEU B 1 151 ? 4.016 -5.828 -3.375 1 98.44 151 LEU B N 1
ATOM 2907 C CA . LEU B 1 151 ? 4.785 -6.535 -4.391 1 98.44 151 LEU B CA 1
ATOM 2908 C C . LEU B 1 151 ? 5.945 -5.676 -4.891 1 98.44 151 LEU B C 1
ATOM 2910 O O . LEU B 1 151 ? 7.035 -6.188 -5.148 1 98.44 151 LEU B O 1
ATOM 2914 N N . SER B 1 152 ? 5.699 -4.398 -5.008 1 98 152 SER B N 1
ATOM 2915 C CA . SER B 1 152 ? 6.742 -3.492 -5.473 1 98 152 SER B CA 1
ATOM 2916 C C . SER B 1 152 ? 7.895 -3.416 -4.473 1 98 152 SER B C 1
ATOM 2918 O O . SER B 1 152 ? 9.062 -3.434 -4.863 1 98 152 SER B O 1
ATOM 2920 N N . LEU B 1 153 ? 7.586 -3.322 -3.201 1 97.88 153 LEU B N 1
ATOM 2921 C CA . LEU B 1 153 ? 8.617 -3.291 -2.166 1 97.88 153 LEU B CA 1
ATOM 2922 C C . LEU B 1 153 ? 9.438 -4.574 -2.178 1 97.88 153 LEU B C 1
ATOM 2924 O O . LEU B 1 153 ? 10.664 -4.531 -2.1 1 97.88 153 LEU B O 1
ATOM 2928 N N . ARG B 1 154 ? 8.789 -5.684 -2.346 1 97.56 154 ARG B N 1
ATOM 2929 C CA . ARG B 1 154 ? 9.492 -6.965 -2.391 1 97.56 154 ARG B CA 1
ATOM 2930 C C . ARG B 1 154 ? 10.375 -7.059 -3.629 1 97.56 154 ARG B C 1
ATOM 2932 O O . ARG B 1 154 ? 11.469 -7.629 -3.576 1 97.56 154 ARG B O 1
ATOM 2939 N N . GLU B 1 155 ? 9.867 -6.562 -4.715 1 96.19 155 GLU B N 1
ATOM 2940 C CA . GLU B 1 155 ? 10.617 -6.602 -5.969 1 96.19 155 GLU B CA 1
ATOM 2941 C C . GLU B 1 155 ? 11.883 -5.758 -5.883 1 96.19 155 GLU B C 1
ATOM 2943 O O . GLU B 1 155 ? 12.844 -5.996 -6.617 1 96.19 155 GLU B O 1
ATOM 2948 N N . SER B 1 156 ? 11.93 -4.797 -5.012 1 95.88 156 SER B N 1
ATOM 2949 C CA . SER B 1 156 ? 13.023 -3.842 -4.926 1 95.88 156 SER B CA 1
ATOM 2950 C C . SER B 1 156 ? 14.18 -4.398 -4.094 1 95.88 156 SER B C 1
ATOM 2952 O O . SER B 1 156 ? 15.25 -3.801 -4.039 1 95.88 156 SER B O 1
ATOM 2954 N N . TRP B 1 157 ? 14 -5.562 -3.514 1 97.31 157 TRP B N 1
ATOM 2955 C CA . TRP B 1 157 ? 15.023 -6.125 -2.639 1 97.31 157 TRP B CA 1
ATOM 2956 C C . TRP B 1 157 ? 16.281 -6.484 -3.426 1 97.31 157 TRP B C 1
ATOM 2958 O O . TRP B 1 157 ? 16.188 -6.984 -4.551 1 97.31 157 TRP B O 1
ATOM 2968 N N . THR B 1 158 ? 17.391 -6.223 -2.773 1 97 158 THR B N 1
ATOM 2969 C CA . THR B 1 158 ? 18.641 -6.824 -3.264 1 97 158 THR B CA 1
ATOM 2970 C C . THR B 1 158 ? 18.625 -8.336 -3.061 1 97 158 THR B C 1
ATOM 2972 O O . THR B 1 158 ? 17.766 -8.859 -2.334 1 97 158 THR B O 1
ATOM 2975 N N . ASP B 1 159 ? 19.594 -9 -3.725 1 96.31 159 ASP B N 1
ATOM 2976 C CA . ASP B 1 159 ? 19.719 -10.438 -3.557 1 96.31 159 ASP B CA 1
ATOM 2977 C C . ASP B 1 159 ? 19.922 -10.812 -2.088 1 96.31 159 ASP B C 1
ATOM 2979 O O . ASP B 1 159 ? 19.344 -11.781 -1.601 1 96.31 159 ASP B O 1
ATOM 2983 N N . ARG B 1 160 ? 20.719 -10.016 -1.415 1 96.88 160 ARG B N 1
ATOM 2984 C CA . ARG B 1 160 ? 21 -10.273 -0.003 1 96.88 160 ARG B CA 1
ATOM 2985 C C . ARG B 1 160 ? 19.734 -10.086 0.839 1 96.88 160 ARG B C 1
ATOM 2987 O O . ARG B 1 160 ? 19.453 -10.906 1.709 1 96.88 160 ARG B O 1
ATOM 2994 N N . GLN B 1 161 ? 19.016 -9.031 0.617 1 97.81 161 GLN B N 1
ATOM 2995 C CA . GLN B 1 161 ? 17.766 -8.789 1.33 1 97.81 161 GLN B CA 1
ATOM 2996 C C . GLN B 1 161 ? 16.766 -9.922 1.097 1 97.81 161 GLN B C 1
ATOM 2998 O O . GLN B 1 161 ? 16.156 -10.422 2.043 1 97.81 161 GLN B O 1
ATOM 3003 N N . ARG B 1 162 ? 16.625 -10.328 -0.12 1 97.12 162 ARG B N 1
ATOM 3004 C CA . ARG B 1 162 ? 15.719 -11.406 -0.479 1 97.12 162 ARG B CA 1
ATOM 3005 C C . ARG B 1 162 ? 16.094 -12.703 0.239 1 97.12 162 ARG B C 1
ATOM 3007 O O . ARG B 1 162 ? 15.227 -13.398 0.771 1 97.12 162 ARG B O 1
ATOM 3014 N N . GLU B 1 163 ? 17.375 -12.984 0.214 1 95.69 163 GLU B N 1
ATOM 3015 C CA . GLU B 1 163 ? 17.859 -14.188 0.872 1 95.69 163 GLU B CA 1
ATOM 3016 C C . GLU B 1 163 ? 17.547 -14.172 2.365 1 95.69 163 GLU B C 1
ATOM 3018 O O . GLU B 1 163 ? 17 -15.141 2.902 1 95.69 163 GLU B O 1
ATOM 3023 N N . VAL B 1 164 ? 17.797 -13.102 3.012 1 96.94 164 VAL B N 1
ATOM 3024 C CA . VAL B 1 164 ? 17.609 -12.977 4.453 1 96.94 164 VAL B CA 1
ATOM 3025 C C . VAL B 1 164 ? 16.125 -13.016 4.793 1 96.94 164 VAL B C 1
ATOM 3027 O O . VAL B 1 164 ? 15.711 -13.742 5.699 1 96.94 164 VAL B O 1
ATOM 3030 N N . VAL B 1 165 ? 15.312 -12.273 4.043 1 96.75 165 VAL B N 1
ATOM 3031 C CA . VAL B 1 165 ? 13.883 -12.203 4.332 1 96.75 165 VAL B CA 1
ATOM 3032 C C . VAL B 1 165 ? 13.234 -13.562 4.094 1 96.75 165 VAL B C 1
ATOM 3034 O O . VAL B 1 165 ? 12.43 -14.023 4.906 1 96.75 165 VAL B O 1
ATOM 3037 N N . THR B 1 166 ? 13.602 -14.25 3.008 1 93.56 166 THR B N 1
ATOM 3038 C CA . THR B 1 166 ? 13.016 -15.547 2.68 1 93.56 166 THR B CA 1
ATOM 3039 C C . THR B 1 166 ? 13.336 -16.578 3.758 1 93.56 166 THR B C 1
ATOM 3041 O O . THR B 1 166 ? 12.477 -17.375 4.145 1 93.56 166 THR B O 1
ATOM 3044 N N . ARG B 1 167 ? 14.531 -16.562 4.246 1 94.19 167 ARG B N 1
ATOM 3045 C CA . ARG B 1 167 ? 14.914 -17.469 5.32 1 94.19 167 ARG B CA 1
ATOM 3046 C C . ARG B 1 167 ? 14.203 -17.109 6.621 1 94.19 167 ARG B C 1
ATOM 3048 O O . ARG B 1 167 ? 13.766 -18 7.359 1 94.19 167 ARG B O 1
ATOM 3055 N N . TYR B 1 168 ? 14.117 -15.812 6.852 1 95 168 TYR B N 1
ATOM 3056 C CA . TYR B 1 168 ? 13.469 -15.344 8.07 1 95 168 TYR B CA 1
ATOM 3057 C C . TYR B 1 168 ? 11.992 -15.719 8.078 1 95 168 TYR B C 1
ATOM 3059 O O . TYR B 1 168 ? 11.43 -16.047 9.133 1 95 168 TYR B O 1
ATOM 3067 N N . GLU B 1 169 ? 11.367 -15.68 6.93 1 92.44 169 GLU B N 1
ATOM 3068 C CA . GLU B 1 169 ? 9.961 -16.047 6.809 1 92.44 169 GLU B CA 1
ATOM 3069 C C . GLU B 1 169 ? 9.734 -17.5 7.199 1 92.44 169 GLU B C 1
ATOM 3071 O O . GLU B 1 169 ? 8.648 -17.859 7.672 1 92.44 169 GLU B O 1
ATOM 3076 N N . ARG B 1 170 ? 10.695 -18.406 7.004 1 84.38 170 ARG B N 1
ATOM 3077 C CA . ARG B 1 170 ? 10.594 -19.828 7.301 1 84.38 170 ARG B CA 1
ATOM 3078 C C . ARG B 1 170 ? 11.008 -20.125 8.742 1 84.38 170 ARG B C 1
ATOM 3080 O O . ARG B 1 170 ? 10.562 -21.109 9.328 1 84.38 170 ARG B O 1
ATOM 3087 N N . ALA B 1 171 ? 12.047 -19.484 9.281 1 72.38 171 ALA B N 1
ATOM 3088 C CA . ALA B 1 171 ? 12.578 -19.609 10.641 1 72.38 171 ALA B CA 1
ATOM 3089 C C . ALA B 1 171 ? 12.344 -18.328 11.438 1 72.38 171 ALA B C 1
ATOM 3091 O O . ALA B 1 171 ? 13.016 -17.312 11.203 1 72.38 171 ALA B O 1
ATOM 3092 N N . PRO B 1 172 ? 11.555 -18.391 12.383 1 70.06 172 PRO B N 1
ATOM 3093 C CA . PRO B 1 172 ? 11.023 -17.062 12.695 1 70.06 172 PRO B CA 1
ATOM 3094 C C . PRO B 1 172 ? 11.898 -16.312 13.703 1 70.06 172 PRO B C 1
ATOM 3096 O O . PRO B 1 172 ? 11.438 -15.344 14.312 1 70.06 172 PRO B O 1
ATOM 3099 N N . THR B 1 173 ? 13.305 -16.906 13.836 1 92.31 173 THR B N 1
ATOM 3100 C CA . THR B 1 173 ? 14.078 -15.984 14.672 1 92.31 173 THR B CA 1
ATOM 3101 C C . THR B 1 173 ? 15.289 -15.445 13.914 1 92.31 173 THR B C 1
ATOM 3103 O O . THR B 1 173 ? 15.797 -16.109 13.008 1 92.31 173 THR B O 1
ATOM 3106 N N . GLN B 1 174 ? 15.68 -14.312 14.312 1 94.81 174 GLN B N 1
ATOM 3107 C CA . GLN B 1 174 ? 16.844 -13.688 13.703 1 94.81 174 GLN B CA 1
ATOM 3108 C C . GLN B 1 174 ? 18.109 -14.492 13.969 1 94.81 174 GLN B C 1
ATOM 3110 O O . GLN B 1 174 ? 18.984 -14.609 13.102 1 94.81 174 GLN B O 1
ATOM 3115 N N . ARG B 1 175 ? 18.203 -15.094 15.133 1 94.81 175 ARG B N 1
ATOM 3116 C CA . ARG B 1 175 ? 19.344 -15.906 15.508 1 94.81 175 ARG B CA 1
ATOM 3117 C C . ARG B 1 175 ? 19.469 -17.141 14.609 1 94.81 175 ARG B C 1
ATOM 3119 O O . ARG B 1 175 ? 20.562 -17.484 14.156 1 94.81 175 ARG B O 1
ATOM 3126 N N . ALA B 1 176 ? 18.422 -17.781 14.375 1 94.94 176 ALA B N 1
ATOM 3127 C CA . ALA B 1 176 ? 18.422 -18.969 13.516 1 94.94 176 ALA B CA 1
ATOM 3128 C C . ALA B 1 176 ? 18.875 -18.609 12.102 1 94.94 176 ALA B C 1
ATOM 3130 O O . ALA B 1 176 ? 19.641 -19.359 11.484 1 94.94 176 ALA B O 1
ATOM 3131 N N . VAL B 1 177 ? 18.391 -17.5 11.594 1 96.44 177 VAL B N 1
ATOM 3132 C CA . VAL B 1 177 ? 18.781 -17.047 10.266 1 96.44 177 VAL B CA 1
ATOM 3133 C C . VAL B 1 177 ? 20.266 -16.719 10.242 1 96.44 177 VAL B C 1
ATOM 3135 O O . VAL B 1 177 ? 20.969 -17.078 9.297 1 96.44 177 VAL B O 1
ATOM 3138 N N . ALA B 1 178 ? 20.719 -16.062 11.266 1 96.94 178 ALA B N 1
ATOM 3139 C CA . ALA B 1 178 ? 22.141 -15.727 11.398 1 96.94 178 ALA B CA 1
ATOM 3140 C C . ALA B 1 178 ? 23 -16.984 11.344 1 96.94 178 ALA B C 1
ATOM 3142 O O . ALA B 1 178 ? 23.984 -17.031 10.602 1 96.94 178 ALA B O 1
ATOM 3143 N N . ASP B 1 179 ? 22.656 -17.969 12.094 1 95.56 179 ASP B N 1
ATOM 3144 C CA . ASP B 1 179 ? 23.391 -19.219 12.141 1 95.56 179 ASP B CA 1
ATOM 3145 C C . ASP B 1 179 ? 23.391 -19.906 10.773 1 95.56 179 ASP B C 1
ATOM 3147 O O . ASP B 1 179 ? 24.438 -20.391 10.312 1 95.56 179 ASP B O 1
ATOM 3151 N N . ASP B 1 180 ? 22.297 -19.938 10.164 1 94.62 180 ASP B N 1
ATOM 3152 C CA . ASP B 1 180 ? 22.141 -20.594 8.867 1 94.62 180 ASP B CA 1
ATOM 3153 C C . ASP B 1 180 ? 23 -19.938 7.805 1 94.62 180 ASP B C 1
ATOM 3155 O O . ASP B 1 180 ? 23.578 -20.609 6.945 1 94.62 180 ASP B O 1
ATOM 3159 N N . LEU B 1 181 ? 23.141 -18.594 7.855 1 95.94 181 LEU B N 1
ATOM 3160 C CA . LEU B 1 181 ? 23.828 -17.844 6.812 1 95.94 181 LEU B CA 1
ATOM 3161 C C . LEU B 1 181 ? 25.266 -17.562 7.211 1 95.94 181 LEU B C 1
ATOM 3163 O O . LEU B 1 181 ? 26.047 -17.078 6.395 1 95.94 181 LEU B O 1
ATOM 3167 N N . GLY B 1 182 ? 25.594 -17.859 8.477 1 97.12 182 GLY B N 1
ATOM 3168 C CA . GLY B 1 182 ? 26.938 -17.609 8.953 1 97.12 182 GLY B CA 1
ATOM 3169 C C . GLY B 1 182 ? 27.266 -16.125 9.102 1 97.12 182 GLY B C 1
ATOM 3170 O O . GLY B 1 182 ? 28.359 -15.68 8.75 1 97.12 182 GLY B O 1
ATOM 3171 N N . ILE B 1 183 ? 26.297 -15.336 9.422 1 97.31 183 ILE B N 1
ATOM 3172 C CA . ILE B 1 183 ? 26.484 -13.914 9.664 1 97.31 183 ILE B CA 1
ATOM 3173 C C . ILE B 1 183 ? 26 -13.555 11.062 1 97.31 183 ILE B C 1
ATOM 3175 O O . ILE B 1 183 ? 25.484 -14.406 11.789 1 97.31 183 ILE B O 1
ATOM 3179 N N . SER B 1 184 ? 26.219 -12.359 11.508 1 97.62 184 SER B N 1
ATOM 3180 C CA . SER B 1 184 ? 25.797 -11.922 12.844 1 97.62 184 SER B CA 1
ATOM 3181 C C . SER B 1 184 ? 24.312 -11.633 12.891 1 97.62 184 SER B C 1
ATOM 3183 O O . SER B 1 184 ? 23.703 -11.32 11.859 1 97.62 184 SER B O 1
ATOM 3185 N N . GLN B 1 185 ? 23.828 -11.797 14.109 1 97 185 GLN B N 1
ATOM 3186 C CA . GLN B 1 185 ? 22.438 -11.422 14.305 1 97 185 GLN B CA 1
ATOM 3187 C C . GLN B 1 185 ? 22.219 -9.945 13.977 1 97 185 GLN B C 1
ATOM 3189 O O . GLN B 1 185 ? 21.156 -9.57 13.461 1 97 185 GLN B O 1
ATOM 3194 N N . GLN B 1 186 ? 23.203 -9.172 14.266 1 97.75 186 GLN B N 1
ATOM 3195 C CA . GLN B 1 186 ? 23.125 -7.746 13.953 1 97.75 186 GLN B CA 1
ATOM 3196 C C . GLN B 1 186 ? 23.016 -7.516 12.445 1 97.75 186 GLN B C 1
ATOM 3198 O O . GLN B 1 186 ? 22.25 -6.66 12 1 97.75 186 GLN B O 1
ATOM 3203 N N . ALA B 1 187 ? 23.75 -8.258 11.719 1 97.88 187 ALA B N 1
ATOM 3204 C CA . ALA B 1 187 ? 23.719 -8.156 10.266 1 97.88 187 ALA B CA 1
ATOM 3205 C C . ALA B 1 187 ? 22.344 -8.555 9.719 1 97.88 187 ALA B C 1
ATOM 3207 O O . ALA B 1 187 ? 21.828 -7.93 8.789 1 97.88 187 ALA B O 1
ATOM 3208 N N . VAL B 1 188 ? 21.766 -9.609 10.305 1 97.81 188 VAL B N 1
ATOM 3209 C CA . VAL B 1 188 ? 20.406 -10.031 9.938 1 97.81 188 VAL B CA 1
ATOM 3210 C C . VAL B 1 188 ? 19.422 -8.914 10.234 1 97.81 188 VAL B C 1
ATOM 3212 O O . VAL B 1 188 ? 18.609 -8.547 9.375 1 97.81 188 VAL B O 1
ATOM 3215 N N . SER B 1 189 ? 19.5 -8.336 11.398 1 97.31 189 SER B N 1
ATOM 3216 C CA . SER B 1 189 ? 18.609 -7.266 11.812 1 97.31 189 SER B CA 1
ATOM 3217 C C . SER B 1 189 ? 18.719 -6.059 10.883 1 97.31 189 SER B C 1
ATOM 3219 O O . SER B 1 189 ? 17.703 -5.492 10.461 1 97.31 189 SER B O 1
ATOM 3221 N N . ASN B 1 190 ? 19.953 -5.711 10.586 1 98 190 ASN B N 1
ATOM 3222 C CA . ASN B 1 190 ? 20.203 -4.574 9.703 1 98 190 ASN B CA 1
ATOM 3223 C C . ASN B 1 190 ? 19.609 -4.812 8.312 1 98 190 ASN B C 1
ATOM 3225 O O . ASN B 1 190 ? 19.047 -3.896 7.715 1 98 190 ASN B O 1
ATOM 3229 N N . THR B 1 191 ? 19.75 -6.031 7.852 1 98.06 191 THR B N 1
ATOM 3230 C CA . THR B 1 191 ? 19.234 -6.375 6.527 1 98.06 191 THR B CA 1
ATOM 3231 C C . THR B 1 191 ? 17.719 -6.34 6.512 1 98.06 191 THR B C 1
ATOM 3233 O O . THR B 1 191 ? 17.109 -5.832 5.562 1 98.06 191 THR B O 1
ATOM 3236 N N . LEU B 1 192 ? 17.125 -6.848 7.562 1 97.69 192 LEU B N 1
ATOM 3237 C CA . LEU B 1 192 ? 15.664 -6.816 7.656 1 97.69 192 LEU B CA 1
ATOM 3238 C C . LEU B 1 192 ? 15.156 -5.379 7.691 1 97.69 192 LEU B C 1
ATOM 3240 O O . LEU B 1 192 ? 14.164 -5.051 7.035 1 97.69 192 LEU B O 1
ATOM 3244 N N . GLN B 1 193 ? 15.844 -4.535 8.383 1 97.44 193 GLN B N 1
ATOM 3245 C CA . GLN B 1 193 ? 15.469 -3.129 8.469 1 97.44 193 GLN B CA 1
ATOM 3246 C C . GLN B 1 193 ? 15.602 -2.438 7.113 1 97.44 193 GLN B C 1
ATOM 3248 O O . GLN B 1 193 ? 14.695 -1.716 6.691 1 97.44 193 GLN B O 1
ATOM 3253 N N . SER B 1 194 ? 16.703 -2.717 6.438 1 97.25 194 SER B N 1
ATOM 3254 C CA . SER B 1 194 ? 16.953 -2.068 5.152 1 97.25 194 SER B CA 1
ATOM 3255 C C . SER B 1 194 ? 16 -2.59 4.082 1 97.25 194 SER B C 1
ATOM 3257 O O . SER B 1 194 ? 15.797 -1.939 3.055 1 97.25 194 SER B O 1
ATOM 3259 N N . ALA B 1 195 ? 15.383 -3.768 4.359 1 97.88 195 ALA B N 1
ATOM 3260 C CA . ALA B 1 195 ? 14.398 -4.348 3.445 1 97.88 195 ALA B CA 1
ATOM 3261 C C . ALA B 1 195 ? 12.992 -3.867 3.777 1 97.88 195 ALA B C 1
ATOM 3263 O O . ALA B 1 195 ? 12.016 -4.301 3.156 1 97.88 195 ALA B O 1
ATOM 3264 N N . SER B 1 196 ? 12.852 -2.955 4.723 1 97.81 196 SER B N 1
ATOM 3265 C CA . SER B 1 196 ? 11.57 -2.482 5.223 1 97.81 196 SER B CA 1
ATOM 3266 C C . SER B 1 196 ? 10.703 -3.641 5.711 1 97.81 196 SER B C 1
ATOM 3268 O O . SER B 1 196 ? 9.477 -3.568 5.66 1 97.81 196 SER B O 1
ATOM 3270 N N . TRP B 1 197 ? 11.312 -4.707 6.199 1 97.19 197 TRP B N 1
ATOM 3271 C CA . TRP B 1 197 ? 10.609 -5.941 6.531 1 97.19 197 TRP B CA 1
ATOM 3272 C C . TRP B 1 197 ? 9.633 -5.719 7.68 1 97.19 197 TRP B C 1
ATOM 3274 O O . TRP B 1 197 ? 8.508 -6.227 7.652 1 97.19 197 TRP B O 1
ATOM 3284 N N . PRO B 1 198 ? 10.008 -4.918 8.742 1 96.94 198 PRO B N 1
ATOM 3285 C CA . PRO B 1 198 ? 9.031 -4.75 9.828 1 96.94 198 PRO B CA 1
ATOM 3286 C C . PRO B 1 198 ? 7.703 -4.184 9.344 1 96.94 198 PRO B C 1
ATOM 3288 O O . PRO B 1 198 ? 6.641 -4.652 9.758 1 96.94 198 PRO B O 1
ATOM 3291 N N . LEU B 1 199 ? 7.754 -3.182 8.453 1 98.19 199 LEU B N 1
ATOM 3292 C CA . LEU B 1 199 ? 6.539 -2.607 7.883 1 98.19 199 LEU B CA 1
ATOM 3293 C C . LEU B 1 199 ? 5.816 -3.627 7.012 1 98.19 199 LEU B C 1
ATOM 3295 O O . LEU B 1 199 ? 4.605 -3.828 7.16 1 98.19 199 LEU B O 1
ATOM 3299 N N . ILE B 1 200 ? 6.578 -4.273 6.113 1 98.5 200 ILE B N 1
ATOM 3300 C CA . ILE B 1 200 ? 6.012 -5.242 5.184 1 98.5 200 ILE B CA 1
ATOM 3301 C C . ILE B 1 200 ? 5.324 -6.363 5.957 1 98.5 200 ILE B C 1
ATOM 3303 O O . ILE B 1 200 ? 4.18 -6.715 5.664 1 98.5 200 ILE B O 1
ATOM 3307 N N . GLU B 1 201 ? 6 -6.879 6.949 1 97.25 201 GLU B N 1
ATOM 3308 C CA . GLU B 1 201 ? 5.465 -7.977 7.75 1 97.25 201 GLU B CA 1
ATOM 3309 C C . GLU B 1 201 ? 4.164 -7.57 8.438 1 97.25 201 GLU B C 1
ATOM 3311 O O . GLU B 1 201 ? 3.191 -8.328 8.43 1 97.25 201 GLU B O 1
ATOM 3316 N N . THR B 1 202 ? 4.129 -6.387 9.031 1 98.25 202 THR B N 1
ATOM 3317 C CA . THR B 1 202 ? 2.941 -5.887 9.711 1 98.25 202 THR B CA 1
ATOM 3318 C C . THR B 1 202 ? 1.772 -5.766 8.734 1 98.25 202 THR B C 1
ATOM 3320 O O . THR B 1 202 ? 0.682 -6.273 9 1 98.25 202 THR B O 1
ATOM 3323 N N . ILE B 1 203 ? 1.981 -5.152 7.594 1 98.69 203 ILE B N 1
ATOM 3324 C CA . ILE B 1 203 ? 0.922 -4.883 6.629 1 98.69 203 ILE B CA 1
ATOM 3325 C C . ILE B 1 203 ? 0.469 -6.191 5.984 1 98.69 203 ILE B C 1
ATOM 3327 O O . ILE B 1 203 ? -0.724 -6.391 5.742 1 98.69 203 ILE B O 1
ATOM 3331 N N . GLU B 1 204 ? 1.422 -7.117 5.715 1 98.44 204 GLU B N 1
ATOM 3332 C CA . GLU B 1 204 ? 1.049 -8.414 5.156 1 98.44 204 GLU B CA 1
ATOM 3333 C C . GLU B 1 204 ? 0.162 -9.195 6.121 1 98.44 204 GLU B C 1
ATOM 3335 O O . GLU B 1 204 ? -0.78 -9.867 5.699 1 98.44 204 GLU B O 1
ATOM 3340 N N . GLY B 1 205 ? 0.5 -9.172 7.418 1 97.75 205 GLY B N 1
ATOM 3341 C CA . GLY B 1 205 ? -0.361 -9.805 8.406 1 97.75 205 GLY B CA 1
ATOM 3342 C C . GLY B 1 205 ? -1.774 -9.25 8.406 1 97.75 205 GLY B C 1
ATOM 3343 O O . GLY B 1 205 ? -2.742 -10.016 8.422 1 97.75 205 GLY B O 1
ATOM 3344 N N . ARG B 1 206 ? -1.923 -7.949 8.352 1 97.75 206 ARG B N 1
ATOM 3345 C CA . ARG B 1 206 ? -3.221 -7.285 8.32 1 97.75 206 ARG B CA 1
ATOM 3346 C C . ARG B 1 206 ? -3.975 -7.613 7.039 1 97.75 206 ARG B C 1
ATOM 3348 O O . ARG B 1 206 ? -5.191 -7.816 7.062 1 97.75 206 ARG B O 1
ATOM 3355 N N . LEU B 1 207 ? -3.281 -7.656 5.93 1 98.19 207 LEU B N 1
ATOM 3356 C CA . LEU B 1 207 ? -3.883 -8 4.648 1 98.19 207 LEU B CA 1
ATOM 3357 C C . LEU B 1 207 ? -4.453 -9.414 4.68 1 98.19 207 LEU B C 1
ATOM 3359 O O . LEU B 1 207 ? -5.566 -9.648 4.207 1 98.19 207 LEU B O 1
ATOM 3363 N N . ARG B 1 208 ? -3.666 -10.359 5.254 1 97.5 208 ARG B N 1
ATOM 3364 C CA . ARG B 1 208 ? -4.141 -11.734 5.367 1 97.5 208 ARG B CA 1
ATOM 3365 C C . ARG B 1 208 ? -5.41 -11.805 6.207 1 97.5 208 ARG B C 1
ATOM 3367 O O . ARG B 1 208 ? -6.332 -12.562 5.883 1 97.5 208 ARG B O 1
ATOM 3374 N N . GLU B 1 209 ? -5.445 -11.031 7.242 1 96.25 209 GLU B N 1
ATOM 3375 C CA . GLU B 1 209 ? -6.652 -10.969 8.062 1 96.25 209 GLU B CA 1
ATOM 3376 C C . GLU B 1 209 ? -7.832 -10.414 7.27 1 96.25 209 GLU B C 1
ATOM 3378 O O . GLU B 1 209 ? -8.945 -10.93 7.363 1 96.25 209 GLU B O 1
ATOM 3383 N N . THR B 1 210 ? -7.609 -9.359 6.539 1 95.75 210 THR B N 1
ATOM 3384 C CA . THR B 1 210 ? -8.633 -8.75 5.699 1 95.75 210 THR B CA 1
ATOM 3385 C C . THR B 1 210 ? -9.188 -9.758 4.703 1 95.75 210 THR B C 1
ATOM 3387 O O . THR B 1 210 ? -10.406 -9.891 4.555 1 95.75 210 THR B O 1
ATOM 3390 N N . LEU B 1 211 ? -8.328 -10.516 4.102 1 96.12 211 LEU B N 1
ATOM 3391 C CA . LEU B 1 211 ? -8.711 -11.469 3.074 1 96.12 211 LEU B CA 1
ATOM 3392 C C . LEU B 1 211 ? -9.438 -12.664 3.689 1 96.12 211 LEU B C 1
ATOM 3394 O O . LEU B 1 211 ? -10.281 -13.289 3.041 1 96.12 211 LEU B O 1
ATOM 3398 N N . SER B 1 212 ? -9.164 -12.93 4.957 1 91.94 212 SER B N 1
ATOM 3399 C CA . SER B 1 212 ? -9.766 -14.078 5.625 1 91.94 212 SER B CA 1
ATOM 3400 C C . SER B 1 212 ? -11.102 -13.719 6.262 1 91.94 212 SER B C 1
ATOM 3402 O O . SER B 1 212 ? -11.883 -14.602 6.621 1 91.94 212 SER B O 1
ATOM 3404 N N . ALA B 1 213 ? -11.328 -12.383 6.629 1 81.75 213 ALA B N 1
ATOM 3405 C CA . ALA B 1 213 ? -12.523 -11.922 7.328 1 81.75 213 ALA B CA 1
ATOM 3406 C C . ALA B 1 213 ? -13.766 -12.086 6.457 1 81.75 213 ALA B C 1
ATOM 3408 O O . ALA B 1 213 ? -14.891 -12.023 6.957 1 81.75 213 ALA B O 1
ATOM 3409 N N . GLY B 1 214 ? -13.641 -12.555 5.34 1 71.56 214 GLY B N 1
ATOM 3410 C CA . GLY B 1 214 ? -14.781 -12.656 4.441 1 71.56 214 GLY B CA 1
ATOM 3411 C C . GLY B 1 214 ? -15.047 -11.375 3.674 1 71.56 214 GLY B C 1
ATOM 3412 O O . GLY B 1 214 ? -14.812 -10.281 4.188 1 71.56 214 GLY B O 1
ATOM 3413 N N . TRP B 1 215 ? -15.289 -11.406 2.479 1 73.5 215 TRP B N 1
ATOM 3414 C CA . TRP B 1 215 ? -15.539 -10.305 1.56 1 73.5 215 TRP B CA 1
ATOM 3415 C C . TRP B 1 215 ? -17.031 -9.977 1.496 1 73.5 215 TRP B C 1
ATOM 3417 O O . TRP B 1 215 ? -17.859 -10.883 1.398 1 73.5 215 TRP B O 1
ATOM 3427 N N . PRO B 1 216 ? -17.391 -8.781 2.025 1 62.78 216 PRO B N 1
ATOM 3428 C CA . PRO B 1 216 ? -18.828 -8.484 2.066 1 62.78 216 PRO B CA 1
ATOM 3429 C C . PRO B 1 216 ? -19.5 -8.656 0.71 1 62.78 216 PRO B C 1
ATOM 3431 O O . PRO B 1 216 ? -18.875 -8.43 -0.33 1 62.78 216 PRO B O 1
ATOM 3434 N N . ALA B 1 217 ? -20.547 -9.453 0.719 1 55.12 217 ALA B N 1
ATOM 3435 C CA . ALA B 1 217 ? -21.344 -9.547 -0.506 1 55.12 217 ALA B CA 1
ATOM 3436 C C . ALA B 1 217 ? -21.859 -8.172 -0.922 1 55.12 217 ALA B C 1
ATOM 3438 O O . ALA B 1 217 ? -22.047 -7.289 -0.081 1 55.12 217 ALA B O 1
ATOM 3439 N N . ASP B 1 218 ? -21.719 -7.758 -2.135 1 52 218 ASP B N 1
ATOM 3440 C CA . ASP B 1 218 ? -22.188 -6.473 -2.641 1 52 218 ASP B CA 1
ATOM 3441 C C . ASP B 1 218 ? -23.5 -6.066 -1.966 1 52 218 ASP B C 1
ATOM 3443 O O . ASP B 1 218 ? -24.422 -6.867 -1.872 1 52 218 ASP B O 1
ATOM 3447 N N . ALA B 1 219 ? -23.5 -5.055 -1.229 1 43.88 219 ALA B N 1
ATOM 3448 C CA . ALA B 1 219 ? -24.766 -4.504 -0.733 1 43.88 219 ALA B CA 1
ATOM 3449 C C . ALA B 1 219 ? -25.812 -4.441 -1.842 1 43.88 219 ALA B C 1
ATOM 3451 O O . ALA B 1 219 ? -27.016 -4.402 -1.569 1 43.88 219 ALA B O 1
ATOM 3452 N N . ALA B 1 220 ? -25.438 -4.133 -3.035 1 40.06 220 ALA B N 1
ATOM 3453 C CA . ALA B 1 220 ? -26.453 -4.012 -4.086 1 40.06 220 ALA B CA 1
ATOM 3454 C C . ALA B 1 220 ? -27.234 -5.309 -4.238 1 40.06 220 ALA B C 1
ATOM 3456 O O . ALA B 1 220 ? -28.406 -5.285 -4.605 1 40.06 220 ALA B O 1
ATOM 3457 N N . ASP B 1 221 ? -26.625 -6.348 -4.047 1 39.19 221 ASP B N 1
ATOM 3458 C CA . ASP B 1 221 ? -27.359 -7.609 -4.16 1 39.19 221 ASP B CA 1
ATOM 3459 C C . ASP B 1 221 ? -28.344 -7.781 -3.014 1 39.19 221 ASP B C 1
ATOM 3461 O O . ASP B 1 221 ? -29.406 -8.375 -3.191 1 39.19 221 ASP B O 1
ATOM 3465 N N . SER B 1 222 ? -28.125 -7.281 -1.968 1 38.25 222 SER B N 1
ATOM 3466 C CA . SER B 1 222 ? -29.094 -7.402 -0.883 1 38.25 222 SER B CA 1
ATOM 3467 C C . SER B 1 222 ? -30.328 -6.547 -1.146 1 38.25 222 SER B C 1
ATOM 3469 O O . SER B 1 222 ? -31.422 -6.895 -0.722 1 38.25 222 SER B O 1
ATOM 3471 N N . ARG B 1 223 ? -30.188 -5.504 -1.816 1 38.69 223 ARG B N 1
ATOM 3472 C CA . ARG B 1 223 ? -31.375 -4.711 -2.129 1 38.69 223 ARG B CA 1
ATOM 3473 C C . ARG B 1 223 ? -32.219 -5.406 -3.176 1 38.69 223 ARG B C 1
ATOM 3475 O O . ARG B 1 223 ? -33.469 -5.273 -3.168 1 38.69 223 ARG B O 1
ATOM 3482 N N . ASP B 1 224 ? -31.578 -5.977 -4.059 1 38.91 224 ASP B N 1
ATOM 3483 C CA . ASP B 1 224 ? -32.344 -6.664 -5.086 1 38.91 224 ASP B CA 1
ATOM 3484 C C . ASP B 1 224 ? -33.094 -7.859 -4.504 1 38.91 224 ASP B C 1
ATOM 3486 O O . ASP B 1 224 ? -34.156 -8.219 -4.992 1 38.91 224 ASP B O 1
ATOM 3490 N N . GLU B 1 225 ? -32.562 -8.461 -3.59 1 41.78 225 GLU B N 1
ATOM 3491 C CA . GLU B 1 225 ? -33.281 -9.57 -2.996 1 41.78 225 GLU B CA 1
ATOM 3492 C C . GLU B 1 225 ? -34.469 -9.062 -2.184 1 41.78 225 GLU B C 1
ATOM 3494 O O . GLU B 1 225 ? -35.5 -9.742 -2.098 1 41.78 225 GLU B O 1
ATOM 3499 N N . GLU B 1 226 ? -34.344 -7.941 -1.597 1 43.97 226 GLU B N 1
ATOM 3500 C CA . GLU B 1 226 ? -35.469 -7.414 -0.82 1 43.97 226 GLU B CA 1
ATOM 3501 C C . GLU B 1 226 ? -36.594 -6.945 -1.729 1 43.97 226 GLU B C 1
ATOM 3503 O O . GLU B 1 226 ? -37.781 -7.059 -1.375 1 43.97 226 GLU B O 1
ATOM 3508 N N . VAL B 1 227 ? -36.219 -6.461 -2.906 1 45.88 227 VAL B N 1
ATOM 3509 C CA . VAL B 1 227 ? -37.281 -6.016 -3.814 1 45.88 227 VAL B CA 1
ATOM 3510 C C . VAL B 1 227 ? -37.969 -7.227 -4.441 1 45.88 227 VAL B C 1
ATOM 3512 O O . VAL B 1 227 ? -39.125 -7.141 -4.855 1 45.88 227 VAL B O 1
ATOM 3515 N N . GLN B 1 228 ? -37.281 -8.242 -4.578 1 41.94 228 GLN B N 1
ATOM 3516 C CA . GLN B 1 228 ? -37.906 -9.391 -5.223 1 41.94 228 GLN B CA 1
ATOM 3517 C C . GLN B 1 228 ? -38.781 -10.164 -4.234 1 41.94 228 GLN B C 1
ATOM 3519 O O . GLN B 1 228 ? -39.625 -10.953 -4.637 1 41.94 228 GLN B O 1
ATOM 3524 N N . SER B 1 229 ? -38.469 -10.07 -2.992 1 44.62 229 SER B N 1
ATOM 3525 C CA . SER B 1 229 ? -39.312 -10.797 -2.045 1 44.62 229 SER B CA 1
ATOM 3526 C C . SER B 1 229 ? -40.531 -9.992 -1.656 1 44.62 229 SER B C 1
ATOM 3528 O O . SER B 1 229 ? -41.406 -10.469 -0.898 1 44.62 229 SER B O 1
ATOM 3530 N N . ALA B 1 230 ? -40.688 -8.805 -2.283 1 39.69 230 ALA B N 1
ATOM 3531 C CA . ALA B 1 230 ? -41.938 -8.117 -2.068 1 39.69 230 ALA B CA 1
ATOM 3532 C C . ALA B 1 230 ? -42.875 -8.336 -3.246 1 39.69 230 ALA B C 1
ATOM 3534 O O . ALA B 1 230 ? -42.469 -8.375 -4.398 1 39.69 230 ALA B O 1
#

Solvent-accessible surface area (backbone atoms only — not comparable to full-atom values): 24279 Å² total; per-residue (Å²): 131,79,75,70,69,70,75,81,64,70,32,33,29,36,37,35,38,41,54,70,54,89,72,50,81,60,53,67,63,45,42,52,42,49,49,48,32,35,51,50,48,34,66,75,44,46,89,44,37,77,24,52,57,40,68,61,47,85,79,45,27,36,26,26,27,25,59,58,52,55,55,49,64,60,47,52,53,50,43,44,60,54,42,52,94,46,48,57,33,36,6,33,7,38,42,57,70,43,76,43,97,46,82,47,52,74,48,43,44,45,61,9,52,54,49,15,54,55,39,37,51,48,22,56,74,69,70,48,43,40,34,46,46,66,72,35,79,59,42,28,56,31,45,22,45,32,50,34,52,52,51,50,55,61,67,65,45,49,73,67,36,45,53,52,49,57,46,32,73,75,38,89,41,57,59,59,41,10,64,74,70,73,50,50,49,64,56,44,51,51,39,38,55,76,55,44,36,69,57,50,54,53,49,50,54,52,48,44,49,49,40,55,71,55,74,72,70,42,66,67,57,56,53,52,53,56,58,65,74,98,130,78,75,71,69,71,74,80,63,70,31,33,30,38,38,35,38,40,54,69,54,88,72,50,81,58,54,67,64,44,41,52,40,48,49,50,32,36,52,51,48,34,66,75,44,45,90,46,38,78,23,55,59,38,68,61,48,85,77,42,26,35,27,27,26,25,59,59,53,55,55,48,66,60,48,51,53,50,42,44,60,56,40,52,94,47,49,57,31,36,7,32,8,38,44,56,71,43,75,43,97,48,82,48,52,74,48,42,44,44,61,8,51,53,49,16,53,54,38,38,51,49,21,57,73,70,69,48,43,40,35,46,46,66,71,34,79,60,43,27,55,31,45,22,48,32,49,34,52,52,52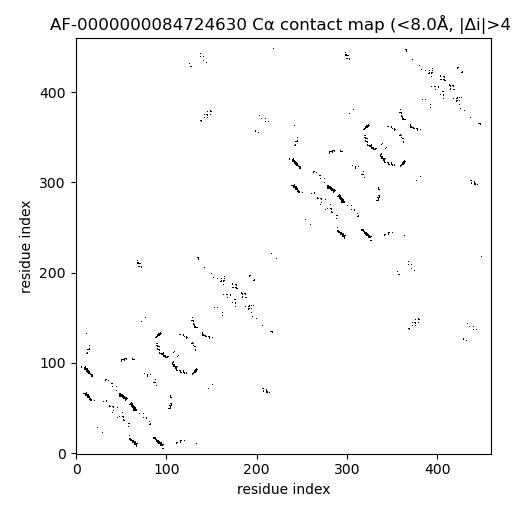,49,56,61,68,66,45,50,73,66,37,47,52,52,50,58,46,32,74,77,38,89,40,57,59,59,41,11,64,75,69,73,50,49,46,64,57,44,52,52,39,39,56,76,55,46,37,70,57,50,52,53,47,51,53,52,48,44,49,49,40,56,69,56,76,73,72,43,66,68,57,57,52,52,53,55,57,66,74,97

Secondary structure (DSSP, 8-state):
-------SSPEEEEEEEETTGGG-S-HHHHHHHHHHHHHHHHHHTGGGEEEEEEEEETTTEEEEEES-STTHHHHHHHHHHHHTTS-EEEEEEEE--B--SSS-GGG-BSHHHHHHHHHHHHHHHTT-SEEEESS-TTHHHHHHHHHHHHHHHHHT--HHHHHHHHHHHHS--HHHHHHHHTS-HHHHHHHHHHTTHHHHHHHHHHHHHHHHS-----HHHHHHHHHH--/-------SS-EEEEEEEETTGGG-S-HHHHHHHHHHHHHHHHHHTGGGEEEEEEEEETTTEEEEEES-STTHHHHHHHHHHHHTTS-EEEEEEEE--B--SSS-GGG-BSHHHHHHHHHHHHHHHTT-SEEEESS-TTHHHHHHHHHHHHHHHHHT--HHHHHHHHHHHHS--HHHHHHHHTS-HHHHHHHHHHTTHHHHHHHHHHHHHHHHS-----HHHHHHHHHH--

Foldseek 3Di:
DPPCLVVPAKKKKKKKFWPPLVPDDCLVVLLVLLVVLQVVLCVVCVVQFLAGWDAQDDSGMIMTMGRFLLCVLVNQVSSQLSNPPIAMAMFMEIDRKDQPPDSHPNRIDDDNVVVRVVQSVVCVVVVFRYFYYHPQPPVRVVLRVLSRVLSVLLSPADPVLVLLLVVCVVPVDLVVSCVVVVHDSVVSVVSCVVSVVVVSVVSVVVSSVVRVVDDDDPPVVVVVVVVVVD/DPPCLVVPAKKKKKKKFWPPLVPDPCVVVLLVLLVVLQVVLCVVCVVQFLAGWDAQDDSGMIMTMGRFLLCVLVNQVSSPLSNPPIAMAMFMEIDRKDCPPDSHPNRIDDDNVVVRVVQSVVCVVVVFRYFYYHPQPPVRVVLRVLSRVLSVLLSPADPVLVQLLVVCVVPVDLVVSCVVVVHDSVVSVVSCVVSVVVVSVVSVVVSSVVRVVDRDDPPVVVVVVVVVVD

Radius of gyration: 24.31 Å; Cα contacts (8 Å, |Δi|>4): 690; chains: 2; bounding box: 69×67×49 Å

Nearest PDB structures (foldseek):
  1ybt-assembly1_B  TM=6.852E-01  e=7.970E-05  Mycobacterium tuberculosis CDC1551
  4wp3-assembly5_E  TM=6.967E-01  e=1.148E-02  Mycobacterium avium
  7lmx-assembly1_A  TM=7.221E-01  e=2.376E-01  synthetic construct
  7wkp-assembly1_A  TM=6.188E-01  e=2.850E-01  Vibrio phage ICP1_2011_A
  5yjl-assembly1_B  TM=3.573E-01  e=1.081E-01  Arabidopsis thaliana

pLDDT: mean 87.9, std 17.53, range [25.92, 98.88]